Protein AF-A0A6P0XUT0-F1 (afdb_monomer)

Mean predicted aligned error: 10.28 Å

Nearest PDB structures (foldseek):
  4u08-assembly2_B  TM=9.805E-01  e=3.335E-19  Leptospira interrogans serovar Copenhageni str. Fiocruz L1-130
  7yjw-assembly1_A  TM=9.538E-01  e=1.275E-14  Leptospira santarosai serovar Shermani str. LT 821
  4u06-assembly1_A  TM=7.360E-01  e=3.628E-17  Leptospira interrogans serovar Copenhageni str. Fiocruz L1-130
  4u09-assembly1_A  TM=7.531E-01  e=7.190E-17  Leptospira interrogans serovar Copenhageni str. Fiocruz L1-130
  8glv-assembly1_Eb  TM=7.839E-01  e=3.686E-12  Chlamydomonas reinhardtii

Foldseek 3Di:
DDLCVLVVQCDQEDAPEQDADQADDLSVLSNLNHQYYHHHNYAHQAYDLSVLSNLNHQEYHHHHYAHQAYDLSVLSNLNHQYDHHHNYAHQAYDLSVLSVLNHQYDAHAQYAHQAYDLSVLSNCNHAEDHHHNYAHQAYDLSVLSNLNHQYDAHHQYAHQAYRLSVLSNLNHQEDHYHNYAHQDYRPNVLSVQNHQEYHPEHYAHQEDDLSLLSNPNHNYYHHHNYNHPVPPVVQPRVDSVS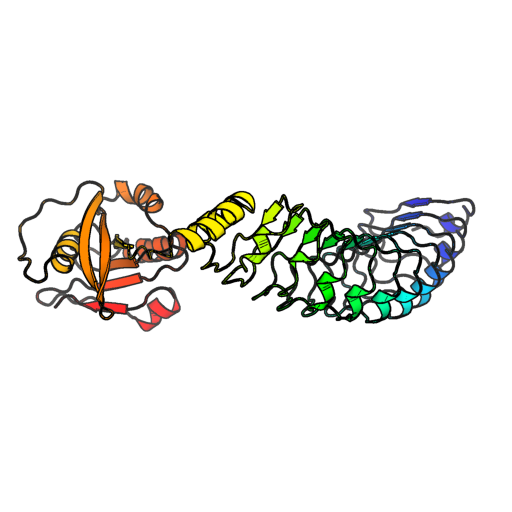SNVPPVCCVVVPDDDQQEAEEEEDEAAPLCRVVVVVCVQPVPDDDDPDDFDDAKDWDWHWDADPVRDIHIYIYIYGRRDPVCLVVVLVVQEERHEYEYRDEDPDPPPCSVVVLVSNQPRHVLAAYEYEYEDDDPGDDDDPPVVVCVVRVRHDYYYYDD

Sequence (400 aa):
MPELISKITNLTGVDVSDNQLTTLPESISKLTNLTGVDVSGNKLTTLPESISKLTNLNKLYLSRNQLTKLPESISKLTNLTGLYLSRNQLTKLPESISKLTNLTTLYLHLNQLTTLPESITKLNNLTALGLSGNQLRKLPESITKLTNLTELDLNRNQLTTLPESITKLTNLTGLYLSFNKLTKLPESIIKLTNLTELDLSNNQLTKLSESITKFTNLTELYLHDNPLENPPIEIAEKGIKAIREFFPQIEKEGTDYLYEAKLLIIGEGGAGKTTLANKIQNPDYQLKEEDTTKGIEVYQWNFQTANQHDLQMNIWDFGGQEIYHATHQFFLTKRSLYILVADTRKEDTDFYYWLNAVEFLSDNSPLLIIKNEKQERTREINQRALQGQFSNIKEILATN

pLDDT: mean 89.57, std 9.92, range [53.12, 98.88]

Secondary structure (DSSP, 8-state):
--GGGGG-TT-SEEE--SS--S---GGGGG-TT-SEEE--SS--S---GGGGG-TT-SEEE--SS------GGGGG-TT-SEEE--SS--S---GGGGG-TT--EEE--SS--S---GGGGG-TT--EEE--SS--S---GGGGG-TT-SEEE--SS--S---GGGGG-TT-SEEE--SS------TTGGG-TT--EEE--SS---B--GGGGG-SS--EEE--SS--TBTTHHHHTT-HHHHHHHHHHHHHH------EEEEEEE-STTSSHHHHHHHHH-TTPPP---PPP-SEEEEEEEEE-TTS-EEEEEEEEE---GGGHHHHGGG--SSEEEEEEE-SSS--TTHHHHHHHHHHHTTS--EEEEE--BTTB-----HHHHHHH-TTEEEEEE--

Solvent-accessible surface area (backbone atoms only — not comparable to full-atom values): 20392 Å² total; per-residue (Å²): 114,70,73,71,62,43,72,53,44,84,37,39,66,46,79,60,48,72,44,83,38,54,56,64,59,64,53,59,39,55,28,42,53,21,30,35,42,33,48,21,40,24,49,26,46,50,64,51,68,42,59,34,54,28,42,52,22,30,34,42,36,46,24,40,28,46,28,47,48,67,52,66,43,58,32,52,26,42,51,21,30,35,41,35,43,26,39,27,46,27,47,47,68,51,67,42,57,30,50,25,42,51,22,29,36,44,33,41,25,39,28,47,26,47,53,75,50,79,44,58,36,51,23,45,50,23,27,35,44,34,43,25,37,26,48,28,47,54,70,61,68,55,60,35,52,27,43,51,22,29,35,42,35,45,24,39,29,48,27,45,53,64,52,69,49,57,35,55,26,39,48,21,30,36,44,34,41,25,41,29,45,28,49,54,77,43,93,58,50,59,51,30,57,49,25,30,36,39,34,47,22,37,25,46,28,39,58,62,65,72,62,65,58,70,39,83,50,50,71,46,44,42,46,51,69,33,68,33,65,36,63,43,50,80,41,38,69,64,20,53,67,46,46,51,54,47,54,62,46,41,71,74,74,45,86,82,81,82,50,66,45,42,34,39,38,44,51,59,54,88,36,47,56,65,60,48,55,49,35,72,67,32,81,82,63,73,93,69,96,70,80,81,62,79,61,71,48,78,47,81,37,75,49,69,44,100,83,71,46,70,31,42,34,41,37,37,39,56,27,40,51,78,88,41,62,75,60,49,58,79,70,48,45,61,86,30,41,37,35,40,33,43,52,76,91,57,89,67,78,55,58,63,55,51,53,52,49,45,55,72,50,13,76,57,34,47,28,35,37,37,33,55,36,58,95,91,45,76,78,94,70,64,59,70,63,48,43,73,73,40,80,29,53,75,50,78,47,70,46,126

Radius of gyration: 30.66 Å; Cα contacts (8 Å, |Δi|>4): 935; chains: 1; bounding box: 69×43×87 Å

Structure (mmCIF, N/CA/C/O backbone):
data_AF-A0A6P0XUT0-F1
#
_entry.id   AF-A0A6P0XUT0-F1
#
loop_
_atom_site.group_PDB
_atom_site.id
_atom_site.type_symbol
_atom_site.label_atom_id
_atom_site.label_alt_id
_atom_site.label_comp_id
_atom_site.label_asym_id
_atom_site.label_entity_id
_atom_site.label_seq_id
_atom_site.pdbx_PDB_ins_code
_atom_site.Cartn_x
_atom_site.Cartn_y
_atom_site.Cartn_z
_atom_site.occupancy
_atom_site.B_iso_or_equiv
_atom_site.auth_seq_id
_atom_site.auth_comp_id
_atom_site.auth_asym_id
_atom_site.auth_atom_id
_atom_site.pdbx_PDB_model_num
ATOM 1 N N . MET A 1 1 ? -1.098 -10.056 -34.277 1.00 64.81 1 MET A N 1
ATOM 2 C CA . MET A 1 1 ? -0.388 -9.011 -35.038 1.00 64.81 1 MET A CA 1
ATOM 3 C C . MET A 1 1 ? 0.141 -9.662 -36.309 1.00 64.81 1 MET A C 1
ATOM 5 O O . MET A 1 1 ? 0.801 -10.687 -36.173 1.00 64.81 1 MET A O 1
ATOM 9 N N . PRO A 1 2 ? -0.189 -9.169 -37.515 1.00 70.56 2 PRO A N 1
ATOM 10 C CA . PRO A 1 2 ? 0.239 -9.811 -38.760 1.00 70.56 2 PRO A CA 1
ATOM 11 C C . PRO A 1 2 ? 1.760 -9.767 -38.923 1.00 70.56 2 PRO A C 1
ATOM 13 O O . PRO A 1 2 ? 2.360 -8.721 -38.690 1.00 70.56 2 PRO A O 1
ATOM 16 N N . GLU A 1 3 ? 2.386 -10.844 -39.405 1.00 75.69 3 GLU A N 1
ATOM 17 C CA . GLU A 1 3 ? 3.839 -10.866 -39.665 1.00 75.69 3 GLU A CA 1
ATOM 18 C C . GLU A 1 3 ? 4.289 -9.778 -40.654 1.00 75.69 3 GLU A C 1
ATOM 20 O O . GLU A 1 3 ? 5.426 -9.306 -40.602 1.00 75.69 3 GLU A O 1
ATOM 25 N N . LEU A 1 4 ? 3.382 -9.333 -41.530 1.00 75.69 4 LEU A N 1
ATOM 26 C CA . LEU A 1 4 ? 3.617 -8.285 -42.525 1.00 75.69 4 LEU A CA 1
ATOM 27 C C . LEU A 1 4 ? 4.052 -6.948 -41.914 1.00 75.69 4 LEU A C 1
ATOM 29 O O . LEU A 1 4 ? 4.792 -6.217 -42.569 1.00 75.69 4 LEU A O 1
ATOM 33 N N . ILE A 1 5 ? 3.682 -6.655 -40.661 1.00 79.31 5 ILE A N 1
ATOM 34 C CA . ILE A 1 5 ? 4.124 -5.434 -39.969 1.00 79.31 5 ILE A CA 1
ATOM 35 C C . ILE A 1 5 ? 5.650 -5.358 -39.866 1.00 79.31 5 ILE A C 1
ATOM 37 O O . ILE A 1 5 ? 6.220 -4.275 -39.914 1.00 79.31 5 ILE A O 1
ATOM 41 N N . SER A 1 6 ? 6.324 -6.515 -39.829 1.00 80.69 6 SER A N 1
ATOM 42 C CA . SER A 1 6 ? 7.783 -6.613 -39.754 1.00 80.69 6 SER A CA 1
ATOM 43 C C . SER A 1 6 ? 8.504 -6.147 -41.025 1.00 80.69 6 SER A C 1
ATOM 45 O O . SER A 1 6 ? 9.729 -6.040 -41.022 1.00 80.69 6 SER A O 1
ATOM 47 N N . LYS A 1 7 ? 7.763 -5.852 -42.105 1.00 86.31 7 LYS A N 1
ATOM 48 C CA . LYS A 1 7 ? 8.293 -5.256 -43.340 1.00 86.31 7 LYS A CA 1
ATOM 49 C C . LYS A 1 7 ? 8.388 -3.727 -43.278 1.00 86.31 7 LYS A C 1
ATOM 51 O O . LYS A 1 7 ? 9.075 -3.142 -44.106 1.00 86.31 7 LYS A O 1
ATOM 56 N N . ILE A 1 8 ? 7.728 -3.077 -42.316 1.00 88.00 8 ILE A N 1
ATOM 57 C CA . ILE A 1 8 ? 7.691 -1.612 -42.192 1.00 88.00 8 ILE A CA 1
ATOM 58 C C . ILE A 1 8 ? 8.797 -1.155 -41.226 1.00 88.00 8 ILE A C 1
ATOM 60 O O . ILE A 1 8 ? 8.545 -0.682 -40.123 1.00 88.00 8 ILE A O 1
ATOM 64 N N . THR A 1 9 ? 10.058 -1.333 -41.620 1.00 88.81 9 THR A N 1
ATOM 65 C CA . THR A 1 9 ? 11.229 -1.210 -40.724 1.00 88.81 9 THR A CA 1
ATOM 66 C C . THR A 1 9 ? 11.500 0.200 -40.191 1.00 88.81 9 THR A C 1
ATOM 68 O O . THR A 1 9 ? 12.251 0.359 -39.231 1.00 88.81 9 THR A O 1
ATOM 71 N N . ASN A 1 10 ? 10.887 1.228 -40.780 1.00 92.12 10 ASN A N 1
ATOM 72 C CA . ASN A 1 10 ? 11.034 2.622 -40.347 1.00 92.12 10 ASN A CA 1
ATOM 73 C C . ASN A 1 10 ? 10.045 3.024 -39.239 1.00 92.12 10 ASN A C 1
ATOM 75 O O . ASN A 1 10 ? 10.027 4.185 -38.841 1.00 92.12 10 ASN A O 1
ATOM 79 N N . LEU A 1 11 ? 9.216 2.095 -38.744 1.00 94.31 11 LEU A N 1
ATOM 80 C CA . LEU A 1 11 ? 8.303 2.373 -37.637 1.00 94.31 11 LEU A CA 1
ATOM 81 C C . LEU A 1 11 ? 9.068 2.750 -36.365 1.00 94.31 11 LEU A C 1
ATOM 83 O O . LEU A 1 11 ? 9.971 2.036 -35.928 1.00 94.31 11 LEU A O 1
ATOM 87 N N . THR A 1 12 ? 8.643 3.852 -35.755 1.00 95.94 12 THR A N 1
ATOM 88 C CA . THR A 1 12 ? 9.132 4.343 -34.459 1.00 95.94 12 THR A CA 1
ATOM 89 C C . THR A 1 12 ? 8.133 4.090 -33.332 1.00 95.94 12 THR A C 1
ATOM 91 O O . THR A 1 12 ? 8.523 3.982 -32.175 1.00 95.94 12 THR A O 1
ATOM 94 N N . GLY A 1 13 ? 6.853 3.920 -33.659 1.00 96.19 13 GLY A N 1
ATOM 95 C CA . GLY A 1 13 ? 5.799 3.576 -32.715 1.00 96.19 13 GLY A CA 1
ATOM 96 C C . GLY A 1 13 ? 4.927 2.449 -33.250 1.00 96.19 13 GLY A C 1
ATOM 97 O O . GLY A 1 13 ? 4.636 2.399 -34.445 1.00 96.19 13 GLY A O 1
ATOM 98 N N . VAL A 1 14 ? 4.504 1.555 -32.362 1.00 95.00 14 VAL A N 1
ATOM 99 C CA . VAL A 1 14 ? 3.443 0.578 -32.624 1.00 95.00 14 VAL A CA 1
ATOM 100 C C . VAL A 1 14 ? 2.436 0.672 -31.493 1.00 95.00 14 VAL A C 1
ATOM 102 O O . VAL A 1 14 ? 2.813 0.517 -30.336 1.00 95.00 14 VAL A O 1
ATOM 105 N N . ASP A 1 15 ? 1.171 0.861 -31.846 1.00 96.44 15 ASP A N 1
ATOM 106 C CA . ASP A 1 15 ? 0.040 0.742 -30.935 1.00 96.44 15 ASP A CA 1
ATOM 107 C C . ASP A 1 15 ? -0.919 -0.317 -31.485 1.00 96.44 15 ASP A C 1
ATOM 109 O O . ASP A 1 15 ? -1.425 -0.215 -32.604 1.00 96.44 15 ASP A O 1
ATOM 113 N N . VAL A 1 16 ? -1.087 -1.383 -30.713 1.00 95.50 16 VAL A N 1
ATOM 114 C CA . VAL A 1 16 ? -2.053 -2.462 -30.940 1.00 95.50 16 VAL A CA 1
ATOM 115 C C . VAL A 1 16 ? -2.807 -2.761 -29.641 1.00 95.50 16 VAL A C 1
ATOM 117 O O . VAL A 1 16 ? -3.147 -3.916 -29.356 1.00 95.50 16 VAL A O 1
ATOM 120 N N . SER A 1 17 ? -3.021 -1.726 -28.826 1.00 97.50 17 SER A N 1
ATOM 121 C CA . SER A 1 17 ? -3.751 -1.802 -27.564 1.00 97.50 17 SER A CA 1
ATOM 122 C C . SER A 1 17 ? -5.223 -2.194 -27.755 1.00 97.50 17 SER A C 1
ATOM 124 O O . SER A 1 17 ? -5.753 -2.127 -28.863 1.00 97.50 17 SER A O 1
ATOM 126 N N . ASP A 1 18 ? -5.867 -2.685 -26.693 1.00 97.88 18 ASP A N 1
ATOM 127 C CA . ASP A 1 18 ? -7.293 -3.052 -26.646 1.00 97.88 18 ASP A CA 1
ATOM 128 C C . ASP A 1 18 ? -7.734 -4.009 -27.773 1.00 97.88 18 ASP A C 1
ATOM 130 O O . ASP A 1 18 ? -8.760 -3.849 -28.437 1.00 97.88 18 ASP A O 1
ATOM 134 N N . ASN A 1 19 ? -6.931 -5.052 -27.982 1.00 96.69 19 ASN A N 1
ATOM 135 C CA . ASN A 1 19 ? -7.147 -6.086 -28.989 1.00 96.69 19 ASN A CA 1
ATOM 136 C C . ASN A 1 19 ? -7.284 -7.482 -28.343 1.00 96.69 19 ASN A C 1
ATOM 138 O O . ASN A 1 19 ? -7.446 -7.650 -27.137 1.00 96.69 19 ASN A O 1
ATOM 142 N N . GLN A 1 20 ? -7.268 -8.531 -29.169 1.00 96.69 20 GLN A N 1
ATOM 143 C CA . GLN A 1 20 ? -7.372 -9.930 -28.731 1.00 96.69 20 GLN A CA 1
ATOM 144 C C . GLN A 1 20 ? -6.053 -10.698 -28.910 1.00 96.69 20 GLN A C 1
ATOM 146 O O . GLN A 1 20 ? -6.061 -11.914 -29.107 1.00 96.69 20 GLN A O 1
ATOM 151 N N . LEU A 1 21 ? -4.908 -10.004 -28.891 1.00 95.62 21 LEU A N 1
ATOM 152 C CA . LEU A 1 21 ? -3.604 -10.631 -29.095 1.00 95.62 21 LEU A CA 1
ATOM 153 C C . LEU A 1 21 ? -3.276 -11.569 -27.936 1.00 95.62 21 LEU A C 1
ATOM 155 O O . LEU A 1 21 ? -3.209 -11.151 -26.785 1.00 95.62 21 LEU A O 1
ATOM 159 N N . THR A 1 22 ? -3.028 -12.835 -28.254 1.00 96.06 22 THR A N 1
ATOM 160 C CA . THR A 1 22 ? -2.558 -13.841 -27.291 1.00 96.06 22 THR A CA 1
ATOM 161 C C . THR A 1 22 ? -1.035 -13.929 -27.245 1.00 96.06 22 THR A C 1
ATOM 163 O O . THR A 1 22 ? -0.467 -14.323 -26.229 1.00 96.06 22 THR A O 1
ATOM 166 N N . THR A 1 23 ? -0.360 -13.520 -28.322 1.00 94.06 23 THR A N 1
ATOM 167 C CA . THR A 1 23 ? 1.101 -13.468 -28.424 1.00 94.06 23 THR A CA 1
ATOM 168 C C . THR A 1 23 ? 1.567 -12.242 -29.209 1.00 94.06 23 THR A C 1
ATOM 170 O O . THR A 1 23 ? 0.852 -11.698 -30.060 1.00 94.06 23 THR A O 1
ATOM 173 N N . LEU A 1 24 ? 2.804 -11.824 -28.934 1.00 92.19 24 LEU A N 1
ATOM 174 C CA . LEU A 1 24 ? 3.574 -10.945 -29.809 1.00 92.19 24 LEU A CA 1
ATOM 175 C C . LEU A 1 24 ? 4.467 -11.806 -30.708 1.00 92.19 24 LEU A C 1
ATOM 177 O O . LEU A 1 24 ? 5.177 -12.668 -30.187 1.00 92.19 24 LEU A O 1
ATOM 181 N N . PRO A 1 25 ? 4.457 -11.601 -32.035 1.00 90.69 25 PRO A N 1
ATOM 182 C CA . PRO A 1 25 ? 5.266 -12.406 -32.936 1.00 90.69 25 PRO A CA 1
ATOM 183 C C . PRO A 1 25 ? 6.753 -12.072 -32.772 1.00 90.69 25 PRO A C 1
ATOM 185 O O . PRO A 1 25 ? 7.124 -10.904 -32.663 1.00 90.69 25 PRO A O 1
ATOM 188 N N . GLU A 1 26 ? 7.620 -13.082 -32.865 1.00 90.25 26 GLU A N 1
ATOM 189 C CA . GLU A 1 26 ? 9.088 -12.927 -32.837 1.00 90.25 26 GLU A CA 1
ATOM 190 C C . GLU A 1 26 ? 9.592 -11.917 -33.893 1.00 90.25 26 GLU A C 1
ATOM 192 O O . GLU A 1 26 ? 10.600 -11.223 -33.712 1.00 90.25 26 GLU A O 1
ATOM 197 N N . SER A 1 27 ? 8.848 -11.769 -34.995 1.00 90.31 27 SER A N 1
ATOM 198 C CA . SER A 1 27 ? 9.131 -10.822 -36.073 1.00 90.31 27 SER A CA 1
ATOM 199 C C . SER A 1 27 ? 9.064 -9.350 -35.654 1.00 90.31 27 SER A C 1
ATOM 201 O O . SER A 1 27 ? 9.609 -8.518 -36.379 1.00 90.31 27 SER A O 1
ATOM 203 N N . ILE A 1 28 ? 8.457 -9.010 -34.503 1.00 90.69 28 ILE A N 1
ATOM 204 C CA . ILE A 1 28 ? 8.489 -7.643 -33.946 1.00 90.69 28 ILE A CA 1
ATOM 205 C C . ILE A 1 28 ? 9.928 -7.140 -33.816 1.00 90.69 28 ILE A C 1
ATOM 207 O O . ILE A 1 28 ? 10.207 -5.970 -34.041 1.00 90.69 28 ILE A O 1
ATOM 211 N N . SER A 1 29 ? 10.863 -8.056 -33.558 1.00 90.94 29 SER A N 1
ATOM 212 C CA . SER A 1 29 ? 12.282 -7.773 -33.371 1.00 90.94 29 SER A CA 1
ATOM 213 C C . SER A 1 29 ? 13.009 -7.233 -34.607 1.00 90.94 29 SER A C 1
ATOM 215 O O . SER A 1 29 ? 14.148 -6.790 -34.489 1.00 90.94 29 SER A O 1
ATOM 217 N N . LYS A 1 30 ? 12.364 -7.245 -35.783 1.00 92.81 30 LYS A N 1
ATOM 218 C CA . LYS A 1 30 ? 12.868 -6.594 -37.004 1.00 92.81 30 LYS A CA 1
ATOM 219 C C . LYS A 1 30 ? 12.639 -5.078 -37.008 1.00 92.81 30 LYS A C 1
ATOM 221 O O . LYS A 1 30 ? 13.279 -4.373 -37.780 1.00 92.81 30 LYS A O 1
ATOM 226 N N . LEU A 1 31 ? 11.739 -4.571 -36.166 1.00 94.56 31 LEU A N 1
ATOM 227 C CA . LEU A 1 31 ? 11.382 -3.154 -36.085 1.00 94.56 31 LEU A CA 1
ATOM 228 C C . LEU A 1 31 ? 12.311 -2.415 -35.110 1.00 94.56 31 LEU A C 1
ATOM 230 O O . LEU A 1 31 ? 11.886 -1.869 -34.100 1.00 94.56 31 LEU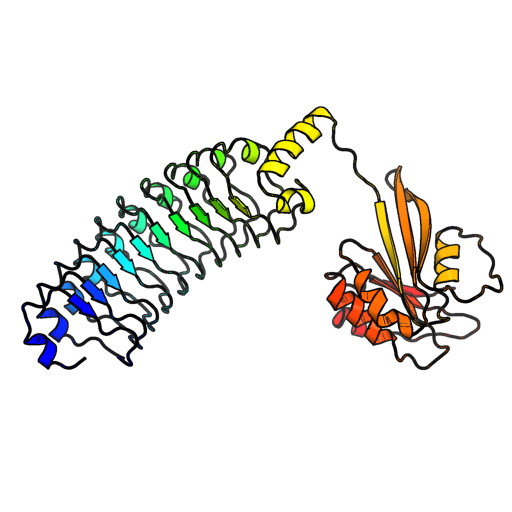 A O 1
ATOM 234 N N . THR A 1 32 ? 13.614 -2.423 -35.382 1.00 94.75 32 THR A N 1
ATOM 235 C CA . THR A 1 32 ? 14.643 -1.937 -34.442 1.00 94.75 32 THR A CA 1
ATOM 236 C C . THR A 1 32 ? 14.597 -0.429 -34.175 1.00 94.75 32 THR A C 1
ATOM 238 O O . THR A 1 32 ? 15.211 0.034 -33.218 1.00 94.75 32 THR A O 1
ATOM 241 N N . ASN A 1 33 ? 13.872 0.339 -34.991 1.00 96.00 33 ASN A N 1
ATOM 242 C CA . ASN A 1 33 ? 13.692 1.784 -34.823 1.00 96.00 33 ASN A CA 1
ATOM 243 C C . ASN A 1 33 ? 12.582 2.152 -33.825 1.00 96.00 33 ASN A C 1
ATOM 245 O O . ASN A 1 33 ? 12.370 3.337 -33.568 1.00 96.00 33 ASN A O 1
ATOM 249 N N . LEU A 1 34 ? 11.884 1.163 -33.253 1.00 97.56 34 LEU A N 1
ATOM 250 C CA . LEU A 1 34 ? 10.816 1.413 -32.293 1.00 97.56 34 LEU A CA 1
ATOM 251 C C . LEU A 1 34 ? 11.343 2.082 -31.024 1.00 97.56 34 LEU A C 1
ATOM 253 O O . LEU A 1 34 ? 12.256 1.586 -30.366 1.00 97.56 34 LEU A O 1
ATOM 257 N N . THR A 1 35 ? 10.693 3.181 -30.665 1.00 97.94 35 THR A N 1
ATOM 258 C CA . THR A 1 35 ? 10.882 3.938 -29.430 1.00 97.94 35 THR A CA 1
ATOM 259 C C . THR A 1 35 ? 9.684 3.796 -28.488 1.00 97.94 35 THR A C 1
ATOM 261 O O . THR A 1 35 ? 9.847 3.951 -27.277 1.00 97.94 35 THR A O 1
ATOM 264 N N . GLY A 1 36 ? 8.506 3.444 -29.012 1.00 98.00 36 GLY A N 1
ATOM 265 C CA . GLY A 1 36 ? 7.299 3.171 -28.234 1.00 98.00 36 GLY A CA 1
ATOM 266 C C . GLY A 1 36 ? 6.553 1.937 -28.735 1.00 98.00 36 GLY A C 1
ATOM 267 O O . GLY A 1 36 ? 6.304 1.801 -29.933 1.00 98.00 36 GLY A O 1
ATOM 268 N N . VAL A 1 37 ? 6.183 1.044 -27.819 1.00 97.94 37 VAL A N 1
ATOM 269 C CA . VAL A 1 37 ? 5.304 -0.099 -28.110 1.00 97.94 37 VAL A CA 1
ATOM 270 C C . VAL A 1 37 ? 4.177 -0.127 -27.090 1.00 97.94 37 VAL A C 1
ATOM 272 O O . VAL A 1 37 ? 4.440 -0.267 -25.894 1.00 97.94 37 VAL A O 1
ATOM 275 N N . ASP A 1 38 ? 2.941 -0.025 -27.572 1.00 98.44 38 ASP A N 1
ATOM 276 C CA . ASP A 1 38 ? 1.731 -0.237 -26.789 1.00 98.44 38 ASP A CA 1
ATOM 277 C C . ASP A 1 38 ? 0.992 -1.491 -27.252 1.00 98.44 38 ASP A C 1
ATOM 279 O O . ASP A 1 38 ? 0.576 -1.633 -28.402 1.00 98.44 38 ASP A O 1
ATOM 283 N N . VAL A 1 39 ? 0.894 -2.444 -26.334 1.00 97.75 39 VAL A N 1
ATOM 284 C CA . VAL A 1 39 ? 0.191 -3.719 -26.494 1.00 97.75 39 VAL A CA 1
ATOM 285 C C . VAL A 1 39 ? -0.732 -3.956 -25.294 1.00 97.75 39 VAL A C 1
ATOM 287 O O . VAL A 1 39 ? -1.044 -5.099 -24.943 1.00 97.75 39 VAL A O 1
ATOM 290 N N . SER A 1 40 ? -1.126 -2.882 -24.607 1.00 98.69 40 SER A N 1
ATOM 291 C CA . SER A 1 40 ? -2.006 -2.944 -23.446 1.00 98.69 40 SER A CA 1
ATOM 292 C C . SER A 1 40 ? -3.403 -3.461 -23.814 1.00 98.69 40 SER A C 1
ATOM 294 O O . SER A 1 40 ? -3.764 -3.514 -24.983 1.00 98.69 40 SER A O 1
ATOM 296 N N . GLY A 1 41 ? -4.187 -3.942 -22.850 1.00 98.44 41 GLY A N 1
ATOM 297 C CA . GLY A 1 41 ? -5.567 -4.383 -23.113 1.00 98.44 41 GLY A CA 1
ATOM 298 C C . GLY A 1 41 ? -5.673 -5.607 -24.031 1.00 98.44 41 GLY A C 1
ATOM 299 O O . GLY A 1 41 ? -6.581 -5.694 -24.848 1.00 98.44 41 GLY A O 1
ATOM 300 N N . ASN A 1 42 ? -4.736 -6.548 -23.926 1.00 98.50 42 ASN A N 1
ATOM 301 C CA . ASN A 1 42 ? -4.687 -7.762 -24.742 1.00 98.50 42 ASN A CA 1
ATOM 302 C C . ASN A 1 42 ? -4.745 -9.027 -23.854 1.00 98.50 42 ASN A C 1
ATOM 304 O O . ASN A 1 42 ? -5.097 -8.987 -22.674 1.00 98.50 42 ASN A O 1
ATOM 308 N N . LYS A 1 43 ? -4.441 -10.196 -24.427 1.00 98.25 43 LYS A N 1
ATOM 309 C CA . LYS A 1 43 ? -4.441 -11.506 -23.753 1.00 98.25 43 LYS A CA 1
ATOM 310 C C . LYS A 1 43 ? -3.043 -12.137 -23.728 1.00 98.25 43 LYS A C 1
ATOM 312 O O . LYS A 1 43 ? -2.922 -13.360 -23.747 1.00 98.25 43 LYS A O 1
ATOM 317 N N . LEU A 1 44 ? -1.985 -11.320 -23.714 1.00 98.06 44 LEU A N 1
ATOM 318 C CA . LEU A 1 44 ? -0.606 -11.808 -23.730 1.00 98.06 44 LEU A CA 1
ATOM 319 C C . LEU A 1 44 ? -0.289 -12.556 -22.434 1.00 98.06 44 LEU A C 1
ATOM 321 O O . LEU A 1 44 ? -0.400 -11.983 -21.352 1.00 98.06 44 LEU A O 1
ATOM 325 N N . THR A 1 45 ? 0.152 -13.809 -22.540 1.00 97.56 45 THR A N 1
ATOM 326 C CA . THR A 1 45 ? 0.600 -14.610 -21.384 1.00 97.56 45 THR A CA 1
ATOM 327 C C . THR A 1 45 ? 2.114 -14.540 -21.169 1.00 97.56 45 THR A C 1
ATOM 329 O O . THR A 1 45 ? 2.602 -14.731 -20.052 1.00 97.56 45 THR A O 1
ATOM 332 N N . THR A 1 46 ? 2.865 -14.222 -22.227 1.00 96.38 46 THR A N 1
ATOM 333 C CA . THR A 1 46 ? 4.325 -14.065 -22.223 1.00 96.38 46 THR A CA 1
ATOM 334 C C . THR A 1 46 ? 4.772 -12.967 -23.182 1.00 96.38 46 THR A C 1
ATOM 336 O O . THR A 1 46 ? 4.096 -12.682 -24.172 1.00 96.38 46 THR A O 1
ATOM 339 N N . LEU A 1 47 ? 5.965 -12.425 -22.943 1.00 96.00 47 LEU A N 1
ATOM 340 C CA . LEU A 1 47 ? 6.713 -11.650 -23.931 1.00 96.00 47 LEU A CA 1
ATOM 341 C C . LEU A 1 47 ? 7.741 -12.539 -24.644 1.00 96.00 47 LEU A C 1
ATOM 343 O O . LEU A 1 47 ? 8.401 -13.328 -23.963 1.00 96.00 47 LEU A O 1
ATOM 347 N N . PRO A 1 48 ? 7.919 -12.400 -25.970 1.00 93.56 48 PRO A N 1
ATOM 348 C CA . PRO A 1 48 ? 8.969 -13.111 -26.692 1.00 93.56 48 PRO A CA 1
ATOM 349 C C . PRO A 1 48 ? 10.356 -12.618 -26.262 1.00 93.56 48 PRO A C 1
ATOM 351 O O . PRO A 1 48 ? 10.559 -11.420 -26.057 1.00 93.56 48 PRO A O 1
ATOM 354 N N . GLU A 1 49 ? 11.342 -13.515 -26.196 1.00 93.88 49 GLU A N 1
ATOM 355 C CA . GLU A 1 49 ? 12.738 -13.159 -25.875 1.00 93.88 49 GLU A CA 1
ATOM 356 C C . GLU A 1 49 ? 13.333 -12.181 -26.906 1.00 93.88 49 GLU A C 1
ATOM 358 O O . GLU A 1 49 ? 14.224 -11.378 -26.604 1.00 93.88 49 GLU A O 1
ATOM 363 N N . SER A 1 50 ? 12.810 -12.188 -28.136 1.00 93.50 50 SER A N 1
ATOM 364 C CA . SER A 1 50 ? 13.223 -11.270 -29.193 1.00 93.50 50 SER A CA 1
ATOM 365 C C . SER A 1 50 ? 12.858 -9.811 -28.942 1.00 93.50 50 SER A C 1
ATOM 367 O O . SER A 1 50 ? 13.407 -8.950 -29.634 1.00 93.50 50 SER A O 1
ATOM 369 N N . ILE A 1 51 ? 11.981 -9.505 -27.972 1.00 94.81 51 ILE A N 1
ATOM 370 C CA . ILE A 1 51 ? 11.678 -8.117 -27.586 1.00 94.81 51 ILE A CA 1
ATOM 371 C C . ILE A 1 51 ? 12.964 -7.359 -27.249 1.00 94.81 51 ILE A C 1
ATOM 373 O O . ILE A 1 51 ? 13.100 -6.186 -27.571 1.00 94.81 51 ILE A O 1
ATOM 377 N N . SER A 1 52 ? 13.955 -8.074 -26.715 1.00 94.56 52 SER A N 1
ATOM 378 C CA . SER A 1 52 ? 15.266 -7.566 -26.325 1.00 94.56 52 SER A CA 1
ATOM 379 C C . SER A 1 52 ? 16.121 -6.994 -27.463 1.00 94.56 52 SER A C 1
ATOM 381 O O . SER A 1 52 ? 17.131 -6.351 -27.188 1.00 94.56 52 SER A O 1
ATOM 383 N N . LYS A 1 53 ? 15.736 -7.198 -28.733 1.00 96.38 53 LYS A N 1
ATOM 384 C CA . LYS A 1 53 ? 16.389 -6.559 -29.890 1.00 96.38 53 LYS A CA 1
ATOM 385 C C . LYS A 1 53 ? 15.920 -5.122 -30.130 1.00 96.38 53 LYS A C 1
ATOM 387 O O . LYS A 1 53 ? 16.548 -4.405 -30.900 1.00 96.38 53 LYS A O 1
ATOM 392 N N . LEU A 1 54 ? 14.832 -4.693 -29.492 1.00 96.69 54 LEU A N 1
ATOM 393 C CA . LEU A 1 54 ? 14.263 -3.354 -29.649 1.00 96.69 54 LEU A CA 1
ATOM 394 C C . LEU A 1 54 ? 14.967 -2.346 -28.730 1.00 96.69 54 LEU A C 1
ATOM 396 O O . LEU A 1 54 ? 14.350 -1.693 -27.895 1.00 96.69 54 LEU A O 1
ATOM 400 N N . THR A 1 55 ? 16.288 -2.235 -28.853 1.00 96.62 55 THR A N 1
ATOM 401 C CA . THR A 1 55 ? 17.140 -1.484 -27.915 1.00 96.62 55 THR A CA 1
ATOM 402 C C . THR A 1 55 ? 16.874 0.023 -27.899 1.00 96.62 55 THR A C 1
ATOM 404 O O . THR A 1 55 ? 17.300 0.695 -26.966 1.00 96.62 55 THR A O 1
ATOM 407 N N . ASN A 1 56 ? 16.165 0.563 -28.894 1.00 97.44 56 ASN A N 1
ATOM 408 C CA . ASN A 1 56 ? 15.765 1.973 -28.960 1.00 97.44 56 ASN A CA 1
ATOM 409 C C . ASN A 1 56 ? 14.466 2.287 -28.194 1.00 97.44 56 ASN A C 1
ATOM 411 O O . ASN A 1 56 ? 14.057 3.450 -28.148 1.00 97.44 56 ASN A O 1
ATOM 415 N N . LEU A 1 57 ? 13.820 1.284 -27.583 1.00 98.19 57 LEU A N 1
ATOM 416 C CA . LEU A 1 57 ? 12.589 1.493 -26.826 1.00 98.19 57 LEU A CA 1
ATOM 417 C C . LEU A 1 57 ? 12.816 2.408 -25.626 1.00 98.19 57 LEU A C 1
ATOM 419 O O . LEU A 1 57 ? 13.621 2.113 -24.748 1.00 98.19 57 LEU A O 1
ATOM 423 N N . ASN A 1 58 ? 12.022 3.474 -25.580 1.00 98.31 58 ASN A N 1
ATOM 424 C CA . ASN A 1 58 ? 11.899 4.383 -24.449 1.00 98.31 58 ASN A CA 1
ATOM 425 C C . ASN A 1 58 ? 10.689 4.024 -23.585 1.00 98.31 58 ASN A C 1
ATOM 427 O O . ASN A 1 58 ? 10.774 4.071 -22.360 1.00 98.31 58 ASN A O 1
ATOM 431 N N . LYS A 1 59 ? 9.561 3.651 -24.201 1.00 98.62 59 LYS A N 1
ATOM 432 C CA . LYS A 1 59 ? 8.328 3.318 -23.479 1.00 98.62 59 LYS A CA 1
ATOM 433 C C . LYS A 1 59 ? 7.750 1.988 -23.941 1.00 98.62 59 LYS A C 1
ATOM 435 O O . LYS A 1 59 ? 7.618 1.746 -25.141 1.00 98.62 59 LYS A O 1
ATOM 440 N N . LEU A 1 60 ? 7.383 1.146 -22.979 1.00 98.62 60 LEU A N 1
ATOM 441 C CA . LEU A 1 60 ? 6.753 -0.147 -23.224 1.00 98.62 60 LEU A CA 1
ATOM 442 C C . LEU A 1 60 ? 5.494 -0.292 -22.366 1.00 98.62 60 LEU A C 1
ATOM 444 O O . LEU A 1 60 ? 5.574 -0.374 -21.136 1.00 98.62 60 LEU A O 1
ATOM 448 N N . TYR A 1 61 ? 4.338 -0.334 -23.028 1.00 98.81 61 TYR A N 1
ATOM 449 C CA . TYR A 1 61 ? 3.027 -0.451 -22.400 1.00 98.81 61 TYR A CA 1
ATOM 450 C C . TYR A 1 61 ? 2.469 -1.861 -22.575 1.00 98.81 61 TYR A C 1
ATOM 452 O O . TYR A 1 61 ? 2.208 -2.330 -23.679 1.00 98.81 61 TYR A O 1
ATOM 460 N N . LEU A 1 62 ? 2.307 -2.551 -21.450 1.00 98.62 62 LEU A N 1
ATOM 461 C CA . LEU A 1 62 ? 1.914 -3.957 -21.340 1.00 98.62 62 LEU A CA 1
ATOM 462 C C . LEU A 1 62 ? 0.754 -4.157 -20.361 1.00 98.62 62 LEU A C 1
ATOM 464 O O . LEU A 1 62 ? 0.429 -5.290 -19.994 1.00 98.62 62 LEU A O 1
ATOM 468 N N . SER A 1 63 ? 0.140 -3.070 -19.896 1.00 98.81 63 SER A N 1
ATOM 469 C CA . SER A 1 63 ? -0.928 -3.132 -18.905 1.00 98.81 63 SER A CA 1
ATOM 470 C C . SER A 1 63 ? -2.152 -3.902 -19.407 1.00 98.81 63 SER A C 1
ATOM 472 O O . SER A 1 63 ? -2.391 -3.966 -20.605 1.00 98.81 63 SER A O 1
ATOM 474 N N . ARG A 1 64 ? -2.964 -4.456 -18.497 1.00 98.75 64 ARG A N 1
ATOM 475 C CA . ARG A 1 64 ? -4.190 -5.210 -18.828 1.00 98.75 64 ARG A CA 1
ATOM 476 C C . ARG A 1 64 ? -3.901 -6.384 -19.776 1.00 98.75 64 ARG A C 1
ATOM 478 O O . ARG A 1 64 ? -4.463 -6.466 -20.861 1.00 98.75 64 ARG A O 1
ATOM 485 N N . ASN A 1 65 ? -3.001 -7.267 -19.355 1.00 98.81 65 ASN A N 1
ATOM 486 C CA . ASN A 1 65 ? -2.658 -8.518 -20.037 1.00 98.81 65 ASN A CA 1
ATOM 487 C C . ASN A 1 65 ? -2.683 -9.683 -19.023 1.00 98.81 65 ASN A C 1
ATOM 489 O O . ASN A 1 65 ? -3.203 -9.553 -17.914 1.00 98.81 65 ASN A O 1
ATOM 493 N N . GLN A 1 66 ? -2.161 -10.850 -19.400 1.00 98.62 66 GLN A N 1
ATOM 494 C CA . GLN A 1 66 ? -2.116 -12.059 -18.569 1.00 98.62 66 GLN A CA 1
ATOM 495 C C . GLN A 1 66 ? -0.668 -12.509 -18.313 1.00 98.62 66 GLN A C 1
ATOM 497 O O . GLN A 1 66 ? -0.401 -13.698 -18.142 1.00 98.62 66 GLN A O 1
ATOM 502 N N . LEU A 1 67 ? 0.287 -11.570 -18.316 1.00 98.56 67 LEU A N 1
ATOM 503 C CA . LEU A 1 67 ? 1.705 -11.885 -18.161 1.00 98.56 67 LEU A CA 1
ATOM 504 C C . LEU A 1 67 ? 1.963 -12.469 -16.775 1.00 98.56 67 LEU A C 1
ATOM 506 O O . LEU A 1 67 ? 1.691 -11.824 -15.765 1.00 98.56 67 LEU A O 1
ATOM 510 N N . THR A 1 68 ? 2.537 -13.669 -16.736 1.00 97.88 68 THR A N 1
ATOM 511 C CA . THR A 1 68 ? 2.909 -14.352 -15.482 1.00 97.88 68 THR A CA 1
ATOM 512 C C . THR A 1 68 ? 4.363 -14.097 -15.080 1.00 97.88 68 THR A C 1
ATOM 514 O O . THR A 1 68 ? 4.724 -14.203 -13.907 1.00 97.88 68 THR A O 1
ATOM 517 N N . LYS A 1 69 ? 5.208 -13.729 -16.051 1.00 97.12 69 LYS A N 1
ATOM 518 C CA . LYS A 1 69 ? 6.620 -13.377 -15.868 1.00 97.12 69 LYS A CA 1
ATOM 519 C C . LYS A 1 69 ? 7.093 -12.410 -16.952 1.00 97.12 69 LYS A C 1
ATOM 521 O O . LYS A 1 69 ? 6.545 -12.388 -18.054 1.00 97.12 69 LYS A O 1
ATOM 526 N N . LEU A 1 70 ? 8.166 -11.684 -16.656 1.00 97.00 70 LEU A N 1
ATOM 527 C CA . LEU A 1 70 ? 8.976 -11.005 -17.666 1.00 97.00 70 LEU A CA 1
ATOM 528 C C . LEU A 1 70 ? 10.159 -11.898 -18.073 1.00 97.00 70 LEU A C 1
ATOM 530 O O . LEU A 1 70 ? 10.701 -12.595 -17.211 1.00 97.00 70 LEU A O 1
ATOM 534 N N . PRO A 1 71 ? 10.578 -11.886 -19.349 1.00 94.81 71 PRO A N 1
ATOM 535 C CA . PRO A 1 71 ? 11.798 -12.558 -19.779 1.00 94.81 71 PRO A CA 1
ATOM 536 C C . PRO A 1 71 ? 13.033 -11.853 -19.205 1.00 94.81 71 PRO A C 1
ATOM 538 O O . PRO A 1 71 ? 13.064 -10.628 -19.107 1.00 94.81 71 PRO A O 1
ATOM 541 N N . GLU A 1 72 ? 14.091 -12.603 -18.887 1.00 94.25 72 GLU A N 1
ATOM 542 C CA . GLU A 1 72 ? 15.367 -12.034 -18.405 1.00 94.25 72 GLU A CA 1
ATOM 543 C C . GLU A 1 72 ? 16.024 -11.106 -19.443 1.00 94.25 72 GLU A C 1
ATOM 545 O O . GLU A 1 72 ? 16.791 -10.196 -19.113 1.00 94.25 72 GLU A O 1
ATOM 550 N N . SER A 1 73 ? 15.709 -11.298 -20.726 1.00 95.12 73 SER A N 1
ATOM 551 C CA . SER A 1 73 ? 16.201 -10.448 -21.806 1.00 95.12 73 SER A CA 1
ATOM 552 C C . SER A 1 73 ? 15.591 -9.043 -21.826 1.00 95.12 73 SER A C 1
ATOM 554 O O . SER A 1 73 ? 16.149 -8.180 -22.508 1.00 95.12 73 SER A O 1
ATOM 556 N N . ILE A 1 74 ? 14.540 -8.761 -21.035 1.00 96.12 74 ILE A N 1
ATOM 557 C CA . ILE A 1 74 ? 14.004 -7.397 -20.859 1.00 96.12 74 ILE A CA 1
ATOM 558 C C . ILE A 1 74 ? 15.112 -6.417 -20.460 1.00 96.12 74 ILE A C 1
ATOM 560 O O . ILE A 1 74 ? 15.130 -5.272 -20.893 1.00 96.12 74 ILE A O 1
ATOM 564 N N . SER A 1 75 ? 16.100 -6.920 -19.722 1.00 95.19 75 SER A N 1
ATOM 565 C CA . SER A 1 75 ? 17.285 -6.212 -19.249 1.00 95.19 75 SER A CA 1
ATOM 566 C C . SER A 1 75 ? 18.172 -5.597 -20.341 1.00 95.19 75 SER A C 1
ATOM 568 O O . SER A 1 75 ? 19.004 -4.747 -20.030 1.00 95.19 75 SER A O 1
ATOM 570 N N . LYS A 1 76 ? 18.010 -5.998 -21.611 1.00 97.62 76 LYS A N 1
ATOM 571 C CA . LYS A 1 76 ? 18.718 -5.401 -22.759 1.00 97.62 76 LYS A CA 1
ATOM 572 C C . LYS A 1 76 ? 18.084 -4.104 -23.262 1.00 97.62 76 LYS A C 1
ATOM 574 O O . LYS A 1 76 ? 18.700 -3.404 -24.059 1.00 97.62 76 LYS A O 1
ATOM 579 N N . LEU A 1 77 ? 16.874 -3.773 -22.819 1.00 97.75 77 LEU A N 1
ATOM 580 C CA . LEU A 1 77 ? 16.159 -2.560 -23.217 1.00 97.75 77 LEU A CA 1
ATOM 581 C C . LEU A 1 77 ? 16.627 -1.355 -22.391 1.00 97.75 77 LEU A C 1
ATOM 583 O O . LEU A 1 77 ? 15.844 -0.692 -21.721 1.00 97.75 77 LEU A O 1
ATOM 587 N N . THR A 1 78 ? 17.931 -1.086 -22.405 1.00 96.81 78 THR A N 1
ATOM 588 C CA . THR A 1 78 ? 18.588 -0.137 -21.491 1.00 96.81 78 THR A CA 1
ATOM 589 C C . THR A 1 78 ? 18.153 1.318 -21.677 1.00 96.81 78 THR A C 1
ATOM 591 O O . THR A 1 78 ? 18.390 2.128 -20.787 1.00 96.81 78 THR A O 1
ATOM 594 N N . ASN A 1 79 ? 17.509 1.657 -22.797 1.00 98.12 79 ASN A N 1
ATOM 595 C CA . ASN A 1 79 ? 16.950 2.988 -23.056 1.00 98.12 79 ASN A CA 1
ATOM 596 C C . ASN A 1 79 ? 15.529 3.178 -22.496 1.00 98.12 79 ASN A C 1
ATOM 598 O O . ASN A 1 79 ? 14.986 4.275 -22.601 1.00 98.12 79 ASN A O 1
ATOM 602 N N . LEU A 1 80 ? 14.924 2.150 -21.885 1.00 98.50 80 LEU A N 1
ATOM 603 C CA . LEU A 1 80 ? 13.592 2.282 -21.303 1.00 98.50 80 LEU A CA 1
ATOM 604 C C . LEU A 1 80 ? 13.584 3.317 -20.179 1.00 98.50 80 LEU A C 1
ATOM 606 O O . LEU A 1 80 ? 14.315 3.197 -19.199 1.00 98.50 80 LEU A O 1
ATOM 610 N N . THR A 1 81 ? 12.681 4.280 -20.316 1.00 98.75 81 THR A N 1
ATOM 611 C CA . THR A 1 81 ? 12.334 5.283 -19.307 1.00 98.75 81 THR A CA 1
ATOM 612 C C . THR A 1 81 ? 10.984 4.970 -18.662 1.00 98.75 81 THR A C 1
ATOM 614 O O . THR A 1 81 ? 10.814 5.191 -17.466 1.00 98.75 81 THR A O 1
ATOM 617 N N . GLY A 1 82 ? 10.046 4.361 -19.399 1.00 98.81 82 GLY A N 1
ATOM 618 C CA . GLY A 1 82 ? 8.738 3.954 -18.878 1.00 98.81 82 GLY A CA 1
ATOM 619 C C . GLY A 1 82 ? 8.401 2.489 -19.149 1.00 98.81 82 GLY A C 1
ATOM 620 O O . GLY A 1 82 ? 8.398 2.050 -20.301 1.00 98.81 82 GLY A O 1
ATOM 621 N N . LEU A 1 83 ? 8.057 1.747 -18.094 1.00 98.75 83 LEU A N 1
ATOM 622 C CA . LEU A 1 83 ? 7.592 0.362 -18.173 1.00 98.75 83 LEU A CA 1
ATOM 623 C C . LEU A 1 83 ? 6.263 0.202 -17.424 1.00 98.75 83 LEU A C 1
ATOM 625 O O . LEU A 1 83 ? 6.201 0.314 -16.198 1.00 98.75 83 LEU A O 1
ATOM 629 N N . TYR A 1 84 ? 5.198 -0.089 -18.173 1.00 98.88 84 TYR A N 1
ATOM 630 C CA . TYR A 1 84 ? 3.827 -0.126 -17.663 1.00 98.88 84 TYR A CA 1
ATOM 631 C C . TYR A 1 84 ? 3.275 -1.549 -17.722 1.00 98.88 84 TYR A C 1
ATOM 633 O O . TYR A 1 84 ? 2.985 -2.075 -18.790 1.00 98.88 84 TYR A O 1
ATOM 641 N N . LEU A 1 85 ? 3.117 -2.182 -16.565 1.00 98.75 85 LEU A N 1
ATOM 642 C CA . LEU A 1 85 ? 2.785 -3.601 -16.390 1.00 98.75 85 LEU A CA 1
ATOM 643 C C . LEU A 1 85 ? 1.553 -3.825 -15.506 1.00 98.75 85 LEU A C 1
ATOM 645 O O . LEU A 1 85 ? 1.265 -4.955 -15.109 1.00 98.75 85 LEU A O 1
ATOM 649 N N . SER A 1 86 ? 0.806 -2.766 -15.203 1.00 98.88 86 SER A N 1
ATOM 650 C CA . SER A 1 86 ? -0.381 -2.841 -14.352 1.00 98.88 86 SER A CA 1
ATOM 651 C C . SER A 1 86 ? -1.431 -3.834 -14.862 1.00 98.88 86 SER A C 1
ATOM 653 O O . SER A 1 86 ? -1.621 -3.947 -16.069 1.00 98.88 86 SER A O 1
ATOM 655 N N . ARG A 1 87 ? -2.186 -4.490 -13.973 1.00 98.81 87 ARG A N 1
ATOM 656 C CA . ARG A 1 87 ? -3.242 -5.463 -14.316 1.00 98.81 87 ARG A CA 1
ATOM 657 C C . ARG A 1 87 ? -2.688 -6.627 -15.146 1.00 98.81 87 ARG A C 1
ATOM 659 O O . ARG A 1 87 ? -3.103 -6.838 -16.282 1.00 98.81 87 ARG A O 1
ATOM 666 N N . ASN A 1 88 ? -1.725 -7.339 -14.570 1.00 98.88 88 ASN A N 1
ATOM 667 C CA . ASN A 1 88 ? -1.157 -8.589 -15.085 1.00 98.88 88 ASN A CA 1
ATOM 668 C C . ASN A 1 88 ? -1.177 -9.653 -13.967 1.00 98.88 88 ASN A C 1
ATOM 670 O O . ASN A 1 88 ? -1.843 -9.487 -12.947 1.00 98.88 88 ASN A O 1
ATOM 674 N N . GLN A 1 89 ? -0.486 -10.775 -14.162 1.00 98.69 89 GLN A N 1
ATOM 675 C CA . GLN A 1 89 ? -0.419 -11.888 -13.210 1.00 98.69 89 GLN A CA 1
ATOM 676 C C . GLN A 1 89 ? 1.025 -12.130 -12.738 1.00 98.69 89 GLN A C 1
ATOM 678 O O . GLN A 1 89 ? 1.410 -13.261 -12.441 1.00 98.69 89 GLN A O 1
ATOM 683 N N . LEU A 1 90 ? 1.856 -11.080 -12.704 1.00 98.56 90 LEU A N 1
ATOM 684 C CA . LEU A 1 90 ? 3.264 -11.201 -12.332 1.00 98.56 90 LEU A CA 1
ATOM 685 C C . LEU A 1 90 ? 3.383 -11.586 -10.859 1.00 98.56 90 LEU A C 1
ATOM 687 O O . LEU A 1 90 ? 2.900 -10.868 -9.986 1.00 98.56 90 LEU A O 1
ATOM 691 N N . THR A 1 91 ? 4.074 -12.690 -10.586 1.00 97.75 91 THR A N 1
ATOM 692 C CA . THR A 1 91 ? 4.360 -13.153 -9.215 1.00 97.75 91 THR A CA 1
ATOM 693 C C . THR A 1 91 ? 5.714 -12.667 -8.698 1.00 97.75 91 THR A C 1
ATOM 695 O O . THR A 1 91 ? 5.927 -12.571 -7.490 1.00 97.75 91 THR A O 1
ATOM 698 N N . LYS A 1 92 ? 6.629 -12.323 -9.612 1.00 96.75 92 LYS A N 1
ATOM 699 C CA . LYS A 1 92 ? 7.950 -11.754 -9.327 1.00 96.75 92 LYS A CA 1
ATOM 700 C C . LYS A 1 92 ? 8.455 -10.905 -10.492 1.00 96.75 92 LYS A C 1
ATOM 702 O O . LYS A 1 92 ? 8.059 -11.112 -11.640 1.00 96.75 92 LYS A O 1
ATOM 707 N N . LEU A 1 93 ? 9.390 -10.008 -10.195 1.00 96.62 93 LEU A N 1
ATOM 708 C CA . LEU A 1 93 ? 10.237 -9.368 -11.201 1.00 96.62 93 LEU A CA 1
ATOM 709 C C . LEU A 1 93 ? 11.544 -10.163 -11.362 1.00 96.62 93 LEU A C 1
ATOM 711 O O . LEU A 1 93 ? 12.029 -10.715 -10.371 1.00 96.62 93 LEU A O 1
ATOM 715 N N . PRO A 1 94 ? 12.128 -10.230 -12.570 1.00 94.50 94 PRO A N 1
ATOM 716 C CA . PRO A 1 94 ? 13.458 -10.799 -12.757 1.00 94.50 94 PRO A CA 1
ATOM 717 C C . PRO A 1 94 ? 14.519 -9.907 -12.097 1.00 94.50 94 PRO A C 1
ATOM 719 O O . PRO A 1 94 ? 14.416 -8.682 -12.148 1.00 94.50 94 PRO A O 1
ATOM 722 N N . GLU A 1 95 ? 15.583 -10.494 -11.542 1.00 93.00 95 GLU A N 1
ATOM 723 C CA . GLU A 1 95 ? 16.710 -9.735 -10.957 1.00 93.00 95 GLU A CA 1
ATOM 724 C C . GLU A 1 95 ? 17.397 -8.828 -11.993 1.00 93.00 95 GLU A C 1
ATOM 726 O O . GLU A 1 95 ? 17.970 -7.779 -11.682 1.00 93.00 95 GLU A O 1
ATOM 731 N N . SER A 1 96 ? 17.313 -9.204 -13.269 1.00 94.56 96 SER A N 1
ATOM 732 C CA . SER A 1 96 ? 17.863 -8.426 -14.373 1.00 94.56 96 SER A CA 1
ATOM 733 C C . SER A 1 96 ? 17.120 -7.118 -14.658 1.00 94.56 96 SER A C 1
ATOM 735 O O . SER A 1 96 ? 17.670 -6.280 -15.376 1.00 94.56 96 SER A O 1
ATOM 737 N N . ILE A 1 97 ? 15.944 -6.882 -14.050 1.00 95.56 97 ILE A N 1
ATOM 738 C CA . ILE A 1 97 ? 15.233 -5.593 -14.136 1.00 95.56 97 ILE A CA 1
ATOM 739 C C . ILE A 1 97 ? 16.135 -4.429 -13.715 1.00 95.56 97 ILE A C 1
ATOM 741 O O . ILE A 1 97 ? 16.062 -3.343 -14.275 1.00 95.56 97 ILE A O 1
ATOM 745 N N . SER A 1 98 ? 17.063 -4.697 -12.796 1.00 93.69 98 SER A N 1
ATOM 746 C CA . SER A 1 98 ? 18.048 -3.756 -12.273 1.00 93.69 98 SER A CA 1
ATOM 747 C C . SER A 1 98 ? 19.014 -3.172 -13.312 1.00 93.69 98 SER A C 1
ATOM 749 O O . SER A 1 98 ? 19.710 -2.204 -13.012 1.00 93.69 98 SER A O 1
ATOM 751 N N . LYS A 1 99 ? 19.069 -3.732 -14.530 1.00 96.94 99 LYS A N 1
ATOM 752 C CA . LYS A 1 99 ? 19.865 -3.187 -15.644 1.00 96.94 99 LYS A CA 1
ATOM 753 C C . LYS A 1 99 ? 19.160 -2.062 -16.406 1.00 96.94 99 LYS A C 1
ATOM 755 O O . LYS A 1 99 ? 19.803 -1.399 -17.213 1.00 96.94 99 LYS A O 1
ATOM 760 N N . LEU A 1 100 ? 17.869 -1.829 -16.163 1.00 97.62 100 LEU A N 1
ATOM 761 C CA . LEU A 1 100 ? 17.104 -0.745 -16.785 1.00 97.62 100 LEU A CA 1
ATOM 762 C C . LEU A 1 100 ? 17.393 0.592 -16.089 1.00 97.62 100 LEU A C 1
ATOM 764 O O . LEU A 1 100 ? 16.506 1.235 -15.544 1.00 97.62 100 LEU A O 1
ATOM 768 N N . THR A 1 101 ? 18.655 1.012 -16.055 1.00 96.38 101 THR A N 1
ATOM 769 C CA . THR A 1 101 ? 19.106 2.131 -15.211 1.00 96.38 101 THR A CA 1
ATOM 770 C C . THR A 1 101 ? 18.517 3.487 -15.603 1.00 96.38 101 THR A C 1
ATOM 772 O O . THR A 1 101 ? 18.530 4.398 -14.783 1.00 96.38 101 THR A O 1
ATOM 775 N N . ASN A 1 102 ? 17.992 3.634 -16.823 1.00 98.06 102 ASN A N 1
ATOM 776 C CA . ASN A 1 102 ? 17.316 4.850 -17.292 1.00 98.06 102 ASN A CA 1
ATOM 777 C C . ASN A 1 102 ? 15.824 4.907 -16.925 1.00 98.06 102 ASN A C 1
ATOM 779 O O . ASN A 1 102 ? 15.160 5.890 -17.250 1.00 98.06 102 ASN A O 1
ATOM 783 N N . LEU A 1 103 ? 15.292 3.879 -16.257 1.00 98.44 103 LEU A N 1
ATOM 784 C CA . LEU A 1 103 ? 13.874 3.800 -15.936 1.00 98.44 103 LEU A CA 1
ATOM 785 C C . LEU A 1 103 ? 13.488 4.885 -14.924 1.00 98.44 103 LEU A C 1
ATOM 787 O O . LEU A 1 103 ? 14.029 4.928 -13.821 1.00 98.44 103 LEU A O 1
ATOM 791 N N . THR A 1 104 ? 12.531 5.728 -15.303 1.00 98.69 104 THR A N 1
ATOM 792 C CA . THR A 1 104 ? 11.952 6.784 -14.462 1.00 98.69 104 THR A CA 1
ATOM 793 C C . THR A 1 104 ? 10.586 6.380 -13.918 1.00 98.69 104 THR A C 1
ATOM 795 O O . THR A 1 104 ? 10.224 6.758 -12.808 1.00 98.69 104 THR A O 1
ATOM 798 N N . THR A 1 105 ? 9.837 5.565 -14.665 1.00 98.81 105 THR A N 1
ATOM 799 C CA . THR A 1 105 ? 8.482 5.140 -14.298 1.00 98.81 105 THR A CA 1
ATOM 800 C C . THR A 1 105 ? 8.336 3.628 -14.405 1.00 98.81 105 THR A C 1
ATOM 802 O O . THR A 1 105 ? 8.540 3.046 -15.474 1.00 98.81 105 THR A O 1
ATOM 805 N N . LEU A 1 106 ? 7.932 2.996 -13.301 1.00 98.69 106 LEU A N 1
ATOM 806 C CA . LEU A 1 106 ? 7.630 1.569 -13.234 1.00 98.69 106 LEU A CA 1
ATOM 807 C C . LEU A 1 106 ? 6.269 1.353 -12.575 1.00 98.69 106 LEU A C 1
ATOM 809 O O . LEU A 1 106 ? 6.130 1.496 -11.361 1.00 98.69 106 LEU A O 1
ATOM 813 N N . TYR A 1 107 ? 5.270 0.970 -13.369 1.00 98.81 107 TYR A N 1
ATOM 814 C CA . TYR A 1 107 ? 3.918 0.703 -12.875 1.00 98.81 107 TYR A CA 1
ATOM 815 C C . TYR A 1 107 ? 3.595 -0.786 -12.922 1.00 98.81 107 TYR A C 1
ATOM 817 O O . TYR A 1 107 ? 3.606 -1.413 -13.976 1.00 98.81 107 TYR A O 1
ATOM 825 N N . LEU A 1 108 ? 3.281 -1.344 -11.761 1.00 98.75 108 LEU A N 1
ATOM 826 C CA . LEU A 1 108 ? 3.049 -2.762 -11.494 1.00 98.75 108 LEU A CA 1
ATOM 827 C C . LEU A 1 108 ? 1.753 -2.979 -10.701 1.00 98.75 108 LEU A C 1
ATOM 829 O O . LEU A 1 108 ? 1.575 -4.036 -10.092 1.00 98.75 108 LEU A O 1
ATOM 833 N N . HIS A 1 109 ? 0.840 -2.004 -10.701 1.00 98.81 109 HIS A N 1
ATOM 834 C CA . HIS A 1 109 ? -0.397 -2.103 -9.931 1.00 98.81 109 HIS A CA 1
ATOM 835 C C . HIS A 1 109 ? -1.214 -3.338 -10.344 1.00 98.81 109 HIS A C 1
ATOM 837 O O . HIS A 1 109 ? -1.217 -3.703 -11.517 1.00 98.81 109 HIS A O 1
ATOM 843 N N . LEU A 1 110 ? -1.967 -3.949 -9.433 1.00 98.81 110 LEU A N 1
ATOM 844 C CA . LEU A 1 110 ? -2.854 -5.082 -9.706 1.00 98.81 110 LEU A CA 1
ATOM 845 C C . LEU A 1 110 ? -2.096 -6.252 -10.354 1.00 98.81 110 LEU A C 1
ATOM 847 O O . LEU A 1 110 ? -2.414 -6.681 -11.463 1.00 98.81 110 LEU A O 1
ATOM 851 N N . ASN A 1 111 ? -1.062 -6.723 -9.660 1.00 98.88 111 ASN A N 1
ATOM 852 C CA . ASN A 1 111 ? -0.312 -7.942 -9.967 1.00 98.88 111 ASN A CA 1
ATOM 853 C C . ASN A 1 111 ? -0.355 -8.884 -8.746 1.00 98.88 111 ASN A C 1
ATOM 855 O O . ASN A 1 111 ? -1.170 -8.721 -7.840 1.00 98.88 111 ASN A O 1
ATOM 859 N N . GLN A 1 112 ? 0.484 -9.917 -8.727 1.00 98.62 112 GLN A N 1
ATOM 860 C CA . GLN A 1 112 ? 0.542 -10.917 -7.657 1.00 98.62 112 GLN A CA 1
ATOM 861 C C . GLN A 1 112 ? 1.926 -10.936 -6.990 1.00 98.62 112 GLN A C 1
ATOM 863 O O . GLN A 1 112 ? 2.378 -11.977 -6.514 1.00 98.62 112 GLN A O 1
ATOM 868 N N . LEU A 1 113 ? 2.628 -9.795 -6.978 1.00 98.38 113 LEU A N 1
ATOM 869 C CA . LEU A 1 113 ? 3.977 -9.699 -6.423 1.00 98.38 113 LEU A CA 1
ATOM 870 C C . LEU A 1 113 ? 3.938 -9.914 -4.911 1.00 98.38 113 LEU A C 1
ATOM 872 O O . LEU A 1 113 ? 3.235 -9.205 -4.193 1.00 98.38 113 LEU A O 1
ATOM 876 N N . THR A 1 114 ? 4.730 -10.865 -4.423 1.00 97.38 114 THR A N 1
ATOM 877 C CA . THR A 1 114 ? 4.889 -11.132 -2.982 1.00 97.38 114 THR A CA 1
ATOM 878 C C . THR A 1 114 ? 6.127 -10.452 -2.397 1.00 97.38 114 THR A C 1
ATOM 880 O O . THR A 1 114 ? 6.159 -10.129 -1.207 1.00 97.38 114 THR A O 1
ATOM 883 N N . THR A 1 115 ? 7.129 -10.181 -3.238 1.00 95.38 115 THR A N 1
ATOM 884 C CA . THR A 1 115 ? 8.370 -9.474 -2.898 1.00 95.38 115 THR A CA 1
ATOM 885 C C . THR A 1 115 ? 8.855 -8.622 -4.068 1.00 95.38 115 THR A C 1
ATOM 887 O O . THR A 1 115 ? 8.558 -8.911 -5.228 1.00 95.38 115 THR A O 1
ATOM 890 N N . LEU A 1 116 ? 9.683 -7.622 -3.770 1.00 94.25 116 LEU A N 1
ATOM 891 C CA . LEU A 1 116 ? 10.518 -6.943 -4.762 1.00 94.25 116 LEU A CA 1
ATOM 892 C C . LEU A 1 116 ? 11.936 -7.532 -4.726 1.00 94.25 116 LEU A C 1
ATOM 894 O O . LEU A 1 116 ? 12.412 -7.837 -3.629 1.00 94.25 116 LEU A O 1
ATOM 898 N N . PRO A 1 117 ? 12.618 -7.684 -5.875 1.00 91.50 117 PRO A N 1
ATOM 899 C CA . PRO A 1 117 ? 14.016 -8.101 -5.890 1.00 91.50 117 PRO A CA 1
ATOM 900 C C . PRO A 1 117 ? 14.888 -7.033 -5.222 1.00 91.50 117 PRO A C 1
ATOM 902 O O . PRO A 1 117 ? 14.669 -5.837 -5.425 1.00 91.50 117 PRO A O 1
ATOM 905 N N . GLU A 1 118 ? 15.912 -7.430 -4.464 1.00 88.69 118 GLU A N 1
ATOM 906 C CA . GLU A 1 118 ? 16.820 -6.468 -3.810 1.00 88.69 118 GLU A CA 1
ATOM 907 C C . GLU A 1 118 ? 17.543 -5.574 -4.826 1.00 88.69 118 GLU A C 1
ATOM 909 O O . GLU A 1 118 ? 17.898 -4.426 -4.538 1.00 88.69 118 GLU A O 1
ATOM 914 N N . SER A 1 119 ? 17.732 -6.082 -6.043 1.00 90.06 119 SER A N 1
ATOM 915 C CA . SER A 1 119 ? 18.366 -5.370 -7.144 1.00 90.06 119 SER A CA 1
ATOM 916 C C . SER A 1 119 ? 17.525 -4.226 -7.719 1.00 90.06 119 SER A C 1
ATOM 918 O O . SER A 1 119 ? 18.092 -3.388 -8.423 1.00 90.06 119 SER A O 1
ATOM 920 N N . ILE A 1 120 ? 16.230 -4.108 -7.375 1.00 91.25 120 ILE A N 1
ATOM 921 C CA . ILE A 1 120 ? 15.380 -2.972 -7.794 1.00 91.25 120 ILE A CA 1
ATOM 922 C C . ILE A 1 120 ? 16.006 -1.624 -7.422 1.00 91.25 120 ILE A C 1
ATOM 924 O O . ILE A 1 120 ? 15.817 -0.622 -8.094 1.00 91.25 120 ILE A O 1
ATOM 928 N N . THR A 1 121 ? 16.845 -1.635 -6.394 1.00 87.44 121 THR A N 1
ATOM 929 C CA . THR A 1 121 ? 17.594 -0.498 -5.867 1.00 87.44 121 THR A CA 1
ATOM 930 C C . THR A 1 121 ? 18.650 0.086 -6.785 1.00 87.44 121 THR A C 1
ATOM 932 O O . THR A 1 121 ? 19.180 1.146 -6.477 1.00 87.44 121 THR A O 1
ATOM 935 N N . LYS A 1 122 ? 18.975 -0.583 -7.896 1.00 93.75 122 LYS A N 1
ATOM 936 C CA . LYS A 1 122 ? 19.876 -0.043 -8.923 1.00 93.75 122 LYS A CA 1
ATOM 937 C C . LYS A 1 122 ? 19.163 0.888 -9.908 1.00 93.75 122 LYS A C 1
ATOM 939 O O . LYS A 1 122 ? 19.825 1.515 -10.732 1.00 93.75 122 LYS A O 1
ATOM 944 N N . LEU A 1 123 ? 17.834 0.988 -9.835 1.00 95.94 123 LEU A N 1
ATOM 945 C CA . LEU A 1 123 ? 17.021 1.885 -10.659 1.00 95.94 123 LEU A CA 1
ATOM 946 C C . LEU A 1 123 ? 17.084 3.322 -10.121 1.00 95.94 123 LEU A C 1
ATOM 948 O O . LEU A 1 123 ? 16.082 3.899 -9.718 1.00 95.94 123 LEU A O 1
ATOM 952 N N . ASN A 1 124 ? 18.284 3.902 -10.084 1.00 93.50 124 ASN A N 1
ATOM 953 C CA . ASN A 1 124 ? 18.537 5.174 -9.400 1.00 93.50 124 ASN A CA 1
ATOM 954 C C . ASN A 1 124 ? 17.753 6.357 -9.993 1.00 93.50 124 ASN A C 1
ATOM 956 O O . ASN A 1 124 ? 17.527 7.333 -9.289 1.00 93.50 124 ASN A O 1
ATOM 960 N N . ASN A 1 125 ? 17.340 6.285 -11.262 1.00 97.31 125 ASN A N 1
ATOM 961 C CA . ASN A 1 125 ? 16.571 7.336 -11.937 1.00 97.31 125 ASN A CA 1
ATOM 962 C C . ASN A 1 125 ? 15.053 7.226 -11.720 1.00 97.31 125 ASN A C 1
ATOM 964 O O . ASN A 1 125 ? 14.308 8.043 -12.256 1.00 97.31 125 ASN A O 1
ATOM 968 N N . LEU A 1 126 ? 14.589 6.231 -10.959 1.00 98.25 126 LEU A N 1
ATOM 969 C CA . LEU A 1 126 ? 13.167 5.995 -10.756 1.00 98.25 126 LEU A CA 1
ATOM 970 C C . LEU A 1 126 ? 12.549 7.132 -9.935 1.00 98.25 126 LEU A C 1
ATOM 972 O O . LEU A 1 126 ? 12.977 7.390 -8.812 1.00 98.25 126 LEU A O 1
ATOM 976 N N . THR A 1 127 ? 11.533 7.780 -10.500 1.00 98.56 127 THR A N 1
ATOM 977 C CA . THR A 1 127 ? 10.773 8.865 -9.866 1.00 98.56 127 THR A CA 1
ATOM 978 C C . THR A 1 127 ? 9.379 8.412 -9.443 1.00 98.56 127 THR A C 1
ATOM 980 O O . THR A 1 127 ? 8.885 8.853 -8.411 1.00 98.56 127 THR A O 1
ATOM 983 N N . ALA A 1 128 ? 8.776 7.472 -10.176 1.00 98.69 128 ALA A N 1
ATOM 984 C CA . ALA A 1 128 ? 7.458 6.930 -9.864 1.00 98.69 128 ALA A CA 1
ATOM 985 C C . ALA A 1 128 ? 7.470 5.396 -9.832 1.00 98.69 128 ALA A C 1
ATOM 987 O O . ALA A 1 128 ? 7.810 4.739 -10.826 1.00 98.69 128 ALA A O 1
ATOM 988 N N . LEU A 1 129 ? 7.058 4.831 -8.694 1.00 98.56 129 LEU A N 1
ATOM 989 C CA . LEU A 1 129 ? 6.923 3.391 -8.486 1.00 98.56 129 LEU A CA 1
ATOM 990 C C . LEU A 1 129 ? 5.505 3.043 -8.030 1.00 98.56 129 LEU A C 1
ATOM 992 O O . LEU A 1 129 ? 5.100 3.326 -6.904 1.00 98.56 129 LEU A O 1
ATOM 996 N N . GLY A 1 130 ? 4.771 2.376 -8.916 1.00 98.69 130 GLY A N 1
ATOM 997 C CA . GLY A 1 130 ? 3.393 1.967 -8.685 1.00 98.69 130 GLY A CA 1
ATOM 998 C C . GLY A 1 130 ? 3.280 0.484 -8.362 1.00 98.69 130 GLY A C 1
ATOM 999 O O . GLY A 1 130 ? 3.564 -0.354 -9.212 1.00 98.69 130 GLY A O 1
ATOM 1000 N N . LEU A 1 131 ? 2.852 0.140 -7.152 1.00 98.69 131 LEU A N 1
ATOM 1001 C CA . LEU A 1 131 ? 2.776 -1.231 -6.631 1.00 98.69 131 LEU A CA 1
ATOM 1002 C C . LEU A 1 131 ? 1.422 -1.554 -5.986 1.00 98.69 131 LEU A C 1
ATOM 1004 O O . LEU A 1 131 ? 1.287 -2.600 -5.342 1.00 98.69 131 LEU A O 1
ATOM 1008 N N . SER A 1 132 ? 0.412 -0.702 -6.180 1.00 98.81 132 SER A N 1
ATOM 1009 C CA . SER A 1 132 ? -0.912 -0.911 -5.591 1.00 98.81 132 SER A CA 1
ATOM 1010 C C . SER A 1 132 ? -1.519 -2.263 -5.963 1.00 98.81 132 SER A C 1
ATOM 1012 O O . SER A 1 132 ? -1.375 -2.698 -7.099 1.00 98.81 132 SER A O 1
ATOM 1014 N N . GLY A 1 133 ? -2.243 -2.927 -5.068 1.00 98.69 133 GLY A N 1
ATOM 1015 C CA . GLY A 1 133 ? -2.972 -4.151 -5.405 1.00 98.69 133 GLY A CA 1
ATOM 1016 C C . GLY A 1 133 ? -2.043 -5.327 -5.701 1.00 98.69 133 GLY A C 1
ATOM 1017 O O . GLY A 1 133 ? -2.221 -6.016 -6.702 1.00 98.69 133 GLY A O 1
ATOM 1018 N N . ASN A 1 134 ? -1.031 -5.519 -4.859 1.00 98.81 134 ASN A N 1
ATOM 1019 C CA . ASN A 1 134 ? -0.140 -6.677 -4.876 1.00 98.81 134 ASN A CA 1
ATOM 1020 C C . ASN A 1 134 ? -0.270 -7.453 -3.550 1.00 98.81 134 ASN A C 1
ATOM 1022 O O . ASN A 1 134 ? -1.198 -7.252 -2.768 1.00 98.81 134 ASN A O 1
ATOM 1026 N N . GLN A 1 135 ? 0.634 -8.399 -3.300 1.00 98.50 135 GLN A N 1
ATOM 10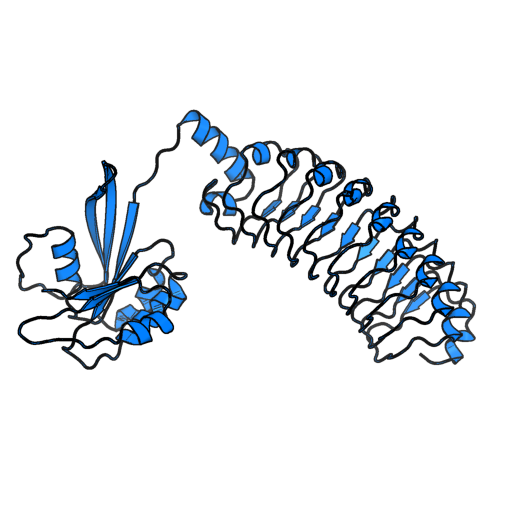27 C CA . GLN A 1 135 ? 0.646 -9.241 -2.101 1.00 98.50 135 GLN A CA 1
ATOM 1028 C C . GLN A 1 135 ? 1.911 -8.994 -1.263 1.00 98.50 135 GLN A C 1
ATOM 1030 O O . GLN A 1 135 ? 2.403 -9.900 -0.584 1.00 98.50 135 GLN A O 1
ATOM 1035 N N . LEU A 1 136 ? 2.462 -7.775 -1.320 1.00 98.06 136 LEU A N 1
ATOM 1036 C CA . LEU A 1 136 ? 3.693 -7.422 -0.619 1.00 98.06 136 LEU A CA 1
ATOM 1037 C C . LEU A 1 136 ? 3.455 -7.423 0.890 1.00 98.06 136 LEU A C 1
ATOM 1039 O O . LEU A 1 136 ? 2.586 -6.713 1.391 1.00 98.06 136 LEU A O 1
ATOM 1043 N N . ARG A 1 137 ? 4.258 -8.200 1.620 1.00 97.25 137 ARG A N 1
ATOM 1044 C CA . ARG A 1 137 ? 4.235 -8.237 3.096 1.00 97.25 137 ARG A CA 1
ATOM 1045 C C . ARG A 1 137 ? 5.271 -7.323 3.742 1.00 97.25 137 ARG A C 1
ATOM 1047 O O . ARG A 1 137 ? 5.113 -6.918 4.887 1.00 97.25 137 ARG A O 1
ATOM 1054 N N . LYS A 1 138 ? 6.340 -7.016 3.008 1.00 94.62 138 LYS A N 1
ATOM 1055 C CA . LYS A 1 138 ? 7.418 -6.120 3.424 1.00 94.62 138 LYS A CA 1
ATOM 1056 C C . LYS A 1 138 ? 8.024 -5.427 2.213 1.00 94.62 138 LYS A C 1
ATOM 1058 O O . LYS A 1 138 ? 8.041 -5.992 1.118 1.00 94.62 138 LYS A O 1
ATOM 1063 N N . LEU A 1 139 ? 8.583 -4.246 2.440 1.00 93.25 139 LEU A N 1
ATOM 1064 C CA . LEU A 1 139 ? 9.520 -3.627 1.510 1.00 93.25 139 LEU A CA 1
ATOM 1065 C C . LEU A 1 139 ? 10.945 -4.086 1.841 1.00 93.25 139 LEU A C 1
ATOM 1067 O O . LEU A 1 139 ? 11.254 -4.294 3.017 1.00 93.25 139 LEU A O 1
ATOM 1071 N N . PRO A 1 140 ? 11.830 -4.240 0.844 1.00 89.25 140 PRO A N 1
ATOM 1072 C CA . PRO A 1 140 ? 13.245 -4.442 1.123 1.00 89.25 140 PRO A CA 1
ATOM 1073 C C . PRO A 1 140 ? 13.828 -3.177 1.775 1.00 89.25 140 PRO A C 1
ATOM 1075 O O . PRO A 1 140 ? 13.545 -2.068 1.327 1.00 89.25 140 PRO A O 1
ATOM 1078 N N . GLU A 1 141 ? 14.686 -3.314 2.794 1.00 85.81 141 GLU A N 1
ATOM 1079 C CA . GLU A 1 141 ? 15.338 -2.160 3.457 1.00 85.81 141 GLU A CA 1
ATOM 1080 C C . GLU A 1 141 ? 16.126 -1.277 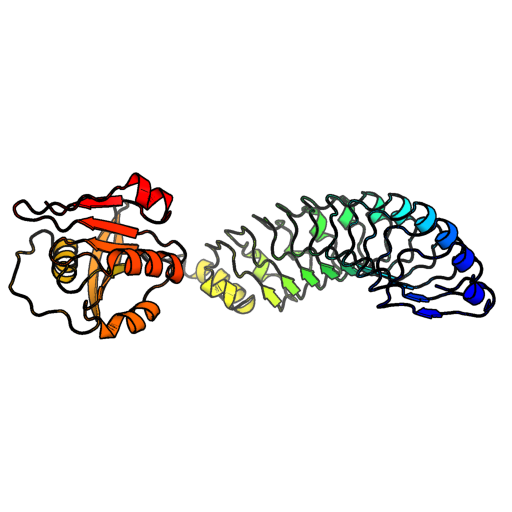2.483 1.00 85.81 141 GLU A C 1
ATOM 1082 O O . GLU A 1 141 ? 16.330 -0.075 2.687 1.00 85.81 141 GLU A O 1
ATOM 1087 N N . SER A 1 142 ? 16.574 -1.900 1.400 1.00 84.94 142 SER A N 1
ATOM 1088 C CA . SER A 1 142 ? 17.367 -1.299 0.352 1.00 84.94 142 SER A CA 1
ATOM 1089 C C . SER A 1 142 ? 16.553 -0.351 -0.547 1.00 84.94 142 SER A C 1
ATOM 1091 O O . SER A 1 142 ? 17.172 0.445 -1.252 1.00 84.94 142 SER A O 1
ATOM 1093 N N . ILE A 1 143 ? 15.208 -0.331 -0.457 1.00 89.12 143 ILE A N 1
ATOM 1094 C CA . ILE A 1 143 ? 14.314 0.601 -1.187 1.00 89.12 143 ILE A CA 1
ATOM 1095 C C . ILE A 1 143 ? 14.770 2.066 -1.078 1.00 89.12 143 ILE A C 1
ATOM 1097 O O . ILE A 1 143 ? 14.600 2.858 -1.996 1.00 89.12 143 ILE A O 1
ATOM 1101 N N . THR A 1 144 ? 15.456 2.393 0.013 1.00 85.25 144 THR A N 1
ATOM 1102 C CA . THR A 1 144 ? 16.072 3.692 0.312 1.00 85.25 144 THR A CA 1
ATOM 1103 C C . THR A 1 144 ? 17.104 4.209 -0.664 1.00 85.25 144 THR A C 1
ATOM 1105 O O . THR A 1 144 ? 17.426 5.393 -0.629 1.00 85.25 144 THR A O 1
ATOM 1108 N N . LYS A 1 145 ? 17.648 3.342 -1.515 1.00 91.94 145 LYS A N 1
ATOM 1109 C CA . LYS A 1 145 ? 18.585 3.743 -2.565 1.00 91.94 145 LYS A CA 1
ATOM 1110 C C . LYS A 1 145 ? 17.888 4.434 -3.738 1.00 91.94 145 LYS A C 1
ATOM 1112 O O . LYS A 1 145 ? 18.558 5.087 -4.527 1.00 91.94 145 LYS A O 1
ATOM 1117 N N . LEU A 1 146 ? 16.562 4.333 -3.836 1.00 95.25 146 LEU A N 1
ATOM 1118 C CA . LEU A 1 146 ? 15.759 4.994 -4.864 1.00 95.25 146 LEU A CA 1
ATOM 1119 C C . LEU A 1 146 ? 15.507 6.467 -4.507 1.00 95.25 146 LEU A C 1
ATOM 1121 O O . LEU A 1 146 ? 14.371 6.914 -4.398 1.00 95.25 146 LEU A O 1
ATOM 1125 N N . THR A 1 147 ? 16.577 7.228 -4.283 1.00 94.69 147 THR A N 1
ATOM 1126 C CA . THR A 1 147 ? 16.517 8.582 -3.708 1.00 94.69 147 THR A CA 1
ATOM 1127 C C . THR A 1 147 ? 15.797 9.603 -4.586 1.00 94.69 147 THR A C 1
ATOM 1129 O O . THR A 1 147 ? 15.417 10.653 -4.083 1.00 94.69 147 THR A O 1
ATOM 1132 N N . ASN A 1 148 ? 15.604 9.318 -5.877 1.00 97.56 148 ASN A N 1
ATOM 1133 C CA . ASN A 1 148 ? 14.870 10.180 -6.807 1.00 97.56 148 ASN A CA 1
ATOM 1134 C C . ASN A 1 148 ? 13.354 9.924 -6.821 1.00 97.56 148 ASN A C 1
ATOM 1136 O O . ASN A 1 148 ? 12.648 10.626 -7.541 1.00 97.56 148 ASN A O 1
ATOM 1140 N N . LEU A 1 149 ? 12.845 8.961 -6.039 1.00 98.06 149 LEU A N 1
ATOM 1141 C CA . LEU A 1 149 ? 11.408 8.712 -5.953 1.00 98.06 149 LEU A CA 1
ATOM 1142 C C . LEU A 1 149 ? 10.671 9.938 -5.416 1.00 98.06 149 LEU A C 1
ATOM 1144 O O . LEU A 1 149 ? 10.964 10.422 -4.323 1.00 98.06 149 LEU A O 1
ATOM 1148 N N . THR A 1 150 ? 9.680 10.373 -6.183 1.00 98.50 150 THR A N 1
ATOM 1149 C CA . THR A 1 150 ? 8.706 11.404 -5.825 1.00 98.50 150 THR A CA 1
ATOM 1150 C C . THR A 1 150 ? 7.354 10.778 -5.497 1.00 98.50 150 THR A C 1
ATOM 1152 O O . THR A 1 150 ? 6.635 11.282 -4.641 1.00 98.50 150 THR A O 1
ATOM 1155 N N . GLU A 1 151 ? 7.027 9.642 -6.116 1.00 98.62 151 GLU A N 1
ATOM 1156 C CA . GLU A 1 151 ? 5.757 8.949 -5.917 1.00 98.62 151 GLU A CA 1
ATOM 1157 C C . GLU A 1 151 ? 5.967 7.456 -5.643 1.00 98.62 151 GLU A C 1
ATOM 1159 O O . GLU A 1 151 ? 6.608 6.741 -6.424 1.00 98.62 151 GLU A O 1
ATOM 1164 N N . LEU A 1 152 ? 5.399 6.982 -4.532 1.00 98.50 152 LEU A N 1
ATOM 1165 C CA . LEU A 1 152 ? 5.383 5.572 -4.158 1.00 98.50 152 LEU A CA 1
ATOM 1166 C C . LEU A 1 152 ? 3.963 5.144 -3.776 1.00 98.50 152 LEU A C 1
ATOM 1168 O O . LEU A 1 152 ? 3.476 5.464 -2.692 1.00 98.50 152 LEU A O 1
ATOM 1172 N N . ASP A 1 153 ? 3.322 4.378 -4.657 1.00 98.81 153 ASP A N 1
ATOM 1173 C CA . ASP A 1 153 ? 1.992 3.816 -4.414 1.00 98.81 153 ASP A CA 1
ATOM 1174 C C . ASP A 1 153 ? 2.092 2.346 -3.995 1.00 98.81 153 ASP A C 1
ATOM 1176 O O . ASP A 1 153 ? 2.461 1.473 -4.781 1.00 98.81 153 ASP A O 1
ATOM 1180 N N . LEU A 1 154 ? 1.736 2.072 -2.746 1.00 98.69 154 LEU A N 1
ATOM 1181 C CA . LEU A 1 154 ? 1.725 0.763 -2.099 1.00 98.69 154 LEU A CA 1
ATOM 1182 C C . LEU A 1 154 ? 0.333 0.385 -1.580 1.00 98.69 154 LEU A C 1
ATOM 1184 O O . LEU A 1 154 ? 0.210 -0.549 -0.779 1.00 98.69 154 LEU A O 1
ATOM 1188 N N . ASN A 1 155 ? -0.714 1.060 -2.053 1.00 98.81 155 ASN A N 1
ATOM 1189 C CA . ASN A 1 155 ? -2.090 0.789 -1.652 1.00 98.81 155 ASN A CA 1
ATOM 1190 C C . ASN A 1 155 ? -2.459 -0.694 -1.847 1.00 98.81 155 ASN A C 1
ATOM 1192 O O . ASN A 1 155 ? -1.935 -1.365 -2.732 1.00 98.81 155 ASN A O 1
ATOM 1196 N N . ARG A 1 156 ? -3.405 -1.233 -1.078 1.00 98.75 156 ARG A N 1
ATOM 1197 C CA . ARG A 1 156 ? -3.946 -2.594 -1.258 1.00 98.75 156 ARG A CA 1
ATOM 1198 C C . ARG A 1 156 ? -2.845 -3.664 -1.300 1.00 98.75 156 ARG A C 1
ATOM 1200 O O . ARG A 1 156 ? -2.750 -4.431 -2.258 1.00 98.75 156 ARG A O 1
ATOM 1207 N N . ASN A 1 157 ? -2.000 -3.690 -0.273 1.00 98.81 157 ASN A N 1
ATOM 1208 C CA . ASN A 1 157 ? -0.974 -4.713 -0.057 1.00 98.81 157 ASN A CA 1
ATOM 1209 C C . ASN A 1 157 ? -1.185 -5.389 1.316 1.00 98.81 157 ASN A C 1
ATOM 1211 O O . ASN A 1 157 ? -2.262 -5.333 1.904 1.00 98.81 157 ASN A O 1
ATOM 1215 N N . GLN A 1 158 ? -0.186 -6.118 1.814 1.00 98.44 158 GLN A N 1
ATOM 1216 C CA . GLN A 1 158 ? -0.231 -6.816 3.103 1.00 98.44 158 GLN A CA 1
ATOM 1217 C C . GLN A 1 158 ? 0.878 -6.318 4.042 1.00 98.44 158 GLN A C 1
ATOM 1219 O O . GLN A 1 158 ? 1.369 -7.090 4.868 1.00 98.44 158 GLN A O 1
ATOM 1224 N N . LEU A 1 159 ? 1.308 -5.058 3.895 1.00 98.31 159 LEU A N 1
ATOM 1225 C CA . LEU A 1 159 ? 2.402 -4.485 4.677 1.00 98.31 159 LEU A CA 1
ATOM 1226 C C . LEU A 1 159 ? 1.986 -4.342 6.140 1.00 98.31 159 LEU A C 1
ATOM 1228 O O . LEU A 1 159 ? 0.981 -3.702 6.436 1.00 98.31 159 LEU A O 1
ATOM 1232 N N . THR A 1 160 ? 2.775 -4.909 7.050 1.00 97.12 160 THR A N 1
ATOM 1233 C CA . THR A 1 160 ? 2.571 -4.760 8.503 1.00 97.12 160 THR A CA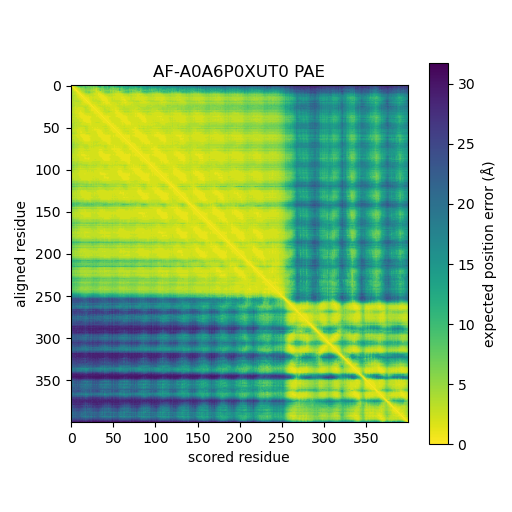 1
ATOM 1234 C C . THR A 1 160 ? 3.423 -3.648 9.105 1.00 97.12 160 THR A C 1
ATOM 1236 O O . THR A 1 160 ? 3.078 -3.079 10.137 1.00 97.12 160 THR A O 1
ATOM 1239 N N . THR A 1 161 ? 4.549 -3.336 8.464 1.00 95.75 161 THR A N 1
ATOM 1240 C CA . THR A 1 161 ? 5.467 -2.264 8.850 1.00 95.75 161 THR A CA 1
ATOM 1241 C C . THR A 1 161 ? 6.099 -1.641 7.610 1.00 95.75 161 THR A C 1
ATOM 1243 O O . THR A 1 161 ? 6.153 -2.250 6.537 1.00 95.75 161 THR A O 1
ATOM 1246 N N . LEU A 1 162 ? 6.624 -0.430 7.779 1.00 95.25 162 LEU A N 1
ATOM 1247 C CA . LEU A 1 162 ? 7.586 0.163 6.858 1.00 95.25 162 LEU A CA 1
ATOM 1248 C C . LEU A 1 162 ? 8.993 0.018 7.446 1.00 95.25 162 LEU A C 1
ATOM 1250 O O . LEU A 1 162 ? 9.142 0.077 8.669 1.00 95.25 162 LEU A O 1
ATOM 1254 N N . PRO A 1 163 ? 10.034 -0.153 6.617 1.00 92.75 163 PRO A N 1
ATOM 1255 C CA . PRO A 1 163 ? 11.398 -0.088 7.115 1.00 92.75 163 PRO A CA 1
ATOM 1256 C C . PRO A 1 163 ? 11.692 1.335 7.611 1.00 92.75 163 PRO A C 1
ATOM 1258 O O . PRO A 1 163 ? 11.369 2.298 6.919 1.00 92.75 163 PRO A O 1
ATOM 1261 N N . GLU A 1 164 ? 12.369 1.480 8.757 1.00 90.31 164 GLU A N 1
ATOM 1262 C CA . GLU A 1 164 ? 12.815 2.791 9.288 1.00 90.31 164 GLU A CA 1
ATOM 1263 C C . GLU A 1 164 ? 13.614 3.591 8.260 1.00 90.31 164 GLU A C 1
ATOM 1265 O O . GLU A 1 164 ? 13.634 4.815 8.235 1.00 90.31 164 GLU A O 1
ATOM 1270 N N . SER A 1 165 ? 14.273 2.876 7.360 1.00 90.56 165 SER A N 1
ATOM 1271 C CA . SER A 1 165 ? 15.093 3.450 6.323 1.00 90.56 165 SER A CA 1
ATOM 1272 C C . SER A 1 165 ? 14.263 4.243 5.288 1.00 90.56 165 SER A C 1
ATOM 1274 O O . SER A 1 165 ? 14.822 5.159 4.682 1.00 90.56 165 SER A O 1
ATOM 1276 N N . ILE A 1 166 ? 12.946 4.002 5.131 1.00 94.31 166 ILE A N 1
ATOM 1277 C CA . ILE A 1 166 ? 12.059 4.706 4.173 1.00 94.31 166 ILE A CA 1
ATOM 1278 C C . ILE A 1 166 ? 12.173 6.233 4.268 1.00 94.31 166 ILE A C 1
ATOM 1280 O O . ILE A 1 166 ? 12.058 6.932 3.268 1.00 94.31 166 ILE A O 1
ATOM 1284 N N . THR A 1 167 ? 12.515 6.745 5.452 1.00 92.56 167 THR A N 1
ATOM 1285 C CA . THR A 1 167 ? 12.712 8.165 5.754 1.00 92.56 167 THR A CA 1
ATOM 1286 C C . THR A 1 167 ? 13.870 8.810 4.981 1.00 92.56 167 THR A C 1
ATOM 1288 O O . THR A 1 167 ? 14.062 10.018 5.059 1.00 92.56 167 THR A O 1
ATOM 1291 N N . LYS A 1 168 ? 14.690 8.014 4.280 1.00 94.75 168 LYS A N 1
ATOM 1292 C CA . LYS A 1 168 ? 15.761 8.478 3.383 1.00 94.75 168 LYS A CA 1
ATOM 1293 C C . LYS A 1 168 ? 15.249 8.912 2.007 1.00 94.75 168 LYS A C 1
ATOM 1295 O O . LYS A 1 168 ? 16.002 9.532 1.263 1.00 94.75 168 LYS A O 1
ATOM 1300 N N . LEU A 1 169 ? 14.003 8.594 1.656 1.00 95.94 169 LEU A N 1
ATOM 1301 C CA . LEU A 1 169 ? 13.385 8.982 0.388 1.00 95.94 169 LEU A CA 1
ATOM 1302 C C . LEU A 1 169 ? 12.874 10.430 0.453 1.00 95.94 169 LEU A C 1
ATOM 1304 O O . LEU A 1 169 ? 11.686 10.698 0.319 1.00 95.94 169 LEU A O 1
ATOM 1308 N N . THR A 1 170 ? 13.776 11.378 0.699 1.00 95.56 170 THR A N 1
ATOM 1309 C CA . THR A 1 170 ? 13.435 12.777 1.009 1.00 95.56 170 THR A CA 1
ATOM 1310 C C . THR A 1 170 ? 12.770 13.529 -0.144 1.00 95.56 170 THR A C 1
ATOM 1312 O O . THR A 1 170 ? 12.205 14.590 0.091 1.00 95.56 170 THR A O 1
ATOM 1315 N N . ASN A 1 171 ? 12.824 13.006 -1.373 1.00 97.50 171 ASN A N 1
ATOM 1316 C CA . ASN A 1 171 ? 12.152 13.579 -2.542 1.00 97.50 171 ASN A CA 1
ATOM 1317 C C . ASN A 1 171 ? 10.687 13.139 -2.691 1.00 97.50 171 ASN A C 1
ATOM 1319 O O . ASN A 1 171 ? 10.010 13.661 -3.573 1.00 97.50 171 ASN A O 1
ATOM 1323 N N . LEU A 1 172 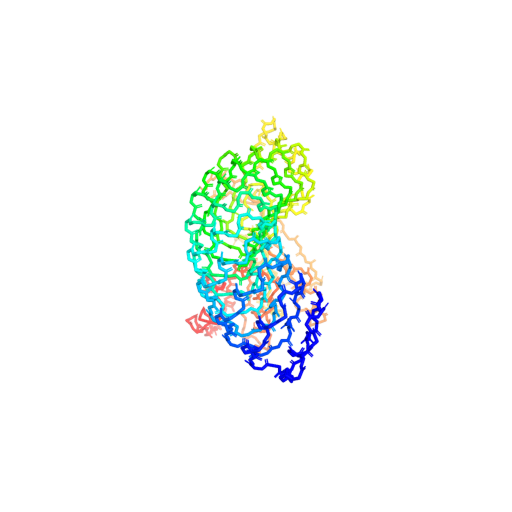? 10.187 12.224 -1.846 1.00 98.06 172 LEU A N 1
ATOM 1324 C CA . LEU A 1 172 ? 8.789 11.796 -1.898 1.00 98.06 172 LEU A CA 1
ATOM 1325 C C . LEU A 1 172 ? 7.850 12.975 -1.648 1.00 98.06 172 LEU A C 1
ATOM 1327 O O . LEU A 1 172 ? 7.951 13.647 -0.623 1.00 98.06 172 LEU A O 1
ATOM 1331 N N . THR A 1 173 ? 6.913 13.156 -2.571 1.00 98.44 173 THR A N 1
ATOM 1332 C CA . THR A 1 173 ? 5.779 14.077 -2.478 1.00 98.44 173 THR A CA 1
ATOM 1333 C C . THR A 1 173 ? 4.487 13.311 -2.205 1.00 98.44 173 THR A C 1
ATOM 1335 O O . THR A 1 173 ? 3.665 13.781 -1.425 1.00 98.44 173 THR A O 1
ATOM 1338 N N . GLY A 1 174 ? 4.342 12.102 -2.761 1.00 98.56 174 GLY A N 1
ATOM 1339 C CA . GLY A 1 174 ? 3.201 11.214 -2.526 1.00 98.56 174 GLY A CA 1
ATOM 1340 C C . GLY A 1 174 ? 3.620 9.841 -2.003 1.00 98.56 174 GLY A C 1
ATOM 1341 O O . GLY A 1 174 ? 4.425 9.144 -2.632 1.00 98.56 174 GLY A O 1
ATOM 1342 N N . LEU A 1 175 ? 3.053 9.439 -0.864 1.00 98.50 175 LEU A N 1
ATOM 1343 C CA . LEU A 1 175 ? 3.202 8.102 -0.289 1.00 98.50 175 LEU A CA 1
ATOM 1344 C C . LEU A 1 175 ? 1.822 7.516 0.011 1.00 98.50 175 LEU A C 1
ATOM 1346 O O . LEU A 1 175 ? 1.141 7.950 0.940 1.00 98.50 175 LEU A O 1
ATOM 1350 N N . TYR A 1 176 ? 1.433 6.497 -0.751 1.00 98.81 176 TYR A N 1
ATOM 1351 C CA . TYR A 1 176 ? 0.110 5.889 -0.635 1.00 98.81 176 TYR A CA 1
ATOM 1352 C C . TYR A 1 176 ? 0.211 4.482 -0.057 1.00 98.81 176 TYR A C 1
ATOM 1354 O O . TYR A 1 176 ? 0.902 3.619 -0.599 1.00 98.81 176 TYR A O 1
ATOM 1362 N N . LEU A 1 177 ? -0.441 4.257 1.078 1.00 98.69 177 LEU A N 1
ATOM 1363 C CA . LEU A 1 177 ? -0.346 3.041 1.883 1.00 98.69 177 LEU A CA 1
ATOM 1364 C C . LEU A 1 177 ? -1.717 2.530 2.334 1.00 98.69 177 LEU A C 1
ATOM 1366 O O . LEU A 1 177 ? -1.783 1.691 3.239 1.00 98.69 177 LEU A O 1
ATOM 1370 N N . SER A 1 178 ? -2.809 2.982 1.721 1.00 98.75 178 SER A N 1
ATOM 1371 C CA . SER A 1 178 ? -4.143 2.547 2.110 1.00 98.75 178 SER A CA 1
ATOM 1372 C C . SER A 1 178 ? -4.371 1.061 1.903 1.00 98.75 178 SER A C 1
ATOM 1374 O O . SER A 1 178 ? -3.705 0.424 1.086 1.00 98.75 178 SER A O 1
ATOM 1376 N N . PHE A 1 179 ? -5.317 0.482 2.642 1.00 98.69 179 PHE A N 1
ATOM 1377 C CA . PHE A 1 179 ? -5.641 -0.948 2.563 1.00 98.69 179 PHE A CA 1
ATOM 1378 C C . PHE A 1 179 ? -4.401 -1.832 2.779 1.00 98.69 179 PHE A C 1
ATOM 1380 O O . PHE A 1 179 ? -4.079 -2.701 1.964 1.00 98.69 179 PHE A O 1
ATOM 1387 N N . ASN A 1 180 ? -3.686 -1.585 3.875 1.00 98.81 180 ASN A N 1
ATOM 1388 C CA . ASN A 1 180 ? -2.578 -2.409 4.351 1.00 98.81 180 ASN A CA 1
ATOM 1389 C C . ASN A 1 180 ? -2.879 -2.905 5.779 1.00 98.81 180 ASN A C 1
ATOM 1391 O O . ASN A 1 180 ? -4.025 -2.934 6.223 1.00 98.81 180 ASN A O 1
ATOM 1395 N N . LYS A 1 181 ? -1.862 -3.396 6.489 1.00 98.44 181 LYS A N 1
ATOM 1396 C CA . LYS A 1 181 ? -1.966 -3.901 7.866 1.00 98.44 181 LYS A CA 1
ATOM 1397 C C . LYS A 1 181 ? -1.004 -3.157 8.795 1.00 98.44 181 LYS A C 1
ATOM 1399 O O . LYS A 1 181 ? -0.478 -3.751 9.734 1.00 98.44 181 LYS A O 1
ATOM 1404 N N . LEU A 1 182 ? -0.710 -1.889 8.495 1.00 98.25 182 LEU A N 1
ATOM 1405 C CA . LEU A 1 182 ? 0.250 -1.100 9.259 1.00 98.25 182 LEU A CA 1
ATOM 1406 C C . LEU A 1 182 ? -0.298 -0.831 10.658 1.00 98.25 182 LEU A C 1
ATOM 1408 O O . LEU A 1 182 ? -1.399 -0.308 10.800 1.00 98.25 182 LEU A O 1
ATOM 1412 N N . THR A 1 183 ? 0.493 -1.155 11.677 1.00 96.62 183 THR A N 1
ATOM 1413 C CA . THR A 1 183 ? 0.166 -0.870 13.086 1.00 96.62 183 THR A CA 1
ATOM 1414 C C . THR A 1 183 ? 0.903 0.350 13.629 1.00 96.62 183 THR A C 1
ATOM 1416 O O . THR A 1 183 ? 0.504 0.920 14.641 1.00 96.62 183 THR A O 1
ATOM 1419 N N . LYS A 1 184 ? 1.976 0.772 12.950 1.00 95.31 184 LYS A N 1
ATOM 1420 C CA . LYS A 1 184 ? 2.754 1.969 13.273 1.00 95.31 184 LYS A CA 1
ATOM 1421 C C . LYS A 1 184 ? 3.481 2.517 12.049 1.00 95.31 184 LYS A C 1
ATOM 1423 O O . LYS A 1 184 ? 3.765 1.783 11.099 1.00 95.31 184 LYS A O 1
ATOM 1428 N N . LEU A 1 185 ? 3.839 3.793 12.125 1.00 94.75 185 LEU A N 1
ATOM 1429 C CA . LEU A 1 185 ? 4.789 4.433 11.218 1.00 94.75 185 LEU A CA 1
ATOM 1430 C C . LEU A 1 185 ? 6.206 4.409 11.817 1.00 94.75 185 LEU A C 1
ATOM 1432 O O . LEU A 1 185 ? 6.340 4.306 13.038 1.00 94.75 185 LEU A O 1
ATOM 1436 N N . PRO A 1 186 ? 7.251 4.533 10.981 1.00 92.38 186 PRO A N 1
ATOM 1437 C CA . PRO A 1 186 ? 8.610 4.816 11.434 1.00 92.38 186 PRO A CA 1
ATOM 1438 C C . PRO A 1 186 ? 8.679 6.049 12.340 1.00 92.38 186 PRO A C 1
ATOM 1440 O O . PRO A 1 186 ? 8.043 7.063 12.044 1.00 92.38 186 PRO A O 1
ATOM 1443 N N . GLU A 1 187 ? 9.494 6.015 13.397 1.00 85.50 187 GLU A N 1
ATOM 1444 C CA . GLU A 1 187 ? 9.606 7.143 14.346 1.00 85.50 187 GLU A CA 1
ATOM 1445 C C . GLU A 1 187 ? 10.089 8.428 13.659 1.00 85.50 187 GLU A C 1
ATOM 1447 O O . GLU A 1 187 ? 9.681 9.538 13.991 1.00 85.50 187 GLU A O 1
ATOM 1452 N N . SER A 1 188 ? 10.950 8.274 12.652 1.00 89.62 188 SER A N 1
ATOM 1453 C CA . SER A 1 188 ? 11.526 9.373 11.877 1.00 89.62 188 SER A CA 1
ATOM 1454 C C . SER A 1 188 ? 10.758 9.691 10.588 1.00 89.62 188 SER A C 1
ATOM 1456 O O . SER A 1 188 ? 11.338 10.300 9.685 1.00 89.62 188 SER A O 1
ATOM 1458 N N . ILE A 1 189 ? 9.482 9.299 10.459 1.00 92.69 189 ILE A N 1
ATOM 1459 C CA . ILE A 1 189 ? 8.694 9.518 9.229 1.00 92.69 189 ILE A CA 1
ATOM 1460 C C . ILE A 1 189 ? 8.680 10.993 8.791 1.00 92.69 189 ILE A C 1
ATOM 1462 O O . ILE A 1 189 ? 8.736 11.282 7.599 1.00 92.69 189 ILE A O 1
ATOM 1466 N N . ILE A 1 190 ? 8.773 11.918 9.752 1.00 92.50 190 ILE A N 1
ATOM 1467 C CA . ILE A 1 190 ? 8.894 13.374 9.562 1.00 92.50 190 ILE A CA 1
ATOM 1468 C C . ILE A 1 190 ? 10.069 13.831 8.688 1.00 92.50 190 ILE A C 1
ATOM 1470 O O . ILE A 1 190 ? 10.081 14.972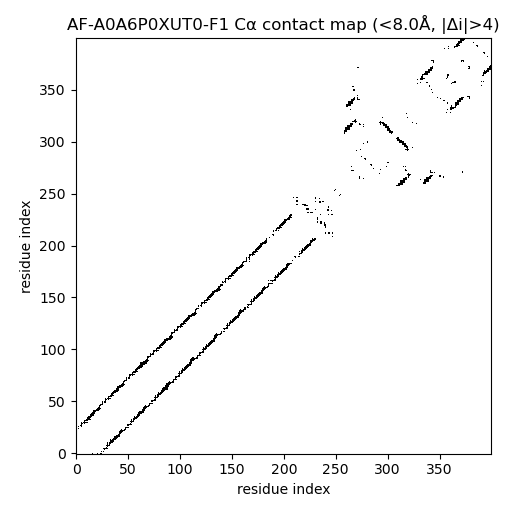 8.234 1.00 92.50 190 ILE A O 1
ATOM 1474 N N . LYS A 1 191 ? 11.072 12.977 8.439 1.00 94.56 191 LYS A N 1
ATOM 1475 C CA . LYS A 1 191 ? 12.204 13.314 7.557 1.00 94.56 191 LYS A CA 1
ATOM 1476 C C . LYS A 1 191 ? 11.819 13.319 6.077 1.00 94.56 191 LYS A C 1
ATOM 1478 O O . LYS A 1 191 ? 12.611 13.774 5.256 1.00 94.56 191 LYS A O 1
ATOM 1483 N N . LEU A 1 192 ? 10.624 12.845 5.724 1.00 95.38 192 LEU A N 1
ATOM 1484 C CA . LEU A 1 192 ? 10.050 13.000 4.388 1.00 95.38 192 LEU A CA 1
ATOM 1485 C C . LEU A 1 192 ? 9.556 14.446 4.199 1.00 95.38 192 LEU A C 1
ATOM 1487 O O . LEU A 1 192 ? 8.365 14.713 4.092 1.00 95.38 192 LEU A O 1
ATOM 1491 N N . THR A 1 193 ? 10.480 15.407 4.209 1.00 93.56 193 THR A N 1
ATOM 1492 C CA . THR A 1 193 ? 10.166 16.843 4.303 1.00 93.56 193 THR A CA 1
ATOM 1493 C C . THR A 1 193 ? 9.413 17.396 3.095 1.00 93.56 193 THR A C 1
ATOM 1495 O O . THR A 1 193 ? 8.753 18.422 3.224 1.00 93.56 193 THR A O 1
ATOM 1498 N N . ASN A 1 194 ? 9.497 16.744 1.933 1.00 96.88 194 ASN A N 1
ATOM 1499 C CA . ASN A 1 194 ? 8.783 17.144 0.716 1.00 96.88 194 ASN A CA 1
ATOM 1500 C C . ASN A 1 194 ? 7.398 16.494 0.573 1.00 96.88 194 ASN A C 1
ATOM 1502 O O . ASN A 1 194 ? 6.717 16.757 -0.414 1.00 96.88 194 ASN A O 1
ATOM 1506 N N . LEU A 1 195 ? 6.976 15.669 1.537 1.00 97.81 195 LEU A N 1
ATOM 1507 C CA . LEU A 1 195 ? 5.722 14.931 1.451 1.00 97.81 195 LEU A CA 1
ATOM 1508 C C . LEU A 1 195 ? 4.528 15.888 1.536 1.00 97.81 195 LEU A C 1
ATOM 1510 O O . LEU A 1 195 ? 4.377 16.609 2.524 1.00 97.81 195 LEU A O 1
ATOM 1514 N N . THR A 1 196 ? 3.690 15.872 0.503 1.00 98.12 196 THR A N 1
ATOM 1515 C CA . THR A 1 196 ? 2.454 16.659 0.394 1.00 98.12 196 THR A CA 1
ATOM 1516 C C . THR A 1 196 ? 1.220 15.792 0.602 1.00 98.12 196 THR A C 1
ATOM 1518 O O . THR A 1 196 ? 0.236 16.264 1.171 1.00 98.12 196 THR A O 1
ATOM 1521 N N . GLU A 1 197 ? 1.297 14.518 0.212 1.00 98.38 197 GLU A N 1
ATOM 1522 C CA . GLU A 1 197 ? 0.199 13.557 0.286 1.00 98.38 197 GLU A CA 1
ATOM 1523 C C . GLU A 1 197 ? 0.636 12.268 0.991 1.00 98.38 197 GLU A C 1
ATOM 1525 O O . GLU A 1 197 ? 1.610 11.613 0.601 1.00 98.38 197 GLU A O 1
ATOM 1530 N N . LEU A 1 198 ? -0.108 11.896 2.034 1.00 98.06 198 LEU A N 1
ATOM 1531 C CA . LEU A 1 198 ? 0.075 10.657 2.781 1.00 98.06 198 LEU A CA 1
ATOM 1532 C C . LEU A 1 198 ? -1.274 9.965 2.979 1.00 98.06 198 LEU A C 1
ATOM 1534 O O . LEU A 1 198 ? -2.114 10.425 3.753 1.00 98.06 198 LEU A O 1
ATOM 1538 N N . ASP A 1 199 ? -1.469 8.831 2.312 1.00 98.50 199 ASP A N 1
ATOM 1539 C CA . ASP A 1 199 ? -2.665 8.008 2.496 1.00 98.50 199 ASP A CA 1
ATOM 1540 C C . ASP A 1 199 ? -2.355 6.804 3.387 1.00 98.50 199 ASP A C 1
ATOM 1542 O O . ASP A 1 199 ? -1.603 5.909 3.006 1.00 98.50 199 ASP A O 1
ATOM 1546 N N . LEU A 1 200 ? -2.935 6.790 4.584 1.00 98.00 200 LEU A N 1
ATOM 1547 C CA . LEU A 1 200 ? -2.828 5.724 5.579 1.00 98.00 200 LEU A CA 1
ATOM 1548 C C . LEU A 1 200 ? -4.188 5.107 5.907 1.00 98.00 200 LEU A C 1
ATOM 1550 O O . LEU A 1 200 ? -4.298 4.346 6.871 1.00 98.00 200 LEU A O 1
ATOM 1554 N N . SER A 1 201 ? -5.222 5.412 5.126 1.00 97.94 201 SER A N 1
ATOM 1555 C CA . SER A 1 201 ? -6.567 4.904 5.371 1.00 97.94 201 SER A CA 1
ATOM 1556 C C . SER A 1 201 ? -6.629 3.373 5.325 1.00 97.94 201 SER A C 1
ATOM 1558 O O . SER A 1 201 ? -5.786 2.722 4.709 1.00 97.94 201 SER A O 1
ATOM 1560 N N . ASN A 1 202 ? -7.626 2.757 5.961 1.00 97.88 202 ASN A N 1
ATOM 1561 C CA . ASN A 1 202 ? -7.803 1.298 5.933 1.00 97.88 202 ASN A CA 1
ATOM 1562 C C . ASN A 1 202 ? -6.531 0.539 6.384 1.00 97.88 202 ASN A C 1
ATOM 1564 O O . ASN A 1 202 ? -5.996 -0.308 5.663 1.00 97.88 202 ASN A O 1
ATOM 1568 N N . ASN A 1 203 ? -6.017 0.884 7.566 1.00 98.56 203 ASN A N 1
ATOM 1569 C CA . ASN A 1 203 ? -4.880 0.229 8.220 1.00 98.56 203 ASN A CA 1
ATOM 1570 C C . ASN A 1 203 ? -5.260 -0.179 9.660 1.00 98.56 203 ASN A C 1
ATOM 1572 O O . ASN A 1 203 ? -6.433 -0.253 10.016 1.00 98.56 203 ASN A O 1
ATOM 1576 N N . GLN A 1 204 ? -4.274 -0.522 10.489 1.00 97.69 204 GLN A N 1
ATOM 1577 C CA . GLN A 1 204 ? -4.463 -0.961 11.876 1.00 97.69 204 GLN A CA 1
ATOM 1578 C C . GLN A 1 204 ? -3.783 0.003 12.860 1.00 97.69 204 GLN A C 1
ATOM 1580 O O . GLN A 1 204 ? -3.290 -0.414 13.910 1.00 97.69 204 GLN A O 1
ATOM 1585 N N . LEU A 1 205 ? -3.709 1.291 12.508 1.00 96.69 205 LEU A N 1
ATOM 1586 C CA . LEU A 1 205 ? -3.102 2.314 13.353 1.00 96.69 205 LEU A CA 1
ATOM 1587 C C . LEU A 1 205 ? -4.026 2.613 14.534 1.00 96.69 205 LEU A C 1
ATOM 1589 O O . LEU A 1 205 ? -5.155 3.057 14.346 1.00 96.69 205 LEU A O 1
ATOM 1593 N N . THR A 1 206 ? -3.533 2.407 15.753 1.00 94.75 206 THR A N 1
ATOM 1594 C CA . THR A 1 206 ? -4.262 2.783 16.976 1.00 94.75 206 THR A CA 1
ATOM 1595 C C . THR A 1 206 ? -3.871 4.161 17.484 1.00 94.75 206 THR A C 1
ATOM 1597 O O . THR A 1 206 ? -4.657 4.833 18.147 1.00 94.75 206 THR A O 1
ATOM 1600 N N . LYS A 1 207 ? -2.654 4.614 17.169 1.00 93.25 207 LYS A N 1
ATOM 1601 C CA . LYS A 1 207 ? -2.136 5.918 17.583 1.00 93.25 207 LYS A CA 1
ATOM 1602 C C . LYS A 1 207 ? -1.302 6.542 16.478 1.00 93.25 207 LYS A C 1
ATOM 1604 O O . LYS A 1 207 ? -0.613 5.846 15.730 1.00 93.25 207 LYS A O 1
ATOM 1609 N N . LEU A 1 208 ? -1.316 7.864 16.438 1.00 91.81 208 LEU A N 1
ATOM 1610 C CA . LEU A 1 208 ? -0.443 8.685 15.621 1.00 91.81 208 LEU A CA 1
ATOM 1611 C C . LEU A 1 208 ? 0.513 9.446 16.540 1.00 91.81 208 LEU A C 1
ATOM 1613 O O . LEU A 1 208 ? 0.112 9.975 17.573 1.00 91.81 208 LEU A O 1
ATOM 1617 N N . SER A 1 209 ? 1.794 9.488 16.183 1.00 88.62 209 SER A N 1
ATOM 1618 C CA . SER A 1 209 ? 2.766 10.290 16.926 1.00 88.62 209 SER A CA 1
ATOM 1619 C C . SER A 1 209 ? 2.499 11.777 16.696 1.00 88.62 209 SER A C 1
ATOM 1621 O O . SER A 1 209 ? 2.300 12.188 15.554 1.00 88.62 209 SER A O 1
ATOM 1623 N N . GLU A 1 210 ? 2.613 12.591 17.749 1.00 86.50 210 GLU A N 1
ATOM 1624 C CA . GLU A 1 210 ? 2.576 14.058 17.664 1.00 86.50 210 GLU A CA 1
ATOM 1625 C C . GLU A 1 210 ? 3.564 14.608 16.625 1.00 86.50 210 GLU A C 1
ATOM 1627 O O . GLU A 1 210 ? 3.314 15.642 16.006 1.00 86.50 210 GLU A O 1
ATOM 1632 N N . SER A 1 211 ? 4.668 13.898 16.371 1.00 87.81 211 SER A N 1
ATOM 1633 C CA . SER A 1 211 ? 5.644 14.273 15.346 1.00 87.81 211 SER A CA 1
ATOM 1634 C C . SER A 1 211 ? 5.009 14.524 13.971 1.00 87.81 211 SER A C 1
ATOM 1636 O O . SER A 1 211 ? 5.521 15.361 13.230 1.00 87.81 211 SER A O 1
ATOM 1638 N N . ILE A 1 212 ? 3.856 13.914 13.656 1.00 90.62 212 ILE A N 1
ATOM 1639 C CA . ILE A 1 212 ? 3.105 14.168 12.418 1.00 90.62 212 ILE A CA 1
ATOM 1640 C C . ILE A 1 212 ? 2.784 15.660 12.207 1.00 90.62 212 ILE A C 1
ATOM 1642 O O . ILE A 1 212 ? 2.726 16.134 11.075 1.00 90.62 212 ILE A O 1
ATOM 1646 N N . THR A 1 213 ? 2.631 16.431 13.287 1.00 89.00 213 THR A N 1
ATOM 1647 C CA . THR A 1 213 ? 2.337 17.870 13.222 1.00 89.00 213 THR A CA 1
ATOM 1648 C C . THR A 1 213 ? 3.487 18.673 12.611 1.00 89.00 213 THR A C 1
ATOM 1650 O O . THR A 1 213 ? 3.254 19.734 12.029 1.00 89.00 213 THR A O 1
ATOM 1653 N N . LYS A 1 214 ? 4.715 18.135 12.670 1.00 90.56 214 LYS A N 1
ATOM 1654 C CA . LYS A 1 214 ? 5.952 18.758 12.177 1.00 90.56 214 LYS A CA 1
ATOM 1655 C C . LYS A 1 214 ? 6.156 18.620 10.670 1.00 90.56 214 LYS A C 1
ATOM 1657 O O . LYS A 1 214 ? 7.077 19.233 10.136 1.00 90.56 214 LYS A O 1
ATOM 1662 N N . PHE A 1 215 ? 5.328 17.846 9.966 1.00 90.31 215 PHE A N 1
ATOM 1663 C CA . PHE A 1 215 ? 5.333 17.863 8.506 1.00 90.31 215 PHE A CA 1
ATOM 1664 C C . PHE A 1 215 ? 4.873 19.231 8.013 1.00 90.31 215 PHE A C 1
ATOM 1666 O O . PHE A 1 215 ? 3.686 19.520 8.066 1.00 90.31 215 PHE A O 1
ATOM 1673 N N . THR A 1 216 ? 5.769 20.081 7.522 1.00 87.75 216 THR A N 1
ATOM 1674 C CA . THR A 1 216 ? 5.401 21.445 7.103 1.00 87.75 216 THR A CA 1
ATOM 1675 C C . THR A 1 216 ? 4.667 21.483 5.765 1.00 87.75 216 THR A C 1
ATOM 1677 O O . THR A 1 216 ? 3.793 22.323 5.579 1.00 87.75 216 THR A O 1
ATOM 1680 N N . ASN A 1 217 ? 4.998 20.562 4.855 1.00 95.00 217 ASN A N 1
ATOM 1681 C CA . ASN A 1 217 ? 4.468 20.537 3.488 1.00 95.00 217 ASN A CA 1
ATOM 1682 C C . ASN A 1 217 ? 3.269 19.597 3.303 1.00 95.00 217 ASN A C 1
ATOM 1684 O O . ASN A 1 217 ? 2.639 19.632 2.251 1.00 95.00 217 ASN A O 1
ATOM 1688 N N . LEU A 1 218 ? 2.929 18.789 4.314 1.00 96.69 218 LEU A N 1
ATOM 1689 C CA . LEU A 1 218 ? 1.818 17.844 4.228 1.00 96.69 218 LEU A CA 1
ATOM 1690 C C . LEU A 1 218 ? 0.490 18.604 4.211 1.00 96.69 218 LEU A C 1
ATOM 1692 O O . LEU A 1 218 ? 0.153 19.306 5.178 1.00 96.69 218 LEU A O 1
ATOM 1696 N N . THR A 1 219 ? -0.239 18.455 3.107 1.00 95.44 219 THR A N 1
ATOM 1697 C CA . THR A 1 219 ? -1.548 19.070 2.863 1.00 95.44 219 THR A CA 1
ATOM 1698 C C . THR A 1 219 ? -2.667 18.049 2.972 1.00 95.44 219 THR A C 1
ATOM 1700 O O . THR A 1 219 ? -3.687 18.354 3.584 1.00 95.44 219 THR A O 1
ATOM 1703 N N . GLU A 1 220 ? -2.441 16.837 2.463 1.00 96.75 220 GLU A N 1
ATOM 1704 C CA . GLU A 1 220 ? -3.426 15.758 2.441 1.00 96.75 220 GLU A CA 1
ATOM 1705 C C . GLU A 1 220 ? -2.955 14.594 3.318 1.00 96.75 220 GLU A C 1
ATOM 1707 O O . GLU A 1 220 ? -1.892 14.008 3.094 1.00 96.75 220 GLU A O 1
ATOM 1712 N N . LEU A 1 221 ? -3.755 14.263 4.332 1.00 97.00 221 LEU A N 1
ATOM 1713 C CA . LEU A 1 221 ? -3.522 13.136 5.230 1.00 97.00 221 LEU A CA 1
ATOM 1714 C C . LEU A 1 221 ? -4.821 12.357 5.402 1.00 97.00 221 LEU A C 1
ATOM 1716 O O . LEU A 1 221 ? -5.759 12.851 6.029 1.00 97.00 221 LEU A O 1
ATOM 1720 N N . TYR A 1 222 ? -4.848 11.131 4.887 1.00 97.00 222 TYR A N 1
ATOM 1721 C CA . TYR A 1 222 ? -6.008 10.249 4.980 1.00 97.00 222 TYR A CA 1
ATOM 1722 C C . TYR A 1 222 ? -5.775 9.183 6.050 1.00 97.00 222 TYR A C 1
ATOM 1724 O O . TYR A 1 222 ? -4.805 8.429 5.987 1.00 97.00 222 TYR A O 1
ATOM 1732 N N . LEU A 1 223 ? -6.665 9.124 7.043 1.00 96.19 223 LEU A N 1
ATOM 1733 C CA . LEU A 1 223 ? -6.564 8.221 8.200 1.00 96.19 223 LEU A CA 1
ATOM 1734 C C . LEU A 1 223 ? -7.845 7.423 8.474 1.00 96.19 223 LEU A C 1
ATOM 1736 O O . LEU A 1 223 ? -7.862 6.624 9.410 1.00 96.19 223 LEU A O 1
ATOM 1740 N N . HIS A 1 224 ? -8.900 7.616 7.677 1.00 94.00 224 HIS A N 1
ATOM 1741 C CA . HIS A 1 224 ? -10.180 6.928 7.860 1.00 94.00 224 HIS A CA 1
ATOM 1742 C C . HIS A 1 224 ? -10.017 5.400 7.848 1.00 94.00 224 HIS A C 1
ATOM 1744 O O . HIS A 1 224 ? -9.049 4.864 7.301 1.00 94.00 224 HIS A O 1
ATOM 1750 N N . ASP A 1 225 ? -10.955 4.692 8.474 1.00 94.00 225 ASP A N 1
ATOM 1751 C CA . ASP A 1 225 ? -10.920 3.230 8.620 1.00 94.00 225 ASP A CA 1
ATOM 1752 C C . ASP A 1 225 ? -9.643 2.708 9.314 1.00 94.00 225 ASP A C 1
ATOM 1754 O O . ASP A 1 225 ? -9.104 1.657 8.967 1.00 94.00 225 ASP A O 1
ATOM 1758 N N . ASN A 1 226 ? -9.145 3.452 10.304 1.00 95.00 226 ASN A N 1
ATOM 1759 C CA . ASN A 1 226 ? -8.177 2.969 11.288 1.00 95.00 226 ASN A CA 1
ATOM 1760 C C . ASN A 1 226 ? -8.827 2.933 12.680 1.00 95.00 226 ASN A C 1
ATOM 1762 O O . ASN A 1 226 ? -9.638 3.810 12.991 1.00 95.00 226 ASN A O 1
ATOM 1766 N N . PRO A 1 227 ? -8.444 1.992 13.559 1.00 93.62 227 PRO A N 1
ATOM 1767 C CA . PRO A 1 227 ? -8.899 1.955 14.949 1.00 93.62 227 PRO A CA 1
ATOM 1768 C C . PRO A 1 227 ? -8.181 3.011 15.818 1.00 93.62 227 PRO A C 1
ATOM 1770 O O . PRO A 1 227 ? -7.642 2.685 16.872 1.00 93.62 227 PRO A O 1
ATOM 1773 N N . LEU A 1 228 ? -8.130 4.269 15.362 1.00 92.38 228 LEU A N 1
ATOM 1774 C CA . LEU A 1 228 ? -7.413 5.353 16.032 1.00 92.38 228 LEU A CA 1
ATOM 1775 C C . LEU A 1 228 ? -8.091 5.753 17.349 1.00 92.38 228 LEU A C 1
ATOM 1777 O O . LEU A 1 228 ? -9.247 6.173 17.380 1.00 92.38 228 LEU A O 1
ATOM 1781 N N . GLU A 1 229 ? -7.317 5.671 18.425 1.00 89.12 229 GLU A N 1
ATOM 1782 C CA . GLU A 1 229 ? -7.648 6.187 19.754 1.00 89.12 229 GLU A CA 1
ATOM 1783 C C . GLU A 1 229 ? -7.064 7.590 19.962 1.00 89.12 229 GLU A C 1
ATOM 1785 O O . GLU A 1 229 ? -7.672 8.424 20.628 1.00 89.12 229 GLU A O 1
ATOM 1790 N N . ASN A 1 230 ? -5.877 7.856 19.401 1.00 87.81 230 ASN A N 1
ATOM 1791 C CA . ASN A 1 230 ? -5.175 9.128 19.567 1.00 87.81 230 ASN A CA 1
ATOM 1792 C C . ASN A 1 230 ? -4.452 9.563 18.273 1.00 87.81 230 ASN A C 1
ATOM 1794 O O . ASN A 1 230 ? -3.475 8.911 17.895 1.00 87.81 230 ASN A O 1
ATOM 1798 N N . PRO A 1 231 ? -4.865 10.654 17.605 1.00 91.44 231 PRO A N 1
ATOM 1799 C CA . PRO A 1 231 ? -6.047 11.462 17.911 1.00 91.44 231 PRO A CA 1
ATOM 1800 C C . PRO A 1 231 ? -7.343 10.656 17.697 1.00 91.44 231 PRO A C 1
ATOM 1802 O O . PRO A 1 231 ? -7.322 9.688 16.931 1.00 91.44 231 PRO A O 1
ATOM 1805 N N . PRO A 1 232 ? -8.468 11.041 18.327 1.00 89.25 232 PRO A N 1
ATOM 1806 C CA . PRO A 1 232 ? -9.768 10.445 18.034 1.00 89.25 232 PRO A CA 1
ATOM 1807 C C . PRO A 1 232 ? -10.082 10.509 16.537 1.00 89.25 232 PRO A C 1
ATOM 1809 O O . PRO A 1 232 ? -9.711 11.473 15.857 1.00 89.25 232 PRO A O 1
ATOM 1812 N N . ILE A 1 233 ? -10.780 9.497 16.020 1.00 86.25 233 ILE A N 1
ATOM 1813 C CA . ILE A 1 233 ? -11.080 9.391 14.586 1.00 86.25 233 ILE A CA 1
ATOM 1814 C C . ILE A 1 233 ? -11.812 10.631 14.046 1.00 86.25 233 ILE A C 1
ATOM 1816 O O . ILE A 1 233 ? -11.525 11.076 12.943 1.00 86.25 233 ILE A O 1
ATOM 1820 N N . GLU A 1 234 ? -12.648 11.275 14.861 1.00 87.12 234 GLU A N 1
ATOM 1821 C CA . GLU A 1 234 ? -13.393 12.492 14.520 1.00 87.12 234 GLU A CA 1
ATOM 1822 C C . GLU A 1 234 ? -12.484 13.705 14.264 1.00 87.12 234 GLU A C 1
ATOM 1824 O O . GLU A 1 234 ? -12.846 14.632 13.536 1.00 87.12 234 GLU A O 1
ATOM 1829 N N . ILE A 1 235 ? -11.301 13.724 14.885 1.00 91.19 235 ILE A N 1
ATOM 1830 C CA . ILE A 1 235 ? -10.255 14.718 14.625 1.00 91.19 235 ILE A CA 1
ATOM 1831 C C . ILE A 1 235 ? -9.432 14.291 13.412 1.00 91.19 235 ILE A C 1
ATOM 1833 O O . ILE A 1 235 ? -9.129 15.121 12.556 1.00 91.19 235 ILE A O 1
ATOM 1837 N N . ALA A 1 236 ? -9.102 13.002 13.313 1.00 92.12 236 ALA A N 1
ATOM 1838 C CA . ALA A 1 236 ? -8.331 12.462 12.200 1.00 92.12 236 ALA A CA 1
ATOM 1839 C C . ALA A 1 236 ? -9.037 12.653 10.842 1.00 92.12 236 ALA A C 1
ATOM 1841 O O . ALA A 1 236 ? -8.387 13.015 9.863 1.00 92.12 236 ALA A O 1
ATOM 1842 N N . GLU A 1 237 ? -10.362 12.485 10.784 1.00 89.12 237 GLU A N 1
ATOM 1843 C CA . GLU A 1 237 ? -11.191 12.672 9.582 1.00 89.12 237 GLU A CA 1
ATOM 1844 C C . GLU A 1 237 ? -11.246 14.126 9.095 1.00 89.12 237 GLU A C 1
ATOM 1846 O O . GLU A 1 237 ? -11.461 14.376 7.911 1.00 89.12 237 GLU A O 1
ATOM 1851 N N . LYS A 1 238 ? -10.991 15.100 9.977 1.00 91.00 238 LYS A N 1
ATOM 1852 C CA . LYS A 1 238 ? -10.869 16.521 9.604 1.00 91.00 238 LYS A CA 1
ATOM 1853 C C . LYS A 1 238 ? -9.507 16.859 8.980 1.00 91.00 238 LYS A C 1
ATOM 1855 O O . LYS A 1 238 ? -9.284 17.999 8.568 1.00 91.00 238 LYS A O 1
ATOM 1860 N N . GLY A 1 239 ? -8.598 15.885 8.904 1.00 92.00 239 GLY A N 1
ATOM 1861 C CA . GLY A 1 239 ? -7.303 15.994 8.245 1.00 92.00 239 GLY A CA 1
ATOM 1862 C C . GLY A 1 239 ? -6.214 16.670 9.082 1.00 92.00 239 GLY A C 1
ATOM 1863 O O . GLY A 1 239 ? -6.380 17.008 10.257 1.00 92.00 239 GLY A O 1
ATOM 1864 N N . ILE A 1 240 ? -5.053 16.886 8.453 1.00 94.31 240 ILE A N 1
ATOM 1865 C CA . ILE A 1 240 ? -3.817 17.304 9.135 1.00 94.31 240 ILE A CA 1
ATOM 1866 C C . ILE A 1 240 ? -3.938 18.634 9.897 1.00 94.31 240 ILE A C 1
ATOM 1868 O O . ILE A 1 240 ? -3.279 18.810 10.920 1.00 94.31 240 ILE A O 1
ATOM 1872 N N . LYS A 1 241 ? -4.783 19.571 9.443 1.00 93.56 241 LYS A N 1
ATOM 1873 C CA . LYS A 1 241 ? -4.974 20.867 10.119 1.00 93.56 241 LYS A CA 1
ATOM 1874 C C . LYS A 1 241 ? -5.563 20.694 11.520 1.00 93.56 241 LYS A C 1
ATOM 1876 O O . LYS A 1 241 ? -4.982 21.201 12.471 1.00 93.56 241 LYS A O 1
ATOM 1881 N N . ALA A 1 242 ? -6.633 19.910 11.652 1.00 93.38 242 ALA A N 1
ATOM 1882 C CA . ALA A 1 242 ? -7.250 19.629 12.948 1.00 93.38 242 ALA A CA 1
ATOM 1883 C C . ALA A 1 242 ? -6.290 18.877 13.883 1.00 93.38 242 ALA A C 1
ATOM 1885 O O . ALA A 1 242 ? -6.221 19.166 15.073 1.00 93.38 242 ALA A O 1
ATOM 1886 N N . ILE A 1 243 ? -5.483 17.961 13.339 1.00 94.06 243 ILE A N 1
ATOM 1887 C CA . ILE A 1 243 ? -4.465 17.235 14.111 1.00 94.06 243 ILE A CA 1
ATOM 1888 C C . ILE A 1 243 ? -3.380 18.184 14.655 1.00 94.06 243 ILE A C 1
ATOM 1890 O O . ILE A 1 243 ? -2.938 18.020 15.793 1.00 94.06 243 ILE A O 1
ATOM 1894 N N . ARG A 1 244 ? -2.959 19.188 13.869 1.00 93.38 244 ARG A N 1
ATOM 1895 C CA . ARG A 1 244 ? -1.992 20.214 14.306 1.00 93.38 244 ARG A CA 1
ATOM 1896 C C . ARG A 1 244 ? -2.529 21.112 15.419 1.00 93.38 244 ARG A C 1
ATOM 1898 O O . ARG A 1 244 ? -1.727 21.638 16.178 1.00 93.38 244 ARG A O 1
ATOM 1905 N N . GLU A 1 245 ? -3.841 21.285 15.517 1.00 91.50 245 GLU A N 1
ATOM 1906 C CA . GLU A 1 245 ? -4.483 22.029 16.608 1.00 91.50 245 GLU A CA 1
ATOM 1907 C C . GLU A 1 245 ? -4.678 21.144 17.849 1.00 91.50 245 GLU A C 1
ATOM 1909 O O . GLU A 1 245 ? -4.435 21.583 18.970 1.00 91.50 245 GLU A O 1
ATOM 1914 N N . PHE A 1 246 ? -5.035 19.874 17.639 1.00 91.31 246 PHE A N 1
ATOM 1915 C CA . PHE A 1 246 ? -5.336 18.914 18.698 1.00 91.31 246 PHE A CA 1
ATOM 1916 C C . PHE A 1 246 ? -4.143 18.611 19.615 1.00 91.31 246 PHE A C 1
ATOM 1918 O O . PHE A 1 246 ? -4.272 18.722 20.832 1.00 91.31 246 PHE A O 1
ATOM 1925 N N . PHE A 1 247 ? -2.981 18.235 19.063 1.00 90.00 247 PHE A N 1
ATOM 1926 C CA . PHE A 1 247 ? -1.843 17.801 19.889 1.00 90.00 247 PHE A CA 1
ATOM 1927 C C . PHE A 1 247 ? -1.312 18.895 20.842 1.00 90.00 247 PHE A C 1
ATOM 1929 O O . PHE A 1 247 ? -1.156 18.611 22.029 1.00 90.00 247 PHE A O 1
ATOM 1936 N N . PRO A 1 248 ? -1.098 20.150 20.396 1.00 86.81 248 PRO A N 1
ATOM 1937 C CA . PRO A 1 248 ? -0.696 21.225 21.305 1.00 86.81 248 PRO A CA 1
ATOM 1938 C C . PRO A 1 248 ? -1.749 21.544 22.373 1.00 86.81 248 PRO A C 1
ATOM 1940 O O . PRO A 1 248 ? -1.402 21.928 23.490 1.00 86.81 248 PRO A O 1
ATOM 1943 N N . GLN A 1 249 ? -3.038 21.402 22.044 1.00 85.44 249 GLN A N 1
ATOM 1944 C CA . GLN A 1 249 ? -4.116 21.654 22.996 1.00 85.44 249 GLN A CA 1
ATOM 1945 C C . GLN A 1 249 ? -4.095 20.635 24.141 1.00 85.44 249 GLN A C 1
ATOM 1947 O O . GLN A 1 249 ? -4.115 21.038 25.303 1.00 85.44 249 GLN A O 1
ATOM 1952 N N . ILE A 1 250 ? -3.971 19.338 23.835 1.00 83.44 250 ILE A N 1
ATOM 1953 C CA . ILE A 1 250 ? -3.920 18.294 24.871 1.00 83.44 250 ILE A CA 1
ATOM 1954 C C . ILE A 1 250 ? -2.653 18.374 25.735 1.00 83.44 250 ILE A C 1
ATOM 1956 O O . ILE A 1 250 ? -2.697 18.019 26.909 1.00 83.44 250 ILE A O 1
ATOM 1960 N N . GLU A 1 251 ? -1.529 18.858 25.192 1.00 81.12 251 GLU A N 1
ATOM 1961 C CA . GLU A 1 251 ? -0.303 19.070 25.974 1.00 81.12 251 GLU A CA 1
ATOM 1962 C C . GLU A 1 251 ? -0.482 20.211 26.988 1.00 81.12 251 GLU A C 1
ATOM 1964 O O . GLU A 1 251 ? -0.026 20.118 28.128 1.00 81.12 251 GLU A O 1
ATOM 1969 N N . LYS A 1 252 ? -1.185 21.278 26.590 1.00 80.94 252 LYS A N 1
ATOM 1970 C CA . LYS A 1 252 ? -1.414 22.460 27.427 1.00 80.94 252 LYS A CA 1
ATOM 1971 C C . LYS A 1 252 ? -2.517 22.260 28.468 1.00 80.94 252 LYS A C 1
ATOM 1973 O O . LYS A 1 252 ? -2.383 22.743 29.591 1.00 80.94 252 LYS A O 1
ATOM 1978 N N . GLU A 1 253 ? -3.619 21.629 28.079 1.00 78.06 253 GLU A N 1
ATOM 1979 C CA . GLU A 1 253 ? -4.844 21.521 28.887 1.00 78.06 253 GLU A CA 1
ATOM 1980 C C . GLU A 1 253 ? -4.935 20.185 29.641 1.00 78.06 253 GLU A C 1
ATOM 1982 O O . GLU A 1 253 ? -5.717 20.061 30.581 1.00 78.06 253 GLU A O 1
ATOM 1987 N N . GLY A 1 254 ? -4.090 19.210 29.292 1.00 67.25 254 GLY A N 1
ATOM 1988 C CA . GLY A 1 254 ? -4.201 17.836 29.767 1.00 67.25 254 GLY A CA 1
ATOM 1989 C C . GLY A 1 254 ? -5.237 17.040 28.970 1.00 67.25 254 GLY A C 1
ATOM 1990 O O . GLY A 1 254 ? -5.901 17.547 28.068 1.00 67.25 254 GLY A O 1
ATOM 1991 N N . THR A 1 255 ? -5.361 15.752 29.290 1.00 64.56 255 THR A N 1
ATOM 1992 C CA . THR A 1 255 ? -6.421 14.902 28.732 1.00 64.56 255 THR A CA 1
ATOM 1993 C C . THR A 1 255 ? -7.525 14.768 29.768 1.00 64.56 255 THR A C 1
ATOM 1995 O O . THR A 1 255 ? -7.305 14.172 30.820 1.00 64.56 255 THR A O 1
ATOM 1998 N N . ASP A 1 256 ? -8.695 15.333 29.477 1.00 64.69 256 ASP A N 1
ATOM 1999 C CA . ASP A 1 256 ? -9.918 15.019 30.209 1.00 64.69 256 ASP A CA 1
ATOM 2000 C C . ASP A 1 256 ? -10.677 13.939 29.430 1.00 64.69 256 ASP A C 1
ATOM 2002 O O . ASP A 1 256 ? -10.933 14.078 28.230 1.00 64.69 256 ASP A O 1
ATOM 2006 N N . TYR A 1 257 ? -10.955 12.816 30.085 1.00 68.00 257 TYR A N 1
ATOM 2007 C CA . TYR A 1 257 ? -11.648 11.699 29.455 1.00 68.00 257 TYR A CA 1
ATOM 2008 C C . TYR A 1 257 ? -13.144 11.889 29.655 1.00 68.00 257 TYR A C 1
ATOM 2010 O O . TYR A 1 257 ? -13.638 11.880 30.781 1.00 68.00 257 TYR A O 1
ATOM 2018 N N . LEU A 1 258 ? -13.878 12.006 28.552 1.00 69.88 258 LEU A N 1
ATOM 2019 C CA . LEU A 1 258 ? -15.331 12.051 28.598 1.00 69.88 258 LEU A CA 1
ATOM 2020 C C . LEU A 1 258 ? -15.872 10.637 28.868 1.00 69.88 258 LEU A C 1
ATOM 2022 O O . LEU A 1 258 ? -15.967 9.809 27.960 1.00 69.88 258 LEU A O 1
ATOM 2026 N N . TYR A 1 259 ? -16.217 10.347 30.122 1.00 79.69 259 TYR A N 1
ATOM 2027 C CA . TYR A 1 259 ? -16.886 9.104 30.515 1.00 79.69 259 TYR A CA 1
ATOM 2028 C C . TYR A 1 259 ? -18.392 9.200 30.242 1.00 79.69 259 TYR A C 1
ATOM 2030 O O . TYR A 1 259 ? -19.215 9.184 31.154 1.00 79.69 259 TYR A O 1
ATOM 2038 N N . GLU A 1 260 ? -18.755 9.315 28.967 1.00 85.69 260 GLU A N 1
ATOM 2039 C CA . GLU A 1 260 ? -20.145 9.374 28.519 1.00 85.69 260 GLU A CA 1
ATOM 2040 C C . GLU A 1 260 ? -20.453 8.209 27.570 1.00 85.69 260 GLU A C 1
ATOM 2042 O O . GLU A 1 260 ? -19.682 7.905 26.658 1.00 85.69 260 GLU A O 1
ATOM 2047 N N . ALA A 1 261 ? -21.584 7.536 27.782 1.00 88.06 261 ALA A N 1
ATOM 2048 C CA . ALA A 1 261 ? -22.014 6.399 26.974 1.00 88.06 261 ALA A CA 1
ATOM 2049 C C . ALA A 1 261 ? -23.471 6.537 26.520 1.00 88.06 261 ALA A C 1
ATOM 2051 O O . ALA A 1 261 ? -24.323 7.084 27.222 1.00 88.06 261 ALA A O 1
ATOM 2052 N N . LYS A 1 262 ? -23.774 5.978 25.346 1.00 90.94 262 LYS A N 1
ATOM 2053 C CA . LYS A 1 262 ? -25.131 5.896 24.797 1.00 90.94 262 LYS A CA 1
ATOM 2054 C C . LYS A 1 262 ? -25.664 4.471 24.941 1.00 90.94 262 LYS A C 1
ATOM 2056 O O . LYS A 1 262 ? -25.085 3.548 24.371 1.00 90.94 262 LYS A O 1
ATOM 2061 N N . LEU A 1 263 ? -26.761 4.297 25.675 1.00 92.81 263 LEU A N 1
ATOM 2062 C CA . LEU A 1 263 ? -27.498 3.040 25.813 1.00 92.81 263 LEU A CA 1
ATOM 2063 C C . LEU A 1 263 ? -28.813 3.141 25.037 1.00 92.81 263 LEU A C 1
ATOM 2065 O O . LEU A 1 263 ? -29.598 4.042 25.301 1.00 92.81 263 LEU A O 1
ATOM 2069 N N . LEU A 1 264 ? -29.075 2.232 24.099 1.00 91.75 264 LEU A N 1
ATOM 2070 C CA . LEU A 1 264 ? -30.336 2.177 23.358 1.00 91.75 264 LEU A CA 1
ATOM 2071 C C . LEU A 1 264 ? -31.133 0.950 23.789 1.00 91.75 264 LEU A C 1
ATOM 2073 O O . LEU A 1 264 ? -30.654 -0.176 23.652 1.00 91.75 264 LEU A O 1
ATOM 2077 N N . ILE A 1 265 ? -32.358 1.167 24.267 1.00 90.38 265 ILE A N 1
ATOM 2078 C CA . ILE A 1 265 ? -33.286 0.088 24.603 1.00 90.38 265 ILE A CA 1
ATOM 2079 C C . ILE A 1 265 ? -34.269 -0.073 23.441 1.00 90.38 265 ILE A C 1
ATOM 2081 O O . ILE A 1 265 ? -35.048 0.825 23.125 1.00 90.38 265 ILE A O 1
ATOM 2085 N N . ILE A 1 266 ? -34.217 -1.231 22.789 1.00 88.56 266 ILE A N 1
ATOM 2086 C CA . ILE A 1 266 ? -35.003 -1.581 21.603 1.00 88.56 266 ILE A CA 1
ATOM 2087 C C . ILE A 1 266 ? -35.836 -2.840 21.856 1.00 88.56 266 ILE A C 1
ATOM 2089 O O . ILE A 1 266 ? -35.622 -3.572 22.822 1.00 88.56 266 ILE A O 1
ATOM 2093 N N . GLY A 1 267 ? -36.823 -3.081 20.997 1.00 84.69 267 GLY A N 1
ATOM 2094 C CA . GLY A 1 267 ? -37.764 -4.192 21.128 1.00 84.69 267 GLY A CA 1
ATOM 2095 C C . GLY A 1 267 ? -39.198 -3.763 20.845 1.00 84.69 267 GLY A C 1
ATOM 2096 O O . GLY A 1 267 ? -39.490 -2.576 20.662 1.00 84.69 267 GLY A O 1
ATOM 2097 N N . GLU A 1 268 ? -40.101 -4.734 20.823 1.00 81.50 268 GLU A N 1
ATOM 2098 C CA . GLU A 1 268 ? -41.502 -4.538 20.445 1.00 81.50 268 GLU A CA 1
ATOM 2099 C C . GLU A 1 268 ? -42.235 -3.529 21.354 1.00 81.50 268 GLU A C 1
ATOM 2101 O O . GLU A 1 268 ? -41.855 -3.257 22.506 1.00 81.50 268 GLU A O 1
ATOM 2106 N N . GLY A 1 269 ? -43.310 -2.935 20.834 1.00 78.75 269 GLY A N 1
ATOM 2107 C CA . GLY A 1 269 ? -44.265 -2.169 21.630 1.00 78.75 269 GLY A CA 1
ATOM 2108 C C . GLY A 1 269 ? -44.802 -2.986 22.803 1.00 78.75 269 GLY A C 1
ATOM 2109 O O . GLY A 1 269 ? -45.275 -4.102 22.638 1.00 78.75 269 GLY A O 1
ATOM 2110 N N . GLY A 1 270 ? -44.721 -2.429 24.013 1.00 77.50 270 GLY A N 1
ATOM 2111 C CA . GLY A 1 270 ? -45.192 -3.108 25.224 1.00 77.50 270 GLY A CA 1
ATOM 2112 C C . GLY A 1 270 ? -44.240 -4.160 25.808 1.00 77.50 270 GLY A C 1
ATOM 2113 O O . GLY A 1 270 ? -44.572 -4.735 26.844 1.00 77.50 270 GLY A O 1
ATOM 2114 N N . ALA A 1 271 ? -43.046 -4.359 25.233 1.00 81.62 271 ALA A N 1
ATOM 2115 C CA . ALA A 1 271 ? -42.046 -5.309 25.740 1.00 81.62 271 ALA A CA 1
ATOM 2116 C C . ALA A 1 271 ? -41.464 -4.950 27.125 1.00 81.62 271 ALA A C 1
ATOM 2118 O O . ALA A 1 271 ? -40.778 -5.769 27.723 1.00 81.62 271 ALA A O 1
ATOM 2119 N N . GLY A 1 272 ? -41.736 -3.753 27.665 1.00 85.06 272 GLY A N 1
ATOM 2120 C CA . GLY A 1 272 ? -41.254 -3.314 28.988 1.00 85.06 272 GLY A CA 1
ATOM 2121 C C . GLY A 1 272 ? -39.980 -2.460 28.972 1.00 85.06 272 GLY A C 1
ATOM 2122 O O . GLY A 1 272 ? -39.272 -2.404 29.972 1.00 85.06 272 GLY A O 1
ATOM 2123 N N . LYS A 1 273 ? -39.683 -1.792 27.852 1.00 87.31 273 LYS A N 1
ATOM 2124 C CA . LYS A 1 273 ? -38.473 -0.969 27.664 1.00 87.31 273 LYS A CA 1
ATOM 2125 C C . LYS A 1 273 ? -38.366 0.194 28.655 1.00 87.31 273 LYS A C 1
ATOM 2127 O O . LYS A 1 273 ? -37.368 0.294 29.359 1.00 87.31 273 LYS A O 1
ATOM 2132 N N . THR A 1 274 ? -39.426 0.984 28.783 1.00 87.69 274 THR A N 1
ATOM 2133 C CA . THR A 1 274 ? -39.530 2.122 29.713 1.00 87.69 274 THR A CA 1
ATOM 2134 C C . THR A 1 274 ? -39.358 1.684 31.162 1.00 87.69 274 THR A C 1
ATOM 2136 O O . THR A 1 274 ? -38.555 2.234 31.911 1.00 87.69 274 THR A O 1
ATOM 2139 N N . THR A 1 275 ? -40.031 0.595 31.541 1.00 87.88 275 THR A N 1
ATOM 2140 C CA . THR A 1 275 ? -39.874 -0.023 32.859 1.00 87.88 275 THR A CA 1
ATOM 2141 C C . THR A 1 275 ? -38.427 -0.434 33.126 1.00 87.88 275 THR A C 1
ATOM 2143 O O . THR A 1 275 ? -37.916 -0.198 34.220 1.00 87.88 275 THR A O 1
ATOM 2146 N N . LEU A 1 276 ? -37.756 -1.033 32.139 1.00 88.38 276 LEU A N 1
ATOM 2147 C CA . LEU A 1 276 ? -36.356 -1.417 32.262 1.00 88.38 276 LEU A CA 1
ATOM 2148 C C . LEU A 1 276 ? -35.442 -0.189 32.391 1.00 88.38 276 LEU A C 1
ATOM 2150 O O . LEU A 1 276 ? -34.577 -0.191 33.262 1.00 88.38 276 LEU A O 1
ATOM 2154 N N . ALA A 1 277 ? -35.658 0.864 31.595 1.00 89.25 277 ALA A N 1
ATOM 2155 C CA . ALA A 1 277 ? -34.917 2.125 31.694 1.00 89.25 277 ALA A CA 1
ATOM 2156 C C . ALA A 1 277 ? -35.002 2.715 33.112 1.00 89.25 277 ALA A C 1
ATOM 2158 O O . ALA A 1 277 ? -33.981 3.000 33.741 1.00 89.25 277 ALA A O 1
ATOM 2159 N N . ASN A 1 278 ? -36.223 2.796 33.649 1.00 88.88 278 ASN A N 1
ATOM 2160 C CA . ASN A 1 278 ? -36.490 3.282 34.998 1.00 88.88 278 ASN A CA 1
ATOM 2161 C C . ASN A 1 278 ? -35.833 2.407 36.076 1.00 88.88 278 ASN A C 1
ATOM 2163 O O . ASN A 1 278 ? -35.293 2.930 37.050 1.00 88.88 278 ASN A O 1
ATOM 2167 N N . LYS A 1 279 ? -35.837 1.078 35.902 1.00 88.62 279 LYS A N 1
ATOM 2168 C CA . LYS A 1 279 ? -35.213 0.133 36.841 1.00 88.62 279 LYS A CA 1
ATOM 2169 C C . LYS A 1 279 ? -33.684 0.199 36.824 1.00 88.62 279 LYS A C 1
ATOM 2171 O O . LYS A 1 279 ? -33.065 0.032 37.870 1.00 88.62 279 LYS A O 1
ATOM 2176 N N . ILE A 1 280 ? -33.084 0.455 35.659 1.00 88.56 280 ILE A N 1
ATOM 2177 C CA . ILE A 1 280 ? -31.639 0.689 35.518 1.00 88.56 280 ILE A CA 1
ATOM 2178 C C . ILE A 1 280 ? -31.243 1.968 36.261 1.00 88.56 280 ILE A C 1
ATOM 2180 O O . ILE A 1 280 ? -30.284 1.959 37.027 1.00 88.56 280 ILE A O 1
ATOM 2184 N N . GLN A 1 281 ? -32.001 3.053 36.079 1.00 88.81 281 GLN A N 1
ATOM 2185 C CA . GLN A 1 281 ? -31.717 4.327 36.739 1.00 88.81 281 GLN A CA 1
ATOM 2186 C C . GLN A 1 281 ? -31.968 4.267 38.254 1.00 88.81 281 GLN A C 1
ATOM 2188 O O . GLN A 1 281 ? -31.227 4.868 39.033 1.00 88.81 281 GLN A O 1
ATOM 2193 N N . ASN A 1 282 ? -33.014 3.552 38.673 1.00 87.94 282 ASN A N 1
ATOM 2194 C CA . ASN A 1 282 ? -33.412 3.398 40.064 1.00 87.94 282 ASN A CA 1
ATOM 2195 C C . ASN A 1 282 ? -33.736 1.923 40.384 1.00 87.94 282 ASN A C 1
ATOM 2197 O O . ASN A 1 282 ? -34.843 1.456 40.086 1.00 87.94 282 ASN A O 1
ATOM 2201 N N . PRO A 1 283 ? -32.827 1.205 41.069 1.00 85.25 283 PRO A N 1
ATOM 2202 C CA . PRO A 1 283 ? -33.041 -0.185 41.471 1.00 85.25 283 PRO A CA 1
ATOM 2203 C C . PRO A 1 283 ? -34.310 -0.412 42.307 1.00 85.25 283 PRO A C 1
ATOM 2205 O O . PRO A 1 283 ? -34.916 -1.481 42.220 1.00 85.25 283 PRO A O 1
ATOM 2208 N N . ASP A 1 284 ? -34.773 0.593 43.052 1.00 86.75 284 ASP A N 1
ATOM 2209 C CA . ASP A 1 284 ? -35.964 0.513 43.907 1.00 86.75 284 ASP A CA 1
ATOM 2210 C C . ASP A 1 284 ? -37.266 0.879 43.178 1.00 86.75 284 ASP A C 1
ATOM 2212 O O . ASP A 1 284 ? -38.345 0.860 43.780 1.00 86.75 284 ASP A O 1
ATOM 2216 N N . TYR A 1 285 ? -37.200 1.182 41.875 1.00 86.19 285 TYR A N 1
ATOM 2217 C CA . TYR A 1 285 ? -38.371 1.536 41.076 1.00 86.19 285 TYR A CA 1
ATOM 2218 C C . TYR A 1 285 ? -39.461 0.455 41.170 1.00 86.19 285 TYR A C 1
ATOM 2220 O O . TYR A 1 285 ? -39.211 -0.741 40.959 1.00 86.19 285 TYR A O 1
ATOM 2228 N N . GLN A 1 286 ? -40.674 0.908 41.493 1.00 82.19 286 GLN A N 1
ATOM 2229 C CA . GLN A 1 286 ? -41.892 0.107 41.581 1.00 82.19 286 GLN A CA 1
ATOM 2230 C C . GLN A 1 286 ? -42.733 0.322 40.327 1.00 82.19 286 GLN A C 1
ATOM 2232 O O . GLN A 1 286 ? -42.894 1.457 39.880 1.00 82.19 286 GLN A O 1
ATOM 2237 N N . LEU A 1 287 ? -43.290 -0.768 39.798 1.00 78.69 287 LEU A N 1
ATOM 2238 C CA . LEU A 1 287 ? -44.139 -0.752 38.609 1.00 78.69 287 LEU A CA 1
ATOM 2239 C C . LEU A 1 287 ? -45.337 0.185 38.802 1.00 78.69 287 LEU A C 1
ATOM 2241 O O . LEU A 1 287 ? -46.099 0.035 39.758 1.00 78.69 287 LEU A O 1
ATOM 2245 N N . LYS A 1 288 ? -45.516 1.111 37.862 1.00 77.06 288 LYS A N 1
ATOM 2246 C CA . LYS A 1 288 ? -46.692 1.980 37.760 1.00 77.06 288 LYS A CA 1
ATOM 2247 C C . LYS A 1 288 ? -47.432 1.681 36.458 1.00 77.06 288 LYS A C 1
ATOM 2249 O O . LYS A 1 288 ? -46.840 1.153 35.518 1.00 77.06 288 LYS A O 1
ATOM 2254 N N . GLU A 1 289 ? -48.724 1.995 36.410 1.00 69.06 289 GLU A N 1
ATOM 2255 C CA . GLU A 1 289 ? -49.425 2.089 35.127 1.00 69.06 289 GLU A CA 1
ATOM 2256 C C . GLU A 1 289 ? -48.876 3.313 34.388 1.00 69.06 289 GLU A C 1
ATOM 2258 O O . GLU A 1 289 ? -49.046 4.445 34.839 1.00 69.06 289 GLU A O 1
ATOM 2263 N N . GLU A 1 290 ? -48.148 3.068 33.301 1.00 68.50 290 GLU A N 1
ATOM 2264 C CA . GLU A 1 290 ? -47.534 4.096 32.462 1.00 68.50 290 GLU A CA 1
ATOM 2265 C C . GLU A 1 290 ? -48.142 4.033 31.060 1.00 68.50 290 GLU A C 1
ATOM 2267 O O . GLU A 1 290 ? -48.370 2.949 30.509 1.00 68.50 290 GLU A O 1
ATOM 2272 N N . ASP A 1 291 ? -48.408 5.205 30.484 1.00 67.06 291 ASP A N 1
ATOM 2273 C CA . ASP A 1 291 ? -48.787 5.317 29.080 1.00 67.06 291 ASP A CA 1
ATOM 2274 C C . ASP A 1 291 ? -47.627 4.866 28.183 1.00 67.06 291 ASP A C 1
ATOM 2276 O O . ASP A 1 291 ? -46.452 4.968 28.532 1.00 67.06 291 ASP A O 1
ATOM 2280 N N . THR A 1 292 ? -47.941 4.390 26.979 1.00 71.12 292 THR A N 1
ATOM 2281 C CA . THR A 1 292 ? -46.904 4.035 26.004 1.00 71.12 292 THR A CA 1
ATOM 2282 C C . THR A 1 292 ? -46.072 5.261 25.620 1.00 71.12 292 THR A C 1
ATOM 2284 O O . THR A 1 292 ? -46.648 6.245 25.140 1.00 71.12 292 THR A O 1
ATOM 2287 N N . THR A 1 293 ? -44.742 5.165 25.725 1.00 72.81 293 THR A N 1
ATOM 2288 C CA . THR A 1 293 ? -43.792 6.190 25.258 1.00 72.81 293 THR A CA 1
ATOM 2289 C C . THR A 1 293 ? -44.120 6.626 23.832 1.00 72.81 293 THR A C 1
ATOM 2291 O O . THR A 1 293 ? -44.247 5.796 22.921 1.00 72.81 293 THR A O 1
ATOM 2294 N N . LYS A 1 294 ? -44.269 7.938 23.625 1.00 72.75 294 LYS A N 1
ATOM 2295 C CA . LYS A 1 294 ? -44.513 8.535 22.305 1.00 72.75 294 LYS A CA 1
ATOM 2296 C C . LYS A 1 294 ? -43.202 9.089 21.758 1.00 72.75 294 LYS A C 1
ATOM 2298 O O . LYS A 1 294 ? -42.672 10.055 22.292 1.00 72.75 294 LYS A O 1
ATOM 2303 N N . GLY A 1 295 ? -42.703 8.516 20.666 1.00 74.56 295 GLY A N 1
ATOM 2304 C CA . GLY A 1 295 ? -41.437 8.947 20.072 1.00 74.56 295 GLY A CA 1
ATOM 2305 C C . GLY A 1 295 ? -40.227 8.427 20.851 1.00 74.56 295 GLY A C 1
ATOM 2306 O O . GLY A 1 295 ? -40.043 7.217 20.924 1.00 74.56 295 GLY A O 1
ATOM 2307 N N . ILE A 1 296 ? -39.387 9.325 21.375 1.00 78.88 296 ILE A N 1
ATOM 2308 C CA . ILE A 1 296 ? -38.104 8.995 22.017 1.00 78.88 296 ILE A CA 1
ATOM 2309 C C . ILE A 1 296 ? -37.998 9.744 23.344 1.00 78.88 296 ILE A C 1
ATOM 2311 O O . ILE A 1 296 ? -38.128 10.969 23.363 1.00 78.88 296 ILE A O 1
ATOM 2315 N N . GLU A 1 297 ? -37.692 9.024 24.420 1.00 83.62 297 GLU A N 1
ATOM 2316 C CA . GLU A 1 297 ? -37.320 9.607 25.711 1.00 83.62 297 GLU A CA 1
ATOM 2317 C C . GLU A 1 297 ? -35.849 9.307 26.024 1.00 83.62 297 GLU A C 1
ATOM 2319 O O . GLU A 1 297 ? -35.342 8.228 25.712 1.00 83.62 297 GLU A O 1
ATOM 2324 N N . VAL A 1 298 ? -35.144 10.285 26.604 1.00 86.12 298 VAL A N 1
ATOM 2325 C CA . VAL A 1 298 ? -33.731 10.148 26.983 1.00 86.12 298 VAL A CA 1
ATOM 2326 C C . VAL A 1 298 ? -33.585 10.385 28.478 1.00 86.12 298 VAL A C 1
ATOM 2328 O O . VAL A 1 298 ? -33.826 11.490 28.964 1.00 86.12 298 VAL A O 1
ATOM 2331 N N . TYR A 1 299 ? -33.157 9.352 29.197 1.00 88.31 299 TYR A N 1
ATOM 2332 C CA . TYR A 1 299 ? -32.889 9.411 30.631 1.00 88.31 299 TYR A CA 1
ATOM 2333 C C . TYR A 1 299 ? -31.386 9.488 30.879 1.00 88.31 299 TYR A C 1
ATOM 2335 O O . TYR A 1 299 ? -30.607 8.771 30.254 1.00 88.31 299 TYR A O 1
ATOM 2343 N N . GLN A 1 300 ? -30.972 10.336 31.817 1.00 90.00 300 GLN A N 1
ATOM 2344 C CA . GLN A 1 300 ? -29.579 10.420 32.246 1.00 90.00 300 GLN A CA 1
ATOM 2345 C C . GLN A 1 300 ? -29.384 9.606 33.520 1.00 90.00 300 GLN A C 1
ATOM 2347 O O . GLN A 1 300 ? -30.017 9.862 34.549 1.00 90.00 300 GLN A O 1
ATOM 2352 N N . TRP A 1 301 ? -28.492 8.628 33.449 1.00 90.88 301 TRP A N 1
ATOM 2353 C CA . TRP A 1 301 ? -28.103 7.805 34.579 1.00 90.88 301 TRP A CA 1
ATOM 2354 C C . TRP A 1 301 ? -26.622 8.011 34.877 1.00 90.88 301 TRP A C 1
ATOM 2356 O O . TRP A 1 301 ? -25.763 7.659 34.072 1.00 90.88 301 TRP A O 1
ATOM 2366 N N . ASN A 1 302 ? -26.339 8.598 36.037 1.00 90.25 302 ASN A N 1
ATOM 2367 C CA . ASN A 1 302 ? -24.982 8.853 36.504 1.00 90.25 302 ASN A CA 1
ATOM 2368 C C . ASN A 1 302 ? -24.626 7.841 37.588 1.00 90.25 302 ASN A C 1
ATOM 2370 O O . ASN A 1 302 ? -25.390 7.657 38.538 1.00 90.25 302 ASN A O 1
ATOM 2374 N N . PHE A 1 303 ? -23.467 7.206 37.461 1.00 87.81 303 PHE A N 1
ATOM 2375 C CA . PHE A 1 303 ? -22.967 6.262 38.454 1.00 87.81 303 PHE A CA 1
ATOM 2376 C C . PHE A 1 303 ? -21.439 6.236 38.468 1.00 87.81 303 PHE A C 1
ATOM 2378 O O . PHE A 1 303 ? -20.787 6.586 37.486 1.00 87.81 303 PHE A O 1
ATOM 2385 N N . GLN A 1 304 ? -20.861 5.790 39.585 1.00 87.44 304 GLN A N 1
ATOM 2386 C CA . GLN A 1 304 ? -19.423 5.553 39.664 1.00 87.44 304 GLN A CA 1
ATOM 2387 C C . GLN A 1 304 ? -19.080 4.157 39.160 1.00 87.44 304 GLN A C 1
ATOM 2389 O O . GLN A 1 304 ? -19.647 3.153 39.595 1.00 87.44 304 GLN A O 1
ATOM 2394 N N . THR A 1 305 ? -18.117 4.094 38.250 1.00 83.25 305 THR A N 1
ATOM 2395 C CA . THR A 1 305 ? -17.530 2.828 37.806 1.00 83.25 305 THR A CA 1
ATOM 2396 C C . THR A 1 305 ? -16.693 2.192 38.922 1.00 83.25 305 THR A C 1
ATOM 2398 O O . THR A 1 305 ? -16.290 2.858 39.875 1.00 83.25 305 THR A O 1
ATOM 2401 N N . ALA A 1 306 ? -16.357 0.903 38.790 1.00 82.06 306 ALA A N 1
ATOM 2402 C CA . ALA A 1 306 ? -15.485 0.201 39.744 1.00 82.06 306 ALA A CA 1
ATOM 2403 C C . ALA A 1 306 ? -14.110 0.879 39.936 1.00 82.06 306 ALA A C 1
ATOM 2405 O O . ALA A 1 306 ? -13.477 0.714 40.975 1.00 82.06 306 ALA A O 1
ATOM 2406 N N . ASN A 1 307 ? -13.683 1.675 38.951 1.00 81.38 307 ASN A N 1
ATOM 2407 C CA . ASN A 1 307 ? -12.439 2.440 38.970 1.00 81.38 307 ASN A CA 1
ATOM 2408 C C . ASN A 1 307 ? -12.624 3.879 39.500 1.00 81.38 307 ASN A C 1
ATOM 2410 O O . ASN A 1 307 ? -11.721 4.691 39.344 1.00 81.38 307 ASN A O 1
ATOM 2414 N N . GLN A 1 308 ? -13.772 4.198 40.112 1.00 82.38 308 GLN A N 1
ATOM 2415 C CA . GLN A 1 308 ? -14.112 5.508 40.697 1.00 82.38 308 GLN A CA 1
ATOM 2416 C C . GLN A 1 308 ? -14.198 6.678 39.701 1.00 82.38 308 GLN A C 1
ATOM 2418 O O . GLN A 1 308 ? -14.137 7.838 40.101 1.00 82.38 308 GLN A O 1
ATOM 2423 N N . HIS A 1 309 ? -14.375 6.400 38.408 1.00 82.69 309 HIS A N 1
ATOM 2424 C CA . HIS A 1 309 ? -14.744 7.434 37.440 1.00 82.69 309 HIS A CA 1
ATOM 2425 C C . HIS A 1 309 ? -16.259 7.631 37.433 1.00 82.69 309 HIS A C 1
ATOM 2427 O O . HIS A 1 309 ? -16.996 6.640 37.358 1.00 82.69 309 HIS A O 1
ATOM 2433 N N . ASP A 1 310 ? -16.695 8.890 37.478 1.00 85.88 310 ASP A N 1
ATOM 2434 C CA . ASP A 1 310 ? -18.084 9.279 37.243 1.00 85.88 310 ASP A CA 1
ATOM 2435 C C . ASP A 1 310 ? -18.417 9.036 35.771 1.00 85.88 310 ASP A C 1
ATOM 2437 O O . ASP A 1 310 ? -17.784 9.613 34.890 1.00 85.88 310 ASP A O 1
ATOM 2441 N N . LEU A 1 311 ? -19.386 8.161 35.503 1.00 88.88 311 LEU A N 1
ATOM 2442 C CA . LEU A 1 311 ? -19.859 7.866 34.156 1.00 88.88 311 LEU A CA 1
ATOM 2443 C C . LEU A 1 311 ? -21.299 8.338 33.993 1.00 88.88 311 LEU A C 1
ATOM 2445 O O . LEU A 1 311 ? -22.161 8.028 34.818 1.00 88.88 311 LEU A O 1
ATOM 2449 N N . GLN A 1 312 ? -21.553 9.038 32.891 1.00 91.25 312 GLN A N 1
ATOM 2450 C CA . GLN A 1 312 ? -22.888 9.423 32.459 1.00 91.25 312 GLN A CA 1
ATOM 2451 C C . GLN A 1 312 ? -23.366 8.492 31.345 1.00 91.25 312 GLN A C 1
ATOM 2453 O O . GLN A 1 312 ? -22.760 8.388 30.280 1.00 91.25 312 GLN A O 1
ATOM 2458 N N . MET A 1 313 ? -24.489 7.820 31.572 1.00 91.44 313 MET A N 1
ATOM 2459 C CA . MET A 1 313 ? -25.154 7.000 30.570 1.00 91.44 313 MET A CA 1
ATOM 2460 C C . MET A 1 313 ? -26.445 7.676 30.118 1.00 91.44 313 MET A C 1
ATOM 2462 O O . MET A 1 313 ? -27.356 7.897 30.915 1.00 91.44 313 MET A O 1
ATOM 2466 N N . ASN A 1 314 ? -26.536 7.974 28.825 1.00 91.50 314 ASN A N 1
ATOM 2467 C CA . ASN A 1 314 ? -27.769 8.438 28.200 1.00 91.50 314 ASN A CA 1
ATOM 2468 C C . ASN A 1 314 ? -28.555 7.223 27.710 1.00 91.50 314 ASN A C 1
ATOM 2470 O O . ASN A 1 314 ? -28.134 6.555 26.763 1.00 91.50 314 ASN A O 1
ATOM 2474 N N . ILE A 1 315 ? -29.679 6.936 28.359 1.00 91.12 315 ILE A N 1
ATOM 2475 C CA . ILE A 1 315 ? -30.574 5.822 28.047 1.00 91.12 315 ILE A CA 1
ATOM 2476 C C . ILE A 1 315 ? -31.658 6.321 27.098 1.00 91.12 315 ILE A C 1
ATOM 2478 O O . ILE A 1 315 ? -32.498 7.124 27.488 1.00 91.12 315 ILE A O 1
ATOM 2482 N N . TRP A 1 316 ? -31.636 5.839 25.862 1.00 89.44 316 TRP A N 1
ATOM 2483 C CA . TRP A 1 316 ? -32.603 6.153 24.818 1.00 89.44 316 TRP A CA 1
ATOM 2484 C C . TRP A 1 316 ? -33.687 5.074 24.802 1.00 89.44 316 TRP A C 1
ATOM 2486 O O . TRP A 1 316 ? -33.424 3.935 24.399 1.00 89.44 316 TRP A O 1
ATOM 2496 N N . ASP A 1 317 ? -34.891 5.434 25.244 1.00 85.50 317 ASP A N 1
ATOM 2497 C CA . ASP A 1 317 ? -36.086 4.591 25.191 1.00 85.50 317 ASP A CA 1
ATOM 2498 C C . ASP A 1 317 ? -36.931 4.953 23.966 1.00 85.50 317 ASP A C 1
ATOM 2500 O O . ASP A 1 317 ? -37.445 6.067 23.835 1.00 85.50 317 ASP A O 1
ATOM 2504 N N . PHE A 1 318 ? -37.060 3.996 23.050 1.00 76.50 318 PHE A N 1
ATOM 2505 C CA . PHE A 1 318 ? -37.809 4.168 21.811 1.00 76.50 318 PHE A CA 1
ATOM 2506 C C . PHE A 1 318 ? -39.246 3.668 21.964 1.00 76.50 318 PHE A C 1
ATOM 2508 O O . PHE A 1 318 ? -39.493 2.504 22.285 1.00 76.50 318 PHE A O 1
ATOM 2515 N N . GLY A 1 319 ? -40.223 4.514 21.645 1.00 70.81 319 GLY A N 1
ATOM 2516 C CA . GLY A 1 319 ? -41.627 4.124 21.574 1.00 70.81 319 GLY A CA 1
ATOM 2517 C C . GLY A 1 319 ? -41.827 2.994 20.562 1.00 70.81 319 GLY A C 1
ATOM 2518 O O . GLY A 1 319 ? -41.495 3.120 19.389 1.00 70.81 319 GLY A O 1
ATOM 2519 N N . GLY A 1 320 ? -42.383 1.861 20.995 1.00 64.25 320 GLY A N 1
ATOM 2520 C CA . GLY A 1 320 ? -42.496 0.660 20.152 1.00 64.25 320 GLY A CA 1
ATOM 2521 C C . GLY A 1 320 ? -43.665 0.668 19.160 1.00 64.25 320 GLY A C 1
ATOM 2522 O O . GLY A 1 320 ? -44.276 -0.373 18.959 1.00 64.25 320 GLY A O 1
ATOM 2523 N N . GLN A 1 321 ? -44.026 1.827 18.602 1.00 65.69 321 GLN A N 1
ATOM 2524 C CA . GLN A 1 321 ? -45.072 1.923 17.576 1.00 65.69 321 GLN A CA 1
ATOM 2525 C C . GLN A 1 321 ? -44.455 1.672 16.192 1.00 65.69 321 GLN A C 1
ATOM 2527 O O . GLN A 1 321 ? -43.423 2.263 15.869 1.00 65.69 321 GLN A O 1
ATOM 2532 N N . GLU A 1 322 ? -45.106 0.849 15.362 1.00 56.91 322 GLU A N 1
ATOM 2533 C CA . GLU A 1 322 ? -44.558 0.394 14.070 1.00 56.91 322 GLU A CA 1
ATOM 2534 C C . GLU A 1 322 ? -44.180 1.542 13.113 1.00 56.91 322 GLU A C 1
ATOM 2536 O O . GLU A 1 322 ? -43.220 1.451 12.346 1.00 56.91 322 GLU A O 1
ATOM 2541 N N . ILE A 1 323 ? -44.886 2.673 13.203 1.00 53.12 323 ILE A N 1
ATOM 2542 C CA . ILE A 1 323 ? -44.651 3.873 12.384 1.00 53.12 323 ILE A CA 1
ATOM 2543 C C . ILE A 1 323 ? -43.218 4.417 12.567 1.00 53.12 323 ILE A C 1
ATOM 2545 O O . ILE A 1 323 ? -42.685 5.068 11.669 1.00 53.12 323 ILE A O 1
ATOM 2549 N N . TYR A 1 324 ? -42.559 4.110 13.689 1.00 56.94 324 TYR A N 1
ATOM 2550 C CA . TYR A 1 324 ? -41.221 4.604 13.999 1.00 56.94 324 TYR A CA 1
ATOM 2551 C C . TYR A 1 324 ? -40.070 3.660 13.608 1.00 56.94 324 TYR A C 1
ATOM 2553 O O . TYR A 1 324 ? -38.910 4.057 13.744 1.00 56.94 324 TYR A O 1
ATOM 2561 N N . HIS A 1 325 ? -40.320 2.458 13.064 1.00 62.38 325 HIS A N 1
ATOM 2562 C CA . HIS A 1 325 ? -39.237 1.542 12.648 1.00 62.38 325 HIS A CA 1
ATOM 2563 C C . HIS A 1 325 ? -38.265 2.182 11.649 1.00 62.38 325 HIS A C 1
ATOM 2565 O O . HIS A 1 325 ? -37.055 2.000 11.778 1.00 62.38 325 HIS A O 1
ATOM 2571 N N . ALA A 1 326 ? -38.779 2.981 10.708 1.00 60.59 326 ALA A N 1
ATOM 2572 C CA . ALA A 1 326 ? -37.962 3.721 9.750 1.00 60.59 326 ALA A CA 1
ATOM 2573 C C . ALA A 1 326 ? -37.167 4.858 10.415 1.00 60.59 326 ALA A C 1
ATOM 2575 O O . ALA A 1 326 ? -36.013 5.093 10.070 1.00 60.59 326 ALA A O 1
ATOM 2576 N N . THR A 1 327 ? -37.749 5.549 11.401 1.00 62.97 327 THR A N 1
ATOM 2577 C CA . THR A 1 327 ? -37.069 6.651 12.096 1.00 62.97 327 THR A CA 1
ATOM 2578 C C . THR A 1 327 ? -36.014 6.172 13.087 1.00 62.97 327 THR A C 1
ATOM 2580 O O . THR A 1 327 ? -35.013 6.853 13.286 1.00 62.97 327 THR A O 1
ATOM 2583 N N . HIS A 1 328 ? -36.192 4.991 13.685 1.00 67.50 328 HIS A N 1
ATOM 2584 C CA . HIS A 1 328 ? -35.246 4.426 14.649 1.00 67.50 328 HIS A CA 1
ATOM 2585 C C . HIS A 1 328 ? -33.876 4.139 14.028 1.00 67.50 328 HIS A C 1
ATOM 2587 O O . HIS A 1 328 ? -32.864 4.304 14.704 1.00 67.50 328 HIS A O 1
ATOM 2593 N N . GLN A 1 329 ? -33.827 3.810 12.732 1.00 68.19 329 GLN A N 1
ATOM 2594 C CA . GLN A 1 329 ? -32.577 3.567 12.004 1.00 68.19 329 GLN A CA 1
ATOM 2595 C C . GLN A 1 329 ? -31.613 4.762 12.054 1.00 68.19 329 GLN A C 1
ATOM 2597 O O . GLN A 1 329 ? -30.407 4.553 12.113 1.00 68.19 329 GLN A O 1
ATOM 2602 N N . PHE A 1 330 ? -32.121 6.000 12.113 1.00 68.81 330 PHE A N 1
ATOM 2603 C CA . PHE A 1 330 ? -31.282 7.203 12.205 1.00 68.81 330 PHE A CA 1
ATOM 2604 C C . PHE A 1 330 ? -30.575 7.360 13.556 1.00 68.81 330 PHE A C 1
ATOM 2606 O O . PHE A 1 330 ? -29.609 8.113 13.657 1.00 68.81 330 PHE A O 1
ATOM 2613 N N . PHE A 1 331 ? -31.049 6.673 14.597 1.00 74.88 331 PHE A N 1
ATOM 2614 C CA . PHE A 1 331 ? -30.496 6.779 15.946 1.00 74.88 331 PHE A CA 1
ATOM 2615 C C . PHE A 1 331 ? -29.618 5.590 16.330 1.00 74.88 331 PHE A C 1
ATOM 2617 O O . PHE A 1 331 ? -28.927 5.671 17.350 1.00 74.88 331 PHE A O 1
ATOM 2624 N N . LEU A 1 332 ? -29.611 4.523 15.527 1.00 78.88 332 LEU A N 1
ATOM 2625 C CA . LEU A 1 332 ? -28.666 3.421 15.666 1.00 78.88 332 LEU A CA 1
ATOM 2626 C C . LEU A 1 332 ? -27.295 3.912 15.188 1.00 78.88 332 LEU A C 1
ATOM 2628 O O . LEU A 1 332 ? -27.102 4.250 14.024 1.00 78.88 332 LEU A O 1
ATOM 2632 N N . THR A 1 333 ? -26.355 4.018 16.121 1.00 81.50 333 THR A N 1
ATOM 2633 C CA . THR A 1 333 ? -25.024 4.591 15.904 1.00 81.50 333 THR A CA 1
ATOM 2634 C C . THR A 1 333 ? -23.929 3.657 16.410 1.00 81.50 333 THR A C 1
ATOM 2636 O O . THR A 1 333 ? -24.170 2.796 17.262 1.00 81.50 333 THR A O 1
ATOM 2639 N N . LYS A 1 334 ? -22.702 3.864 15.920 1.00 82.25 334 LYS A N 1
ATOM 2640 C CA . LYS A 1 334 ? -21.490 3.245 16.478 1.00 82.25 334 LYS A CA 1
ATOM 2641 C C . LYS A 1 334 ? -21.259 3.707 17.927 1.00 82.25 334 LYS A C 1
ATOM 2643 O O . LYS A 1 334 ? -21.886 4.666 18.383 1.00 82.25 334 LYS A O 1
ATOM 2648 N N . ARG A 1 335 ? -20.345 3.038 18.646 1.00 83.88 335 ARG A N 1
ATOM 2649 C CA . ARG A 1 335 ? -19.957 3.373 20.037 1.00 83.88 335 ARG A CA 1
ATOM 2650 C C . ARG A 1 335 ? -21.159 3.485 20.988 1.00 83.88 335 ARG A C 1
ATOM 2652 O O . ARG A 1 335 ? -21.240 4.391 21.810 1.00 83.88 335 ARG A O 1
ATOM 2659 N N . SER A 1 336 ? -22.119 2.578 20.841 1.00 90.81 336 SER A N 1
ATOM 2660 C CA . SER A 1 336 ? -23.327 2.525 21.669 1.00 90.81 336 SER A CA 1
ATOM 2661 C C . SER A 1 336 ? -23.475 1.139 22.299 1.00 90.81 336 SER A C 1
ATOM 2663 O O . SER A 1 336 ? -22.975 0.158 21.758 1.00 90.81 336 SER A O 1
ATOM 2665 N N . LEU A 1 337 ? -24.148 1.041 23.440 1.00 93.12 337 LEU A N 1
ATOM 2666 C CA . LEU A 1 337 ? -24.586 -0.228 24.018 1.00 93.12 337 LEU A CA 1
ATOM 2667 C C . LEU A 1 337 ? -26.054 -0.434 23.654 1.00 93.12 337 LEU A C 1
ATOM 2669 O O . LEU A 1 337 ? -26.853 0.491 23.777 1.00 93.12 337 LEU A O 1
ATOM 2673 N N . TYR A 1 338 ? -26.416 -1.633 23.216 1.00 92.94 338 TYR A N 1
ATOM 2674 C CA . TYR A 1 338 ? -27.793 -1.967 22.870 1.00 92.94 338 TYR A CA 1
ATOM 2675 C C . TYR A 1 338 ? -28.372 -2.960 23.870 1.00 92.94 338 TYR A C 1
ATOM 2677 O O . TYR A 1 338 ? -27.701 -3.909 24.271 1.00 92.94 338 TYR A O 1
ATOM 2685 N N . ILE A 1 339 ? -29.636 -2.766 24.233 1.00 93.31 339 ILE A N 1
ATOM 2686 C CA . ILE A 1 339 ? -30.449 -3.734 24.963 1.00 93.31 339 ILE A CA 1
ATOM 2687 C C . ILE A 1 339 ? -31.669 -4.069 24.108 1.00 93.31 339 ILE A C 1
ATOM 2689 O O . ILE A 1 339 ? -32.488 -3.196 23.837 1.00 93.31 339 ILE A O 1
ATOM 2693 N N . LEU A 1 340 ? -31.815 -5.333 23.717 1.00 91.19 340 LEU A N 1
ATOM 2694 C CA . LEU A 1 340 ? -33.032 -5.853 23.101 1.00 91.19 340 LEU A CA 1
ATOM 2695 C C . LEU A 1 340 ? -33.906 -6.508 24.168 1.00 91.19 340 LEU A C 1
ATOM 2697 O O . LEU A 1 340 ? -33.544 -7.545 24.724 1.00 91.19 340 LEU A O 1
ATOM 2701 N N . VAL A 1 341 ? -35.060 -5.904 24.441 1.00 89.50 341 VAL A N 1
ATOM 2702 C CA . VAL A 1 341 ? -36.043 -6.453 25.378 1.00 89.50 341 VAL A CA 1
ATOM 2703 C C . VAL A 1 341 ? -36.943 -7.439 24.644 1.00 89.50 341 VAL A C 1
ATOM 2705 O O . VAL A 1 341 ? -37.662 -7.079 23.711 1.00 89.50 341 VAL A O 1
ATOM 2708 N N . ALA A 1 342 ? -36.878 -8.690 25.077 1.00 86.31 342 ALA A N 1
ATOM 2709 C CA . ALA A 1 342 ? -37.539 -9.834 24.480 1.00 86.31 342 ALA A CA 1
ATOM 2710 C C . ALA A 1 342 ? -38.706 -10.285 25.372 1.00 86.31 342 ALA A C 1
ATOM 2712 O O . ALA A 1 342 ? -38.493 -10.719 26.502 1.00 86.31 342 ALA A O 1
ATOM 2713 N N . ASP A 1 343 ? -39.935 -10.202 24.860 1.00 78.19 343 ASP A N 1
ATOM 2714 C CA . ASP A 1 343 ? -41.167 -10.612 25.553 1.00 78.19 343 ASP A CA 1
ATOM 2715 C C . ASP A 1 343 ? -41.843 -11.781 24.800 1.00 78.19 343 ASP A C 1
ATOM 2717 O O . ASP A 1 343 ? -41.438 -12.119 23.688 1.00 78.19 343 ASP A O 1
ATOM 2721 N N . THR A 1 344 ? -42.831 -12.425 25.423 1.00 67.56 344 THR A N 1
ATOM 2722 C CA . THR A 1 344 ? -43.636 -13.549 24.900 1.00 67.56 344 THR A CA 1
ATOM 2723 C C . THR A 1 344 ? -45.089 -13.162 24.594 1.00 67.56 344 THR A C 1
ATOM 2725 O O . THR A 1 344 ? -45.880 -14.000 24.168 1.00 67.56 344 THR A O 1
ATOM 2728 N N . ARG A 1 345 ? -45.480 -11.903 24.837 1.00 64.19 345 ARG A N 1
ATOM 2729 C CA . ARG A 1 345 ? -46.882 -11.444 24.779 1.00 64.19 345 ARG A CA 1
ATOM 2730 C C . ARG A 1 345 ? -47.539 -11.468 23.391 1.00 64.19 345 ARG A C 1
ATOM 2732 O O . ARG A 1 345 ? -48.764 -11.559 23.329 1.00 64.19 345 ARG A O 1
ATOM 2739 N N . LYS A 1 346 ? -46.769 -11.366 22.312 1.00 57.00 346 LYS A N 1
ATOM 2740 C CA . LYS A 1 346 ? -47.211 -11.444 20.912 1.00 57.00 346 LYS A CA 1
ATOM 2741 C C . LYS A 1 346 ? -46.171 -12.266 20.158 1.00 57.00 346 LYS A C 1
ATOM 2743 O O . LYS A 1 346 ? -45.012 -12.268 20.554 1.00 57.00 346 LYS A O 1
ATOM 2748 N N . GLU A 1 347 ? -46.571 -13.021 19.143 1.00 54.72 347 GLU A N 1
ATOM 2749 C CA . GLU A 1 347 ? -45.663 -13.846 18.338 1.00 54.72 347 GLU A CA 1
ATOM 2750 C C . GLU A 1 347 ? -44.607 -12.980 17.620 1.00 54.72 347 GLU A C 1
ATOM 2752 O O . GLU A 1 347 ? -44.820 -12.577 16.492 1.00 54.72 347 GLU A O 1
ATOM 2757 N N . ASP A 1 348 ? -43.511 -12.660 18.311 1.00 55.41 348 ASP A N 1
ATOM 2758 C CA . ASP A 1 348 ? -42.120 -12.399 17.899 1.00 55.41 348 ASP A CA 1
ATOM 2759 C C . ASP A 1 348 ? -41.813 -11.909 16.459 1.00 55.41 348 ASP A C 1
ATOM 2761 O O . ASP A 1 348 ? -40.766 -12.258 15.909 1.00 55.41 348 ASP A O 1
ATOM 2765 N N . THR A 1 349 ? -42.664 -11.097 15.822 1.00 62.69 349 THR A N 1
ATOM 2766 C CA . THR A 1 349 ? -42.466 -10.694 14.414 1.00 62.69 349 THR A CA 1
ATOM 2767 C C . THR A 1 349 ? -41.213 -9.846 14.220 1.00 62.69 349 THR A C 1
ATOM 2769 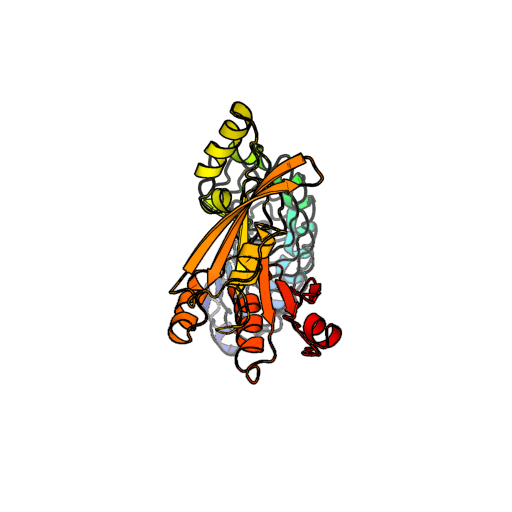O O . THR A 1 349 ? -40.532 -9.973 13.201 1.00 62.69 349 THR A O 1
ATOM 2772 N N . ASP A 1 350 ? -40.855 -9.036 15.220 1.00 76.25 350 ASP A N 1
ATOM 2773 C CA . ASP A 1 350 ? -39.831 -7.998 15.061 1.00 76.25 350 ASP A CA 1
ATOM 2774 C C . ASP A 1 350 ? -38.504 -8.314 15.762 1.00 76.25 350 ASP A C 1
ATOM 2776 O O . ASP A 1 350 ? -37.552 -7.538 15.674 1.00 76.25 350 ASP A O 1
ATOM 2780 N N . PHE A 1 351 ? -38.380 -9.441 16.466 1.00 84.06 351 PHE A N 1
ATOM 2781 C CA . PHE A 1 351 ? -37.156 -9.747 17.216 1.00 84.06 351 PHE A CA 1
ATOM 2782 C C . PHE A 1 351 ? -35.937 -9.892 16.308 1.00 84.06 351 PHE A C 1
ATOM 2784 O O . PHE A 1 351 ? -34.918 -9.230 16.516 1.00 84.06 351 PHE A O 1
ATOM 2791 N N . TYR A 1 352 ? -36.062 -10.686 15.244 1.00 86.25 352 TYR A N 1
ATOM 2792 C CA . TYR A 1 352 ? -35.008 -10.796 14.239 1.00 86.25 352 TYR A CA 1
ATOM 2793 C C . TYR A 1 352 ? -34.843 -9.509 13.429 1.00 86.25 352 TYR A C 1
ATOM 2795 O O . TYR A 1 352 ? -33.724 -9.201 13.023 1.00 86.25 352 TYR A O 1
ATOM 2803 N N . TYR A 1 353 ? -35.911 -8.727 13.231 1.00 85.81 353 TYR A N 1
ATOM 2804 C CA . TYR A 1 353 ? -35.792 -7.395 12.635 1.00 85.81 353 TYR A CA 1
ATOM 2805 C C . TYR A 1 353 ? -34.836 -6.520 13.455 1.00 85.81 353 TYR A C 1
ATOM 2807 O O . TYR A 1 353 ? -33.903 -5.949 12.895 1.00 85.81 353 TYR A O 1
ATOM 2815 N N . TRP A 1 354 ? -35.008 -6.467 14.778 1.00 86.12 354 TRP A N 1
ATOM 2816 C CA . TRP A 1 354 ? -34.153 -5.677 15.662 1.00 86.12 354 TRP A CA 1
ATOM 2817 C C . TRP A 1 354 ? -32.713 -6.186 15.717 1.00 86.12 354 TRP A C 1
ATOM 2819 O O . TRP A 1 354 ? -31.792 -5.371 15.671 1.00 86.12 354 TRP A O 1
ATOM 2829 N N . LEU A 1 355 ? -32.506 -7.507 15.757 1.00 88.62 355 LEU A N 1
ATOM 2830 C CA . LEU A 1 355 ? -31.165 -8.096 15.683 1.00 88.62 355 LEU A CA 1
ATOM 2831 C C . LEU A 1 355 ? -30.443 -7.688 14.393 1.00 88.62 355 LEU A C 1
ATOM 2833 O O . LEU A 1 355 ? -29.332 -7.162 14.452 1.00 88.62 355 LEU A O 1
ATOM 2837 N N . ASN A 1 356 ? -31.111 -7.841 13.246 1.00 87.06 356 ASN A N 1
ATOM 2838 C CA . ASN A 1 356 ? -30.566 -7.460 11.944 1.00 87.06 356 ASN A CA 1
ATOM 2839 C C . ASN A 1 356 ? -30.328 -5.944 11.844 1.00 87.06 356 ASN A C 1
ATOM 2841 O O . ASN A 1 356 ? -29.315 -5.511 11.299 1.00 87.06 356 ASN A O 1
ATOM 2845 N N . ALA A 1 357 ? -31.237 -5.123 12.381 1.00 86.12 357 ALA A N 1
ATOM 2846 C CA . ALA A 1 357 ? -31.096 -3.670 12.374 1.00 86.12 357 ALA A CA 1
ATOM 2847 C C . ALA A 1 357 ? -29.861 -3.220 13.168 1.00 86.12 357 ALA A C 1
ATOM 2849 O O . ALA A 1 357 ? -29.098 -2.386 12.684 1.00 86.12 357 ALA A O 1
ATOM 2850 N N . VAL A 1 358 ? -29.628 -3.788 14.358 1.00 86.94 358 VAL A N 1
ATOM 2851 C CA . VAL A 1 358 ? -28.429 -3.485 15.154 1.00 86.94 358 VAL A CA 1
ATOM 2852 C C . VAL A 1 358 ? -27.174 -3.985 14.451 1.00 86.94 358 VAL A C 1
ATOM 2854 O O . VAL A 1 358 ? -26.217 -3.225 14.335 1.00 86.94 358 VAL A O 1
ATOM 2857 N N . GLU A 1 359 ? -27.158 -5.223 13.960 1.00 85.94 359 GLU A N 1
ATOM 2858 C CA . GLU A 1 359 ? -25.997 -5.777 13.253 1.00 85.94 359 GLU A CA 1
ATOM 2859 C C . GLU A 1 359 ? -25.588 -4.897 12.063 1.00 85.94 359 GLU A C 1
ATOM 2861 O O . GLU A 1 359 ? -24.415 -4.554 11.919 1.00 85.94 359 GLU A O 1
ATOM 2866 N N . PHE A 1 360 ? -26.563 -4.461 11.261 1.00 82.38 360 PHE A N 1
ATOM 2867 C CA . PHE A 1 360 ? -26.302 -3.701 10.044 1.00 82.38 360 PHE A CA 1
ATOM 2868 C C . PHE A 1 360 ? -25.949 -2.228 10.300 1.00 82.38 360 PHE A C 1
ATOM 2870 O O . PHE A 1 360 ? -25.107 -1.669 9.601 1.00 82.38 360 PHE A O 1
ATOM 2877 N N . LEU A 1 361 ? -26.585 -1.581 11.284 1.00 84.25 361 LEU A N 1
ATOM 2878 C CA . LEU A 1 361 ? -26.505 -0.122 11.458 1.00 84.25 361 LEU A CA 1
ATOM 2879 C C . LEU A 1 361 ? -25.556 0.325 12.579 1.00 84.25 361 LEU A C 1
ATOM 2881 O O . LEU A 1 361 ? -25.169 1.491 12.617 1.00 84.25 361 LEU A O 1
ATOM 2885 N N . SER A 1 362 ? -25.152 -0.571 13.485 1.00 82.75 362 SER A N 1
ATOM 2886 C CA . SER A 1 362 ? -24.357 -0.196 14.668 1.00 82.75 362 SER A CA 1
ATOM 2887 C C . SER A 1 362 ? -22.858 -0.499 14.578 1.00 82.75 362 SER A C 1
ATOM 2889 O O . SER A 1 362 ? -22.133 -0.216 15.534 1.00 82.75 362 SER A O 1
ATOM 2891 N N . ASP A 1 363 ? -22.392 -1.072 13.463 1.00 80.62 363 ASP A N 1
ATOM 2892 C CA . ASP A 1 363 ? -21.002 -1.519 13.269 1.00 80.62 363 ASP A CA 1
ATOM 2893 C C . ASP A 1 363 ? -20.530 -2.466 14.388 1.00 80.62 363 ASP A C 1
ATOM 2895 O O . ASP A 1 363 ? -19.521 -2.245 15.057 1.00 80.62 363 ASP A O 1
ATOM 2899 N N . ASN A 1 364 ? -21.320 -3.520 14.628 1.00 81.56 364 ASN A N 1
ATOM 2900 C CA . ASN A 1 364 ? -21.023 -4.567 15.610 1.00 81.56 364 ASN A CA 1
ATOM 2901 C C . ASN A 1 364 ? -20.929 -4.074 17.074 1.00 81.56 364 ASN A C 1
ATOM 2903 O O . ASN A 1 364 ? -20.275 -4.699 17.918 1.00 81.56 364 ASN A O 1
ATOM 2907 N N . SER A 1 365 ? -21.606 -2.967 17.390 1.00 90.62 365 SER A N 1
ATOM 2908 C CA . SER A 1 365 ? -21.732 -2.463 18.759 1.00 90.62 365 SER A CA 1
ATOM 2909 C C . SER A 1 365 ? -22.340 -3.522 19.694 1.00 90.62 365 SER A C 1
ATOM 2911 O O . SER A 1 365 ? -23.219 -4.280 19.267 1.00 90.62 365 SER A O 1
ATOM 2913 N N . PRO A 1 366 ? -21.888 -3.602 20.962 1.00 93.69 366 PRO A N 1
ATOM 2914 C CA . PRO A 1 366 ? -22.301 -4.649 21.891 1.00 93.69 366 PRO A CA 1
ATOM 2915 C C . PRO A 1 366 ? -23.815 -4.641 22.127 1.00 93.69 366 PRO A C 1
ATOM 2917 O O . PRO A 1 366 ? -24.412 -3.591 22.367 1.00 93.69 366 PRO A O 1
ATOM 2920 N N . LEU A 1 367 ? -24.411 -5.833 22.098 1.00 94.19 367 LEU A N 1
ATOM 2921 C CA . LEU A 1 367 ? -25.837 -6.058 22.307 1.00 94.19 367 LEU A CA 1
ATOM 2922 C C . LEU A 1 367 ? -26.064 -7.005 23.491 1.00 94.19 367 LEU A C 1
ATOM 2924 O O . LEU A 1 367 ? -25.471 -8.083 23.561 1.00 94.19 367 LEU A O 1
ATOM 2928 N N . LEU A 1 368 ? -26.951 -6.616 24.399 1.00 94.88 368 LEU A N 1
ATOM 2929 C CA . LEU A 1 368 ? -27.501 -7.460 25.455 1.00 94.88 368 LEU A CA 1
ATOM 2930 C C . LEU A 1 368 ? -28.940 -7.821 25.106 1.00 94.88 368 LEU A C 1
ATOM 2932 O O . LEU A 1 368 ? -29.696 -6.977 24.627 1.00 94.88 368 LEU A O 1
ATOM 2936 N N . ILE A 1 369 ? -29.339 -9.060 25.371 1.00 92.19 369 ILE A N 1
ATOM 2937 C CA . ILE A 1 369 ? -30.738 -9.476 25.248 1.00 92.19 369 ILE A CA 1
ATOM 2938 C C . ILE A 1 369 ? -31.301 -9.640 26.652 1.00 92.19 369 ILE A C 1
ATOM 2940 O O . ILE A 1 369 ? -30.765 -10.405 27.449 1.00 92.19 369 ILE A O 1
ATOM 2944 N N . ILE A 1 370 ? -32.388 -8.937 26.952 1.00 90.81 370 ILE A N 1
ATOM 2945 C CA . ILE A 1 370 ? -33.075 -9.027 28.238 1.00 90.81 370 ILE A CA 1
ATOM 2946 C C . ILE A 1 370 ? -34.405 -9.732 28.013 1.00 90.81 370 ILE A C 1
ATOM 2948 O O . ILE A 1 370 ? -35.302 -9.194 27.367 1.00 90.81 370 ILE A O 1
ATOM 2952 N N . LYS A 1 371 ? -34.535 -10.945 28.547 1.00 88.25 371 LYS A N 1
ATOM 2953 C CA . LYS A 1 371 ? -35.788 -11.696 28.571 1.00 88.25 371 LYS A CA 1
ATOM 2954 C C . LYS A 1 371 ? -36.676 -11.103 29.657 1.00 88.25 371 LYS A C 1
ATOM 2956 O O . LYS A 1 371 ? -36.345 -11.204 30.838 1.00 88.25 371 LYS A O 1
ATOM 2961 N N . ASN A 1 372 ? -37.776 -10.480 29.252 1.00 83.12 372 ASN A N 1
ATOM 2962 C CA . ASN A 1 372 ? -38.776 -9.968 30.176 1.00 83.12 372 ASN A CA 1
ATOM 2963 C C . ASN A 1 372 ? -39.678 -11.121 30.643 1.00 83.12 372 ASN A C 1
ATOM 2965 O O . ASN A 1 372 ? -40.688 -11.438 30.011 1.00 83.12 372 ASN A O 1
ATOM 2969 N N . GLU A 1 373 ? -39.264 -11.787 31.717 1.00 79.19 373 GLU A N 1
ATOM 2970 C CA . GLU A 1 373 ? -39.931 -12.950 32.304 1.00 79.19 373 GLU A CA 1
ATOM 2971 C C . GLU A 1 373 ? -40.729 -12.519 33.547 1.00 79.19 373 GLU A C 1
ATOM 2973 O O . GLU A 1 373 ? -40.241 -11.772 34.393 1.00 79.19 373 GLU A O 1
ATOM 2978 N N . LYS A 1 374 ? -41.998 -12.941 33.650 1.00 71.00 374 LYS A N 1
ATOM 2979 C CA . LYS A 1 374 ? -42.875 -12.647 34.800 1.00 71.00 374 LYS A CA 1
ATOM 2980 C C . LYS A 1 374 ? -43.903 -13.756 34.990 1.00 71.00 374 LYS A C 1
ATOM 2982 O O . LYS A 1 374 ? -44.538 -14.153 34.017 1.00 71.00 374 LYS A O 1
ATOM 2987 N N . GLN A 1 375 ? -44.128 -14.175 36.243 1.00 60.88 375 GLN A N 1
ATOM 2988 C CA . GLN A 1 375 ? -45.240 -15.054 36.660 1.00 60.88 375 GLN A CA 1
ATOM 2989 C C . GLN A 1 375 ? -45.447 -16.243 35.698 1.00 60.88 375 GLN A C 1
ATOM 2991 O O . GLN A 1 375 ? -46.471 -16.330 35.029 1.00 60.88 375 GLN A O 1
ATOM 2996 N N . GLU A 1 376 ? -44.436 -17.118 35.611 1.00 64.81 376 GLU A N 1
ATOM 2997 C CA . GLU A 1 376 ? -44.395 -18.339 34.774 1.00 64.81 376 GLU A CA 1
ATOM 2998 C C . GLU A 1 376 ? -44.215 -18.128 33.260 1.00 64.81 376 GLU A C 1
ATOM 3000 O O . GLU A 1 376 ? -44.100 -19.098 32.514 1.00 64.81 376 GLU A O 1
ATOM 3005 N N . ARG A 1 377 ? -44.106 -16.882 32.783 1.00 69.06 377 ARG A N 1
ATOM 3006 C CA . ARG A 1 377 ? -43.730 -16.603 31.390 1.00 69.06 377 ARG A CA 1
ATOM 3007 C C . ARG A 1 377 ? -42.220 -16.662 31.231 1.00 69.06 377 ARG A C 1
ATOM 3009 O O . ARG A 1 377 ? -41.525 -15.767 31.704 1.00 69.06 377 ARG A O 1
ATOM 3016 N N . THR A 1 378 ? -41.734 -17.685 30.541 1.00 70.50 378 THR A N 1
ATOM 3017 C CA . THR A 1 378 ? -40.326 -17.831 30.159 1.00 70.50 378 THR A CA 1
ATOM 3018 C C . THR A 1 378 ? -40.180 -17.749 28.646 1.00 70.50 378 THR A C 1
ATOM 3020 O O . THR A 1 378 ? -41.066 -18.167 27.898 1.00 70.50 378 THR A O 1
ATOM 3023 N N . ARG A 1 379 ? -39.055 -17.198 28.180 1.00 75.31 379 ARG A N 1
ATOM 3024 C CA . ARG A 1 379 ? -38.710 -17.190 26.756 1.00 75.31 379 ARG A CA 1
ATOM 3025 C C . ARG A 1 379 ? -37.495 -18.073 26.535 1.00 75.31 379 ARG A C 1
ATOM 3027 O O . ARG A 1 379 ? -36.393 -17.751 26.981 1.00 75.31 379 ARG A O 1
ATOM 3034 N N . GLU A 1 380 ? -37.674 -19.174 25.815 1.00 76.12 380 GLU A N 1
ATOM 3035 C CA . GLU A 1 380 ? -36.532 -19.973 25.384 1.00 76.12 380 GLU A CA 1
ATOM 3036 C C . GLU A 1 380 ? -35.802 -19.259 24.249 1.00 76.12 380 GLU A C 1
ATOM 3038 O O . GLU A 1 380 ? -36.345 -19.018 23.173 1.00 76.12 380 GLU A O 1
ATOM 3043 N N . ILE A 1 381 ? -34.543 -18.910 24.503 1.00 81.81 381 ILE A N 1
ATOM 3044 C CA . ILE A 1 381 ? -33.645 -18.348 23.504 1.00 81.81 381 ILE A CA 1
ATOM 3045 C C . ILE A 1 381 ? -32.421 -19.251 23.423 1.00 81.81 381 ILE A C 1
ATOM 3047 O O . ILE A 1 381 ? -31.686 -19.412 24.399 1.00 81.81 381 ILE A O 1
ATOM 3051 N N . ASN A 1 382 ? -32.173 -19.833 22.248 1.00 84.44 382 ASN A N 1
ATOM 3052 C CA . ASN A 1 382 ? -30.968 -20.621 22.021 1.00 84.44 382 ASN A CA 1
ATOM 3053 C C . ASN A 1 382 ? -29.759 -19.691 21.867 1.00 84.44 382 ASN A C 1
ATOM 3055 O O . ASN A 1 382 ? -29.420 -19.246 20.769 1.00 84.44 382 ASN A O 1
ATOM 3059 N N . GLN A 1 383 ? -29.098 -19.420 22.990 1.00 84.50 383 GLN A N 1
ATOM 3060 C CA . GLN A 1 383 ? -27.951 -18.522 23.054 1.00 84.50 383 GLN A CA 1
ATOM 3061 C C . GLN A 1 383 ? -26.826 -18.925 22.093 1.00 84.50 383 GLN A C 1
ATOM 3063 O O . GLN A 1 383 ? -26.281 -18.065 21.408 1.00 84.50 383 GLN A O 1
ATOM 3068 N N . ARG A 1 384 ? -26.492 -20.222 21.996 1.00 85.25 384 ARG A N 1
ATOM 3069 C CA . ARG A 1 384 ? -25.403 -20.691 21.121 1.00 85.25 384 ARG A CA 1
ATOM 3070 C C . ARG A 1 384 ? -25.716 -20.459 19.648 1.00 85.25 384 ARG A C 1
ATOM 3072 O O . ARG A 1 384 ? -24.833 -20.045 18.905 1.00 85.25 384 ARG A O 1
ATOM 3079 N N . ALA A 1 385 ? -26.955 -20.723 19.235 1.00 87.94 385 AL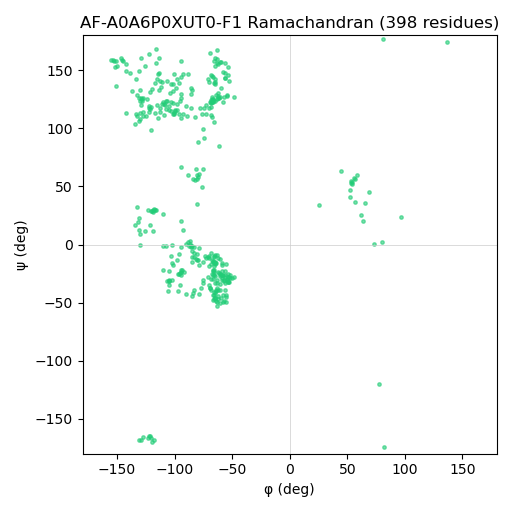A A N 1
ATOM 3080 C CA . ALA A 1 385 ? -27.381 -20.487 17.861 1.00 87.94 385 ALA A CA 1
ATOM 3081 C C . ALA A 1 385 ? -27.343 -18.989 17.522 1.00 87.94 385 ALA A C 1
ATOM 3083 O O . ALA A 1 385 ? -26.768 -18.611 16.505 1.00 87.94 385 ALA A O 1
ATOM 3084 N N . LEU A 1 386 ? -27.874 -18.137 18.407 1.00 88.25 386 LEU A N 1
ATOM 3085 C CA . LEU A 1 386 ? -27.878 -16.691 18.185 1.00 88.25 386 LEU A CA 1
ATOM 3086 C C . LEU A 1 386 ? -26.480 -16.080 18.202 1.00 88.25 386 LEU A C 1
ATOM 3088 O O . LEU A 1 386 ? -26.180 -15.293 17.319 1.00 88.25 386 LEU A O 1
ATOM 3092 N N . GLN A 1 387 ? -25.606 -16.449 19.139 1.00 87.69 387 GLN A N 1
ATOM 3093 C CA . GLN A 1 387 ? -24.229 -15.937 19.169 1.00 87.69 387 GLN A CA 1
ATOM 3094 C C . GLN A 1 387 ? -23.389 -16.434 17.982 1.00 87.69 387 GLN A C 1
ATOM 3096 O O . GLN A 1 387 ? -22.435 -15.769 17.586 1.00 87.69 387 GLN A O 1
ATOM 3101 N N . GLY A 1 388 ? -23.741 -17.586 17.397 1.00 86.44 388 GLY A N 1
ATOM 3102 C CA . GLY A 1 388 ? -23.150 -18.059 16.144 1.00 86.44 388 GLY A CA 1
ATOM 3103 C C . GLY A 1 388 ? -23.579 -17.239 14.924 1.00 86.44 388 GLY A C 1
ATOM 3104 O O . GLY A 1 388 ? -22.818 -17.150 13.964 1.00 86.44 388 GLY A O 1
ATOM 3105 N N . GLN A 1 389 ? -24.772 -16.639 14.966 1.00 89.56 389 GLN A N 1
ATOM 3106 C CA . GLN A 1 389 ? -25.303 -15.786 13.902 1.00 89.56 389 GLN A CA 1
ATOM 3107 C C . GLN A 1 389 ? -24.924 -14.308 14.094 1.00 89.56 389 GLN A C 1
ATOM 3109 O O . GLN A 1 389 ? -24.522 -13.665 13.136 1.00 89.56 389 GLN A O 1
ATOM 3114 N N . PHE A 1 390 ? -25.001 -13.795 15.322 1.00 89.75 390 PHE A N 1
ATOM 3115 C CA . PHE A 1 390 ? -24.806 -12.391 15.680 1.00 89.75 390 PHE A CA 1
ATOM 3116 C C . PHE A 1 390 ? -23.654 -12.254 16.684 1.00 89.75 390 PHE A C 1
ATOM 3118 O O . PHE A 1 390 ? -23.809 -12.448 17.894 1.00 89.75 390 PHE A O 1
ATOM 3125 N N . SER A 1 391 ? -22.472 -11.901 16.176 1.00 88.56 391 SER A N 1
ATOM 3126 C CA . SER A 1 391 ? -21.228 -11.857 16.968 1.00 88.56 391 SER A CA 1
ATOM 3127 C C . SER A 1 391 ? -21.178 -10.756 18.041 1.00 88.56 391 SER A C 1
ATOM 3129 O O . SER A 1 391 ? -20.350 -10.795 18.958 1.00 88.56 391 SER A O 1
ATOM 3131 N N . ASN A 1 392 ? -22.058 -9.760 17.945 1.00 90.31 392 ASN A N 1
ATOM 3132 C CA . ASN A 1 392 ? -22.135 -8.640 18.875 1.00 90.31 392 ASN A CA 1
ATOM 3133 C C . ASN A 1 392 ? -22.981 -8.918 20.127 1.00 90.31 392 ASN A C 1
ATOM 3135 O O . ASN A 1 392 ? -22.894 -8.134 21.076 1.00 90.31 392 ASN A O 1
ATOM 3139 N N . ILE A 1 393 ? -23.739 -10.023 20.177 1.00 92.69 393 ILE A N 1
ATOM 3140 C CA . ILE A 1 393 ? -24.485 -10.431 21.376 1.00 92.69 393 ILE A CA 1
ATOM 3141 C C . ILE A 1 393 ? -23.499 -10.831 22.479 1.00 92.69 393 ILE A C 1
ATOM 3143 O O . ILE A 1 393 ? -22.847 -11.876 22.401 1.00 92.69 393 ILE A O 1
ATOM 3147 N N . LYS A 1 394 ? -23.403 -10.016 23.532 1.00 93.00 394 LYS A N 1
ATOM 3148 C CA . LYS A 1 394 ? -22.503 -10.268 24.667 1.00 93.00 394 LYS A CA 1
ATOM 3149 C C . LYS A 1 394 ? -23.133 -11.179 25.705 1.00 93.00 394 LYS A C 1
ATOM 3151 O O . LYS A 1 394 ? -22.483 -12.120 26.150 1.00 93.00 394 LYS A O 1
ATOM 3156 N N . GLU A 1 395 ? -24.395 -10.939 26.040 1.00 92.06 395 GLU A N 1
ATOM 3157 C CA . GLU A 1 395 ? -25.072 -11.666 27.109 1.00 92.06 395 GLU A CA 1
ATOM 3158 C C . GLU A 1 395 ? -26.583 -11.738 26.878 1.00 92.06 395 GLU A C 1
ATOM 3160 O O . GLU A 1 395 ? -27.170 -10.870 26.223 1.00 92.06 395 GLU A O 1
ATOM 3165 N N . ILE A 1 396 ? -27.203 -12.789 27.417 1.00 89.38 396 ILE A N 1
ATOM 3166 C CA . ILE A 1 396 ? -28.655 -12.962 27.464 1.00 89.38 396 ILE A CA 1
ATOM 3167 C C . ILE A 1 396 ? -29.044 -13.114 28.932 1.00 89.38 396 ILE A C 1
ATOM 3169 O O . ILE A 1 396 ? -28.665 -14.090 29.576 1.00 89.38 396 ILE A O 1
ATOM 3173 N N . LEU A 1 397 ? -29.791 -12.148 29.451 1.00 89.00 397 LEU A N 1
ATOM 3174 C CA . LEU A 1 397 ? -30.195 -12.064 30.852 1.00 89.00 397 LEU A CA 1
ATOM 3175 C C . LEU A 1 397 ? -31.711 -12.236 30.974 1.00 89.00 397 LEU A C 1
ATOM 3177 O O . LEU A 1 397 ? -32.442 -12.053 30.002 1.00 89.00 397 LEU A O 1
ATOM 3181 N N . ALA A 1 398 ? -32.192 -12.583 32.164 1.00 83.00 398 ALA A N 1
ATOM 3182 C CA . ALA A 1 398 ? -33.616 -12.634 32.487 1.00 83.00 398 ALA A CA 1
ATOM 3183 C C . ALA A 1 398 ? -33.951 -11.597 33.562 1.00 83.00 398 ALA A C 1
ATOM 3185 O O . ALA A 1 398 ? -33.155 -11.373 34.476 1.00 83.00 398 ALA A O 1
ATOM 3186 N N . THR A 1 399 ? -35.120 -10.970 33.455 1.00 74.69 399 THR A N 1
ATOM 3187 C CA . THR A 1 399 ? -35.699 -10.200 34.559 1.00 74.69 399 THR A CA 1
ATOM 3188 C C . THR A 1 399 ? -36.312 -11.185 35.553 1.00 74.69 399 THR A C 1
ATOM 3190 O O . THR A 1 399 ? -37.213 -11.932 35.178 1.00 74.69 399 THR A O 1
ATOM 3193 N N . ASN A 1 400 ? -35.808 -11.222 36.788 1.00 59.44 400 ASN A N 1
ATOM 3194 C CA . ASN A 1 400 ? -36.353 -12.065 37.861 1.00 59.44 400 ASN A CA 1
ATOM 3195 C C . ASN A 1 400 ? -37.503 -11.386 38.606 1.00 59.44 400 ASN A C 1
ATOM 3197 O O . ASN A 1 400 ? -37.426 -10.148 38.794 1.00 59.44 400 ASN A O 1
#